Protein AF-0000000077903520 (afdb_homodimer)

Radius of gyration: 23.64 Å; Cα contacts (8 Å, |Δi|>4): 981; chains: 2; bounding box: 53×83×52 Å

Nearest PDB structures (foldseek):
  7w7b-assembly2_G  TM=9.550E-01  e=8.961E-25  Corynebacterium diphtheriae NCTC 13129
  4u00-assembly1_A  TM=9.056E-01  e=5.619E-21  Thermus thermophilus HB8
  4p33-assembly1_A  TM=8.653E-01  e=1.835E-18  Escherichia coli K-12
  6mjp-assembly1_B  TM=8.763E-01  e=8.288E-18  Vibrio cholerae
  6mi8-assembly1_B  TM=8.533E-01  e=1.120E-17  Escherichia coli K-12

Secondary structure (DSSP, 8-state):
-EEEEEEEEEEEESSGGG-EEEEEEEEEEEETT-EEEEEE-TTSSHHHHHHHHTTSS--SEEEEEETTEEGGGS-HHHHHHHHHHHEEEEETT----TTS-HHHHHHHHHHTTTPPP-HHHHHHHHHHHT-GGGTT--GGGS-HHHHHHHHHHHHHTT--SEEEEESTTTTS-HHHHHHHHHHHHHHHHHH--EEEEE-S-GGGGGGSSEEEEEETTEEEEEE-TTS----/-EEEEEEEEEEEESSGGG-EEEEEEEEEEEETT-EEEEEE-TTSSHHHHHHHHTTSS--SEEEEEETTEEGGGS-HHHHHHHHHHHEEEEETT----TTS-HHHHHHHHHHTTTPPP-HHHHHHHHHHHT-GGGTT--GGGS-HHHHHHHHHHHHHTT--SEEEEESTTTTS-HHHHHHHHHHHHHHHHHH--EEEEE-S-GGGGGGSSEEEEEETTEEEEEE-TT-----

Sequence (462 aa):
MEILKVQDLCKTYGIGEAKVDALKKVSFSLSKGEFAAVVGESGSGKSTLLNCVGALDSPTSGHIWVDEQDLFSMKEEQRTIFRRRNIGFIFQSFQLVSELNVEQNIMFPLLLDYRKPDPAAVNEILELLGLTERRHHLPSQLSGGQQQRVAIGRALITKPKLILADEPTGNLDSKNSQDVIALLTQASRRYQQTILMITHNKNLTTSVDRVFRVSDGVLTDLGGKTDEALSMEILKVQDLCKTYGIGEAKVDALKKVSFSLSKGEFAAVVGESGSGKSTLLNCVGALDSPTSGHIWVDEQDLFSMKEEQRTIFRRRNIGFIFQSFQLVSELNVEQNIMFPLLLDYRKPDPAAVNEILELLGLTERRHHLPSQLSGGQQQRVAIGRALITKPKLILADEPTGNLDSKNSQDVIALLTQASRRYQQTILMITHNKNLTTSVDRVFRVSDGVLTDLGGKTDEALS

pLDDT: mean 91.44, std 10.52, range [22.92, 98.12]

Structure (mmCIF, N/CA/C/O backbone):
data_AF-0000000077903520-model_v1
#
loop_
_en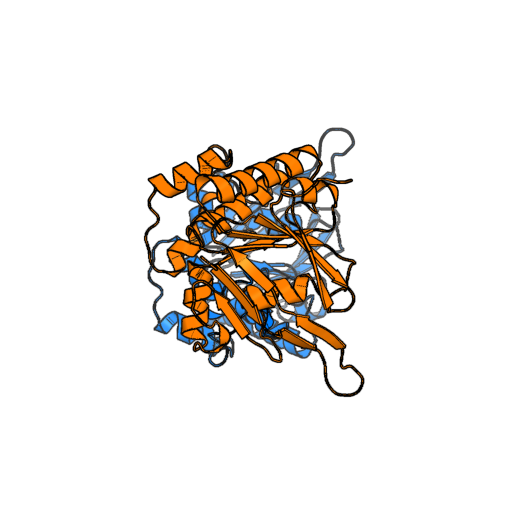tity.id
_entity.type
_entity.pdbx_description
1 polymer 'Lipoprotein-releasing system ATP-binding protein LolD'
#
loop_
_atom_site.group_PDB
_atom_site.id
_atom_site.type_symbol
_atom_site.label_atom_id
_atom_site.label_alt_id
_atom_site.label_comp_id
_atom_site.label_asym_id
_atom_site.label_entity_id
_atom_site.label_seq_id
_atom_site.pdbx_PDB_ins_code
_atom_site.Cartn_x
_atom_site.Cartn_y
_atom_site.Cartn_z
_atom_site.occupancy
_atom_site.B_iso_or_equiv
_atom_site.auth_seq_id
_atom_site.auth_comp_id
_atom_site.auth_asym_id
_atom_site.auth_atom_id
_atom_site.pdbx_PDB_model_num
ATOM 1 N N . MET A 1 1 ? -1.64 -26.656 -21.422 1 81.69 1 MET A N 1
ATOM 2 C CA . MET A 1 1 ? -0.524 -25.781 -21.766 1 81.69 1 MET A CA 1
ATOM 3 C C . MET A 1 1 ? 0.09 -25.156 -20.516 1 81.69 1 MET A C 1
ATOM 5 O O . MET A 1 1 ? -0.627 -24.797 -19.578 1 81.69 1 MET A O 1
ATOM 9 N N . GLU A 1 2 ? 1.37 -25.172 -20.516 1 92.31 2 GLU A N 1
ATOM 10 C CA . GLU A 1 2 ? 2.117 -24.688 -19.359 1 92.31 2 GLU A CA 1
ATOM 11 C C . GLU A 1 2 ? 2.123 -23.156 -19.312 1 92.31 2 GLU A C 1
ATOM 13 O O . GLU A 1 2 ? 2.439 -22.5 -20.297 1 92.31 2 GLU A O 1
ATOM 18 N N . ILE A 1 3 ? 1.641 -22.672 -18.234 1 95.38 3 ILE A N 1
ATOM 19 C CA . ILE A 1 3 ? 1.579 -21.219 -18.125 1 95.38 3 ILE A CA 1
ATOM 20 C C . ILE A 1 3 ? 2.754 -20.719 -17.281 1 95.38 3 ILE A C 1
ATOM 22 O O . ILE A 1 3 ? 3.229 -19.609 -17.484 1 95.38 3 ILE A O 1
ATOM 26 N N . LEU A 1 4 ? 3.17 -21.5 -16.312 1 97.81 4 LEU A N 1
ATOM 27 C CA . LEU A 1 4 ? 4.316 -21.203 -15.469 1 97.81 4 LEU A CA 1
ATOM 28 C C . LEU A 1 4 ? 5.344 -22.328 -15.516 1 97.81 4 LEU A C 1
ATOM 30 O O . LEU A 1 4 ? 4.992 -23.5 -15.383 1 97.81 4 LEU A O 1
ATOM 34 N N . LYS A 1 5 ? 6.551 -21.969 -15.805 1 98.12 5 LYS A N 1
ATOM 35 C CA . LYS A 1 5 ? 7.66 -22.906 -15.766 1 98.12 5 LYS A CA 1
ATOM 36 C C . LYS A 1 5 ? 8.852 -22.344 -15 1 98.12 5 LYS A C 1
ATOM 38 O O . LYS A 1 5 ? 9.352 -21.266 -15.336 1 98.12 5 LYS A O 1
ATOM 43 N N . VAL A 1 6 ? 9.242 -22.984 -13.938 1 98.12 6 VAL A N 1
ATOM 44 C CA . VAL A 1 6 ? 10.398 -22.625 -13.125 1 98.12 6 VAL A CA 1
ATOM 45 C C . VAL A 1 6 ? 11.477 -23.703 -13.258 1 98.12 6 VAL A C 1
ATOM 47 O O . VAL A 1 6 ? 11.203 -24.891 -13.07 1 98.12 6 VAL A O 1
ATOM 50 N N . GLN A 1 7 ? 12.648 -23.266 -13.617 1 97.94 7 GLN A N 1
ATOM 51 C CA . GLN A 1 7 ? 13.719 -24.234 -13.859 1 97.94 7 GLN A CA 1
ATOM 52 C C . GLN A 1 7 ? 14.969 -23.875 -13.07 1 97.94 7 GLN A C 1
ATOM 54 O O . GLN A 1 7 ? 15.578 -22.828 -13.305 1 97.94 7 GLN A O 1
ATOM 59 N N . ASP A 1 8 ? 15.398 -24.75 -12.18 1 97.94 8 ASP A N 1
ATOM 60 C CA . ASP A 1 8 ? 16.641 -24.672 -11.422 1 97.94 8 ASP A CA 1
ATOM 61 C C . ASP A 1 8 ? 16.797 -23.312 -10.75 1 97.94 8 ASP A C 1
ATOM 63 O O . ASP A 1 8 ? 17.844 -22.672 -10.844 1 97.94 8 ASP A O 1
ATOM 67 N N . LEU A 1 9 ? 15.758 -22.891 -10.141 1 98.06 9 LEU A N 1
ATOM 68 C CA . LEU A 1 9 ? 15.727 -21.562 -9.523 1 98.06 9 LEU A CA 1
ATOM 69 C C . LEU A 1 9 ? 16.531 -21.547 -8.227 1 98.06 9 LEU A C 1
ATOM 71 O O . LEU A 1 9 ? 16.312 -22.391 -7.348 1 98.06 9 LEU A O 1
ATOM 75 N N . CYS A 1 10 ? 17.453 -20.641 -8.133 1 98 10 CYS A N 1
ATOM 76 C CA . CYS A 1 10 ? 18.266 -20.438 -6.93 1 98 10 CYS A CA 1
ATOM 77 C C . CYS A 1 10 ? 18.172 -18.984 -6.457 1 98 10 CYS A C 1
ATOM 79 O O . CYS A 1 10 ? 18.125 -18.062 -7.27 1 98 10 CYS A O 1
ATOM 81 N N . LYS A 1 11 ? 18.078 -18.812 -5.211 1 97.31 11 LYS A N 1
ATOM 82 C CA . LYS A 1 11 ? 18.141 -17.484 -4.605 1 97.31 11 LYS A CA 1
ATOM 83 C C . LYS A 1 11 ? 19 -17.5 -3.342 1 97.31 11 LYS A C 1
ATOM 85 O O . LYS A 1 11 ? 18.734 -18.281 -2.42 1 97.31 11 LYS A O 1
ATOM 90 N N . THR A 1 12 ? 19.984 -16.734 -3.387 1 95.75 12 THR A N 1
ATOM 91 C CA . THR A 1 12 ? 20.891 -16.578 -2.254 1 95.75 12 THR A CA 1
ATOM 92 C C . THR A 1 12 ? 20.891 -15.125 -1.766 1 95.75 12 THR A C 1
ATOM 94 O O . THR A 1 12 ? 20.938 -14.195 -2.57 1 95.75 12 THR A O 1
ATOM 97 N N . TYR A 1 13 ? 20.703 -14.984 -0.437 1 91.44 13 TYR A N 1
ATOM 98 C CA . TYR A 1 13 ? 20.812 -13.664 0.17 1 91.44 13 TYR A CA 1
ATOM 99 C C . TYR A 1 13 ? 22.125 -13.516 0.937 1 91.44 13 TYR A C 1
ATOM 101 O O . TYR A 1 13 ? 22.625 -14.492 1.492 1 91.44 13 TYR A O 1
ATOM 109 N N . GLY A 1 14 ? 22.547 -12.219 1.062 1 86.75 14 GLY A N 1
ATOM 110 C CA . GLY A 1 14 ? 23.734 -11.961 1.853 1 86.75 14 GLY A CA 1
ATOM 111 C C . GLY A 1 14 ? 25.031 -12.266 1.11 1 86.75 14 GLY A C 1
ATOM 112 O O . GLY A 1 14 ? 25 -12.625 -0.068 1 86.75 14 GLY A O 1
ATOM 113 N N . ILE A 1 15 ? 26.141 -11.828 1.762 1 85.62 15 ILE A N 1
ATOM 114 C CA . ILE A 1 15 ? 27.469 -12.055 1.185 1 85.62 15 ILE A CA 1
ATOM 115 C C . ILE A 1 15 ? 28.375 -12.719 2.217 1 85.62 15 ILE A C 1
ATOM 117 O O . ILE A 1 15 ? 28.188 -12.531 3.424 1 85.62 15 ILE A O 1
ATOM 121 N N . GLY A 1 16 ? 29.328 -13.508 1.718 1 83.5 16 GLY A N 1
ATOM 122 C CA . GLY A 1 16 ? 30.344 -14.102 2.576 1 83.5 16 GLY A CA 1
ATOM 123 C C . GLY A 1 16 ? 29.766 -15.078 3.586 1 83.5 16 GLY A C 1
ATOM 124 O O . GLY A 1 16 ? 29.047 -16 3.219 1 83.5 16 GLY A O 1
ATOM 125 N N . GLU A 1 17 ? 30.016 -14.828 4.934 1 83.44 17 GLU A N 1
ATOM 126 C CA . GLU A 1 17 ? 29.594 -15.695 6.027 1 83.44 17 GLU A CA 1
ATOM 127 C C . GLU A 1 17 ? 28.109 -15.539 6.309 1 83.44 17 GLU A C 1
ATOM 129 O O . GLU A 1 17 ? 27.469 -16.438 6.871 1 83.44 17 GLU A O 1
ATOM 134 N N . ALA A 1 18 ? 27.5 -14.508 5.883 1 87.25 18 ALA A N 1
ATOM 135 C CA . ALA A 1 18 ? 26.094 -14.234 6.133 1 87.25 18 ALA A CA 1
ATOM 136 C C . ALA A 1 18 ? 25.219 -14.703 4.965 1 87.25 18 ALA A C 1
ATOM 138 O O . ALA A 1 18 ? 24.031 -14.398 4.906 1 87.25 18 ALA A O 1
ATOM 139 N N . LYS A 1 19 ? 25.859 -15.617 4.168 1 89.44 19 LYS A N 1
ATOM 140 C CA . LYS A 1 19 ? 25.156 -16.094 2.973 1 89.44 19 LYS A CA 1
ATOM 141 C C . LYS A 1 19 ? 24.078 -17.109 3.334 1 89.44 19 LYS A C 1
ATOM 143 O O . LYS A 1 19 ? 24.328 -18.031 4.121 1 89.44 19 LYS A O 1
ATOM 148 N N . VAL A 1 20 ? 22.828 -16.953 2.855 1 91.44 20 VAL A N 1
ATOM 149 C CA . VAL A 1 20 ? 21.703 -17.859 3.07 1 91.44 20 VAL A CA 1
ATOM 150 C C . VAL A 1 20 ? 21.109 -18.266 1.727 1 91.44 20 VAL A C 1
ATOM 152 O O . VAL A 1 20 ? 20.703 -17.422 0.938 1 91.44 20 VAL A O 1
ATOM 155 N N . ASP A 1 21 ? 21.125 -19.547 1.467 1 94.44 21 ASP A N 1
ATOM 156 C CA . ASP A 1 21 ? 20.469 -20.078 0.277 1 94.44 21 ASP A CA 1
ATOM 157 C C . ASP A 1 21 ? 18.969 -20.281 0.519 1 94.44 21 ASP A C 1
ATOM 159 O O . ASP A 1 21 ? 18.547 -21.328 1.006 1 94.44 21 ASP A O 1
ATOM 163 N N . ALA A 1 22 ? 18.234 -19.344 0.118 1 95.81 22 ALA A N 1
ATOM 164 C CA . ALA A 1 22 ? 16.797 -19.359 0.373 1 95.81 22 ALA A CA 1
ATOM 165 C C . ALA A 1 22 ? 16.094 -20.344 -0.551 1 95.81 22 ALA A C 1
ATOM 167 O O . ALA A 1 22 ? 15.109 -20.969 -0.157 1 95.81 22 ALA A O 1
ATOM 168 N N . LEU A 1 23 ? 16.531 -20.484 -1.772 1 97.62 23 LEU A N 1
ATOM 169 C CA . LEU A 1 23 ? 16.031 -21.453 -2.744 1 97.62 23 LEU A CA 1
ATOM 170 C C . LEU A 1 23 ? 17.172 -22.219 -3.379 1 97.62 23 LEU A C 1
ATOM 172 O O . LEU A 1 23 ? 18.188 -21.641 -3.762 1 97.62 23 LEU A O 1
ATOM 176 N N . LYS A 1 24 ? 16.984 -23.531 -3.48 1 97.69 24 LYS A N 1
ATOM 177 C CA . LYS A 1 24 ? 18.031 -24.422 -3.982 1 97.69 24 LYS A CA 1
ATOM 178 C C . LYS A 1 24 ? 17.531 -25.234 -5.172 1 97.69 24 LYS A C 1
ATOM 180 O O . LYS A 1 24 ? 16.969 -26.328 -5 1 97.69 24 LYS A O 1
ATOM 185 N N . LYS A 1 25 ? 17.75 -24.75 -6.352 1 97.44 25 LYS A N 1
ATOM 186 C CA . LYS A 1 25 ? 17.484 -25.422 -7.617 1 97.44 25 LYS A CA 1
ATOM 187 C C . LYS A 1 25 ? 16.016 -25.875 -7.695 1 97.44 25 LYS A C 1
ATOM 189 O O . LYS A 1 25 ? 15.742 -27.047 -7.977 1 97.44 25 LYS A O 1
ATOM 194 N N . VAL A 1 26 ? 15.156 -25 -7.461 1 97.88 26 VAL A N 1
ATOM 195 C CA . VAL A 1 26 ? 13.727 -25.281 -7.469 1 97.88 26 VAL A CA 1
ATOM 196 C C . VAL A 1 26 ? 13.227 -25.359 -8.906 1 97.88 26 VAL A C 1
ATOM 198 O O . VAL A 1 26 ? 13.516 -24.484 -9.727 1 97.88 26 VAL A O 1
ATOM 201 N N . SER A 1 27 ? 12.523 -26.5 -9.227 1 98.12 27 SER A N 1
ATOM 202 C CA . SER A 1 27 ? 11.93 -26.672 -10.547 1 98.12 27 SER A CA 1
ATOM 203 C C . SER A 1 27 ? 10.5 -27.188 -10.445 1 98.12 27 SER A C 1
ATOM 205 O O . SER A 1 27 ? 10.227 -28.109 -9.672 1 98.12 27 SER A O 1
ATOM 207 N N . PHE A 1 28 ? 9.609 -26.562 -11.148 1 97.44 28 PHE A N 1
ATOM 208 C CA . PHE A 1 28 ? 8.234 -27.016 -11.258 1 97.44 28 PHE A CA 1
ATOM 209 C C . PHE A 1 28 ? 7.492 -26.266 -12.352 1 97.44 28 PHE A C 1
ATOM 211 O O . PHE A 1 28 ? 8.039 -25.328 -12.945 1 97.44 28 PHE A O 1
ATOM 218 N N . SER A 1 29 ? 6.316 -26.703 -12.656 1 97.31 29 SER A N 1
ATOM 219 C CA . SER A 1 29 ? 5.48 -26.031 -13.648 1 97.31 29 SER A CA 1
ATOM 220 C C . SER A 1 29 ? 4.008 -26.094 -13.258 1 97.31 29 SER A C 1
ATOM 222 O O . SER A 1 29 ? 3.613 -26.906 -12.422 1 97.31 29 SER A O 1
ATOM 224 N N . LEU A 1 30 ? 3.271 -25.188 -13.797 1 97.25 30 LEU A N 1
ATOM 225 C CA . LEU A 1 30 ? 1.82 -25.156 -13.656 1 97.25 30 LEU A CA 1
ATOM 226 C C . LEU A 1 30 ? 1.145 -25.031 -15.023 1 97.25 30 LEU A C 1
ATOM 228 O O . LEU A 1 30 ? 1.614 -24.297 -15.883 1 97.25 30 LEU A O 1
ATOM 232 N N . SER A 1 31 ? 0.004 -25.734 -15.141 1 95.31 31 SER A N 1
ATOM 233 C CA . SER A 1 31 ? -0.814 -25.625 -16.344 1 95.31 31 SER A CA 1
ATOM 234 C C . SER A 1 31 ? -1.846 -24.516 -16.219 1 95.31 31 SER A C 1
ATOM 236 O O . SER A 1 31 ? -2.162 -24.078 -15.117 1 95.31 31 SER A O 1
ATOM 238 N N . LYS A 1 32 ? -2.322 -24.109 -17.391 1 94.88 32 LYS A N 1
ATOM 239 C CA . LYS A 1 32 ? -3.34 -23.062 -17.406 1 94.88 32 LYS A CA 1
ATOM 240 C C . LYS A 1 32 ? -4.566 -23.469 -16.609 1 94.88 32 LYS A C 1
ATOM 242 O O . LYS A 1 32 ? -5.09 -24.578 -16.781 1 94.88 32 LYS A O 1
ATOM 247 N N . GLY A 1 33 ? -4.965 -22.594 -15.688 1 94.38 33 GLY A N 1
ATOM 248 C CA . GLY A 1 33 ? -6.164 -22.828 -14.906 1 94.38 33 GLY A CA 1
ATOM 249 C C . GLY A 1 33 ? -5.918 -23.656 -13.664 1 94.38 33 GLY A C 1
ATOM 250 O O . GLY A 1 33 ? -6.816 -23.844 -12.844 1 94.38 33 GLY A O 1
ATOM 251 N N . GLU A 1 34 ? -4.707 -24.094 -13.477 1 95.81 34 GLU A N 1
ATOM 252 C CA . GLU A 1 34 ? -4.363 -24.922 -12.328 1 95.81 34 GLU A CA 1
ATOM 253 C C . GLU A 1 34 ? -4.297 -24.094 -11.047 1 95.81 34 GLU A C 1
ATOM 255 O O . GLU A 1 34 ? -3.764 -22.984 -11.047 1 95.81 34 GLU A O 1
ATOM 260 N N . PHE A 1 35 ? -4.93 -24.625 -10.008 1 96.94 35 PHE A N 1
ATOM 261 C CA . PHE A 1 35 ? -4.844 -24.062 -8.672 1 96.94 35 PHE A CA 1
ATOM 262 C C . PHE A 1 35 ? -3.936 -24.891 -7.781 1 96.94 35 PHE A C 1
ATOM 264 O O . PHE A 1 35 ? -4.328 -25.969 -7.324 1 96.94 35 PHE A O 1
ATOM 271 N N . ALA A 1 36 ? -2.719 -24.375 -7.504 1 97.19 36 ALA A N 1
ATOM 272 C CA . ALA A 1 36 ? -1.733 -25.109 -6.719 1 97.19 36 ALA A CA 1
ATOM 273 C C . ALA A 1 36 ? -1.423 -24.391 -5.406 1 97.19 36 ALA A C 1
ATOM 275 O O . ALA A 1 36 ? -1.586 -23.172 -5.305 1 97.19 36 ALA A O 1
ATOM 276 N N . ALA A 1 37 ? -0.958 -25.188 -4.438 1 96.62 37 ALA A N 1
ATOM 277 C CA . ALA A 1 37 ? -0.555 -24.641 -3.143 1 96.62 37 ALA A CA 1
ATOM 278 C C . ALA A 1 37 ? 0.88 -25.047 -2.807 1 96.62 37 ALA A C 1
ATOM 280 O O . ALA A 1 37 ? 1.339 -26.125 -3.189 1 96.62 37 ALA A O 1
ATOM 281 N N . VAL A 1 38 ? 1.532 -24.172 -2.182 1 96.69 38 VAL A N 1
ATOM 282 C CA . VAL A 1 38 ? 2.855 -24.422 -1.623 1 96.69 38 VAL A CA 1
ATOM 283 C C . VAL A 1 38 ? 2.789 -24.391 -0.098 1 96.69 38 VAL A C 1
ATOM 285 O O . VAL A 1 38 ? 2.373 -23.375 0.483 1 96.69 38 VAL A O 1
ATOM 288 N N . VAL A 1 39 ? 3.184 -25.453 0.524 1 95.31 39 VAL A N 1
ATOM 289 C CA . VAL A 1 39 ? 3.197 -25.531 1.981 1 95.31 39 VAL A CA 1
ATOM 290 C C . VAL A 1 39 ? 4.633 -25.672 2.479 1 95.31 39 VAL A C 1
ATOM 292 O O . VAL A 1 39 ? 5.539 -25.984 1.702 1 95.31 39 VAL A O 1
ATOM 295 N N . GLY A 1 40 ? 4.793 -25.359 3.787 1 91.56 40 GLY A N 1
ATOM 296 C CA . GLY A 1 40 ? 6.109 -25.422 4.406 1 91.56 40 GLY A CA 1
ATOM 297 C C . GLY A 1 40 ? 6.215 -24.609 5.676 1 91.56 40 GLY A C 1
ATOM 298 O O . GLY A 1 40 ? 5.328 -23.812 5.98 1 91.56 40 GLY A O 1
ATOM 299 N N . GLU A 1 41 ? 7.305 -24.75 6.293 1 90.06 41 GLU A N 1
ATOM 300 C CA . GLU A 1 41 ? 7.523 -24.062 7.555 1 90.06 41 GLU A CA 1
ATOM 301 C C . GLU A 1 41 ? 7.914 -22.609 7.32 1 90.06 41 GLU A C 1
ATOM 303 O O . GLU A 1 41 ? 8.266 -22.219 6.203 1 90.06 41 GLU A O 1
ATOM 308 N N . SER A 1 42 ? 7.734 -21.797 8.383 1 88.12 42 SER A N 1
ATOM 309 C CA . SER A 1 42 ? 8.203 -20.406 8.305 1 88.12 42 SER A CA 1
ATOM 310 C C . SER A 1 42 ? 9.695 -20.344 8.016 1 88.12 42 SER A C 1
ATOM 312 O O . SER A 1 42 ? 10.477 -21.125 8.578 1 88.12 42 SER A O 1
ATOM 314 N N . GLY A 1 43 ? 10.039 -19.5 7.156 1 88 43 GLY A N 1
ATOM 315 C CA . GLY A 1 43 ? 11.453 -19.328 6.836 1 88 43 GLY A CA 1
ATOM 316 C C . GLY A 1 43 ? 11.961 -20.359 5.848 1 88 43 GLY A C 1
ATOM 317 O O . GLY A 1 43 ? 13.148 -20.391 5.527 1 88 43 GLY A O 1
ATOM 318 N N . SER A 1 44 ? 11.117 -21.109 5.277 1 91.5 44 SER A N 1
ATOM 319 C CA . SER A 1 44 ? 11.555 -22.219 4.426 1 91.5 44 SER A CA 1
ATOM 320 C C . SER A 1 44 ? 11.867 -21.734 3.014 1 91.5 44 SER A C 1
ATOM 322 O O . SER A 1 44 ? 12.484 -22.453 2.227 1 91.5 44 SER A O 1
ATOM 324 N N . GLY A 1 45 ? 11.406 -20.516 2.641 1 92.75 45 GLY A N 1
ATOM 325 C CA . GLY A 1 45 ? 11.68 -19.984 1.315 1 92.75 45 GLY A CA 1
ATOM 326 C C . GLY A 1 45 ? 10.43 -19.781 0.486 1 92.75 45 GLY A C 1
ATOM 327 O O . GLY A 1 45 ? 10.508 -19.375 -0.678 1 92.75 45 GLY A O 1
ATOM 328 N N . LYS A 1 46 ? 9.281 -20.016 1.025 1 94.31 46 LYS A N 1
ATOM 329 C CA . LYS A 1 46 ? 8.016 -19.922 0.296 1 94.31 46 LYS A CA 1
ATOM 330 C C . LYS A 1 46 ? 7.801 -18.516 -0.252 1 94.31 46 LYS A C 1
ATOM 332 O O . LYS A 1 46 ? 7.5 -18.344 -1.435 1 94.31 46 LYS A O 1
ATOM 337 N N . SER A 1 47 ? 7.969 -17.547 0.645 1 93.19 47 SER A N 1
ATOM 338 C CA . SER A 1 47 ? 7.766 -16.172 0.21 1 93.19 47 SER A CA 1
ATOM 339 C C . SER A 1 47 ? 8.82 -15.758 -0.813 1 93.19 47 SER A C 1
ATOM 341 O O . SER A 1 47 ? 8.516 -15.031 -1.76 1 93.19 47 SER A O 1
ATOM 343 N N . THR A 1 48 ? 10.055 -16.203 -0.618 1 94.62 48 THR A N 1
ATOM 344 C CA . THR A 1 48 ? 11.109 -15.945 -1.594 1 94.62 48 THR A CA 1
ATOM 345 C C . THR A 1 48 ? 10.742 -16.531 -2.953 1 94.62 48 THR A C 1
ATOM 347 O O . THR A 1 48 ? 10.898 -15.875 -3.982 1 94.62 48 THR A O 1
ATOM 350 N N . LEU A 1 49 ? 10.219 -17.75 -2.916 1 97 49 LEU A N 1
ATOM 351 C CA . LEU A 1 49 ? 9.789 -18.406 -4.145 1 97 49 LEU A CA 1
ATOM 352 C C . LEU A 1 49 ? 8.711 -17.578 -4.848 1 97 49 LEU A C 1
ATOM 354 O O . LEU A 1 49 ? 8.82 -17.297 -6.039 1 97 49 LEU A O 1
ATOM 358 N N . LEU A 1 50 ? 7.707 -17.203 -4.133 1 96.69 50 LEU A N 1
ATOM 359 C CA . LEU A 1 50 ? 6.602 -16.438 -4.699 1 96.69 50 LEU A CA 1
ATOM 360 C C . LEU A 1 50 ? 7.094 -15.109 -5.258 1 96.69 50 LEU A C 1
ATOM 362 O O . LEU A 1 50 ? 6.688 -14.703 -6.352 1 96.69 50 LEU A O 1
ATOM 366 N N . ASN A 1 51 ? 7.965 -14.484 -4.582 1 95.31 51 ASN A N 1
ATOM 367 C CA . ASN A 1 51 ? 8.5 -13.195 -5.023 1 95.31 51 ASN A CA 1
ATOM 368 C C . ASN A 1 51 ? 9.305 -13.336 -6.309 1 95.31 51 ASN A C 1
ATOM 370 O O . ASN A 1 51 ? 9.227 -12.477 -7.191 1 95.31 51 ASN A O 1
ATOM 374 N N . CYS A 1 52 ? 10.055 -14.359 -6.402 1 96.44 52 CYS A N 1
ATOM 375 C CA . CYS A 1 52 ? 10.82 -14.594 -7.621 1 96.44 52 CYS A CA 1
ATOM 376 C C . CYS A 1 52 ? 9.898 -14.906 -8.797 1 96.44 52 CYS A C 1
ATOM 378 O O . CYS A 1 52 ? 10.039 -14.328 -9.867 1 96.44 52 CYS A O 1
ATOM 380 N N . VAL A 1 53 ? 8.93 -15.758 -8.516 1 97.12 53 VAL A N 1
ATOM 381 C CA . VAL A 1 53 ? 7.988 -16.141 -9.562 1 97.12 53 VAL A CA 1
ATOM 382 C C . VAL A 1 53 ? 7.227 -14.914 -10.047 1 97.12 53 VAL A C 1
ATOM 384 O O . VAL A 1 53 ? 6.953 -14.773 -11.242 1 97.12 53 VAL A O 1
ATOM 387 N N . GLY A 1 54 ? 6.93 -14.039 -9.156 1 96 54 GLY A N 1
ATOM 388 C CA . GLY A 1 54 ? 6.18 -12.844 -9.484 1 96 54 GLY A CA 1
ATOM 389 C C . GLY A 1 54 ? 7.055 -11.703 -9.977 1 96 54 GLY A C 1
ATOM 390 O O . GLY A 1 54 ? 6.559 -10.617 -10.266 1 96 54 GLY A O 1
ATOM 391 N N . ALA A 1 55 ? 8.32 -11.906 -9.992 1 94.56 55 ALA A N 1
ATOM 392 C CA . ALA A 1 55 ? 9.305 -10.922 -10.445 1 94.56 55 ALA A CA 1
ATOM 393 C C . ALA A 1 55 ? 9.336 -9.719 -9.5 1 94.56 55 ALA A C 1
ATOM 395 O O . ALA A 1 55 ? 9.578 -8.586 -9.938 1 94.56 55 ALA A O 1
ATOM 396 N N . LEU A 1 56 ? 8.984 -9.922 -8.32 1 93.25 56 LEU A N 1
ATOM 397 C CA . LEU A 1 56 ? 9.148 -8.898 -7.293 1 93.25 56 LEU A CA 1
ATOM 398 C C . LEU A 1 56 ? 10.57 -8.922 -6.727 1 93.25 56 LEU A C 1
ATOM 400 O O . LEU A 1 56 ? 11 -7.961 -6.078 1 93.25 56 LEU A O 1
ATOM 404 N N . ASP A 1 57 ? 11.219 -10.008 -6.945 1 92.38 57 ASP A N 1
ATOM 405 C CA . ASP A 1 57 ? 12.625 -10.203 -6.605 1 92.38 57 ASP A CA 1
ATOM 406 C C . ASP A 1 57 ? 13.352 -10.977 -7.707 1 92.38 57 ASP A C 1
ATOM 408 O O . ASP A 1 57 ? 12.742 -11.773 -8.414 1 92.38 57 ASP A O 1
ATOM 412 N N . SER A 1 58 ? 14.617 -10.695 -7.832 1 92.75 58 SER A N 1
ATOM 413 C CA . SER A 1 58 ? 15.398 -11.391 -8.844 1 92.75 58 SER A CA 1
ATOM 414 C C . SER A 1 58 ? 16.078 -12.625 -8.266 1 92.75 58 SER A C 1
ATOM 416 O O . SER A 1 58 ? 16.719 -12.547 -7.211 1 92.75 58 SER A O 1
ATOM 418 N N . PRO A 1 59 ? 15.961 -13.703 -8.984 1 95.69 59 PRO A N 1
ATOM 419 C CA . PRO A 1 59 ? 16.719 -14.875 -8.539 1 95.69 59 PRO A CA 1
ATOM 420 C C . PRO A 1 59 ? 18.219 -14.734 -8.766 1 95.69 59 PRO A C 1
ATOM 422 O O . PRO A 1 59 ? 18.641 -13.891 -9.555 1 95.69 59 PRO A O 1
ATOM 425 N N . THR A 1 60 ? 18.953 -15.492 -7.973 1 96 60 THR A N 1
ATOM 426 C CA . THR A 1 60 ? 20.406 -15.547 -8.172 1 96 60 THR A CA 1
ATOM 427 C C . THR A 1 60 ? 20.734 -16.281 -9.461 1 96 60 THR A C 1
ATOM 429 O O . THR A 1 60 ? 21.625 -15.867 -10.211 1 96 60 THR A O 1
ATOM 432 N N . SER A 1 61 ? 20.078 -17.375 -9.664 1 96.62 61 SER A N 1
ATOM 433 C CA . SER A 1 61 ? 20.203 -18.141 -10.898 1 96.62 61 SER A CA 1
ATOM 434 C C . SER A 1 61 ? 18.938 -18.922 -11.188 1 96.62 61 SER A C 1
ATOM 436 O O . SER A 1 61 ? 18.031 -19 -10.352 1 96.62 61 SER A O 1
ATOM 438 N N . GLY A 1 62 ? 18.875 -19.406 -12.453 1 97.12 62 GLY A N 1
ATOM 439 C CA . GLY A 1 62 ? 17.688 -20.125 -12.898 1 97.12 62 GLY A CA 1
ATOM 440 C C . GLY A 1 62 ? 16.797 -19.312 -13.82 1 97.12 62 GLY A C 1
ATOM 441 O O . GLY A 1 62 ? 17.172 -18.203 -14.219 1 97.12 62 GLY A O 1
ATOM 442 N N . HIS A 1 63 ? 15.656 -20 -14.172 1 97.19 63 HIS A N 1
ATOM 443 C CA . HIS A 1 63 ? 14.773 -19.359 -15.133 1 97.19 63 HIS A CA 1
ATOM 444 C C . HIS A 1 63 ? 13.312 -19.484 -14.719 1 97.19 63 HIS A C 1
ATOM 446 O O . HIS A 1 63 ? 12.922 -20.484 -14.102 1 97.19 63 HIS A O 1
ATOM 452 N N . ILE A 1 64 ? 12.602 -18.484 -15.047 1 97.62 64 ILE A N 1
ATOM 453 C CA . ILE A 1 64 ? 11.156 -18.469 -14.844 1 97.62 64 ILE A CA 1
ATOM 454 C C . ILE A 1 64 ? 10.461 -18.016 -16.125 1 97.62 64 ILE A C 1
ATOM 456 O O . ILE A 1 64 ? 10.734 -16.938 -16.641 1 97.62 64 ILE A O 1
ATOM 460 N N . TRP A 1 65 ? 9.578 -18.891 -16.609 1 97.19 65 TRP A N 1
ATOM 461 C CA . TRP A 1 65 ? 8.75 -18.547 -17.766 1 97.19 65 TRP A CA 1
ATOM 462 C C . TRP A 1 65 ? 7.285 -18.406 -17.375 1 97.19 65 TRP A C 1
ATOM 464 O O . TRP A 1 65 ? 6.754 -19.25 -16.641 1 97.19 65 TRP A O 1
ATOM 474 N N . VAL A 1 66 ? 6.684 -17.375 -17.812 1 96 66 VAL A N 1
ATOM 475 C CA . VAL A 1 66 ? 5.238 -17.188 -17.703 1 96 66 VAL A CA 1
ATOM 476 C C . VAL A 1 66 ? 4.645 -16.984 -19.094 1 96 66 VAL A C 1
ATOM 478 O O . VAL A 1 66 ? 5.039 -16.062 -19.828 1 96 66 VAL A O 1
ATOM 481 N N . ASP A 1 67 ? 3.734 -17.812 -19.469 1 93.5 67 ASP A N 1
ATOM 482 C CA . ASP A 1 67 ? 3.145 -17.781 -20.797 1 93.5 67 ASP A CA 1
ATOM 483 C C . ASP A 1 67 ? 4.223 -17.75 -21.875 1 93.5 67 ASP A C 1
ATOM 485 O O . ASP A 1 67 ? 4.203 -16.906 -22.766 1 93.5 67 ASP A O 1
ATOM 489 N N . GLU A 1 68 ? 5.258 -18.531 -21.703 1 92.31 68 GLU A N 1
ATOM 490 C CA . GLU A 1 68 ? 6.336 -18.812 -22.641 1 92.31 68 GLU A CA 1
ATOM 491 C C . GLU A 1 68 ? 7.305 -17.641 -22.734 1 92.31 68 GLU A C 1
ATOM 493 O O . GLU A 1 68 ? 8.188 -17.625 -23.594 1 92.31 68 GLU A O 1
ATOM 498 N N . GLN A 1 69 ? 7.137 -16.703 -21.906 1 93.81 69 GLN A N 1
ATOM 499 C CA . GLN A 1 69 ? 8.062 -15.57 -21.875 1 93.81 69 GLN A CA 1
ATOM 500 C C . GLN A 1 69 ? 9.008 -15.672 -20.672 1 93.81 69 GLN A C 1
ATOM 502 O O . GLN A 1 69 ? 8.562 -15.812 -19.531 1 93.81 69 GLN A O 1
ATOM 507 N N . ASP A 1 70 ? 10.281 -15.539 -20.984 1 94.5 70 ASP A N 1
ATOM 508 C CA . ASP A 1 70 ? 11.281 -15.562 -19.922 1 94.5 70 ASP A CA 1
ATOM 509 C C . ASP A 1 70 ? 11.312 -14.234 -19.172 1 94.5 70 ASP A C 1
ATOM 511 O O . ASP A 1 70 ? 11.766 -13.219 -19.703 1 94.5 70 ASP A O 1
ATOM 515 N N . LEU A 1 71 ? 10.945 -14.242 -17.922 1 93.56 71 LEU A N 1
ATOM 516 C CA . LEU A 1 71 ? 10.758 -13.023 -17.141 1 93.56 71 LEU A CA 1
ATOM 517 C C . LEU A 1 71 ? 12.07 -12.266 -16.984 1 93.56 71 LEU A C 1
ATOM 519 O O . LEU A 1 71 ? 12.102 -11.039 -17.062 1 93.56 71 LEU A O 1
ATOM 523 N N . PHE A 1 72 ? 13.125 -12.938 -16.781 1 91.69 72 PHE A N 1
ATOM 524 C CA . PHE A 1 72 ? 14.352 -12.25 -16.391 1 91.69 72 PHE A CA 1
ATOM 525 C C . PHE A 1 72 ? 15.281 -12.062 -17.578 1 91.69 72 PHE A C 1
ATOM 527 O O . PHE A 1 72 ? 16.406 -11.594 -17.422 1 91.69 72 PHE A O 1
ATOM 534 N N . SER A 1 73 ? 14.805 -12.453 -18.75 1 91.81 73 SER A N 1
ATOM 535 C CA . SER A 1 73 ? 15.477 -12.078 -19.984 1 91.81 73 SER A CA 1
ATOM 536 C C . SER A 1 73 ? 14.969 -10.734 -20.5 1 91.81 73 SER A C 1
ATOM 538 O O . SER A 1 73 ? 15.602 -10.117 -21.359 1 91.81 73 SER A O 1
ATOM 540 N N . MET A 1 74 ? 13.883 -10.344 -19.938 1 90.69 74 MET A N 1
ATOM 541 C CA . MET A 1 74 ? 13.305 -9.055 -20.312 1 90.69 74 MET A CA 1
ATOM 542 C C . MET A 1 74 ? 14.094 -7.906 -19.688 1 90.69 74 MET A C 1
ATOM 544 O O . MET A 1 74 ? 14.664 -8.055 -18.609 1 90.69 74 MET A O 1
ATOM 548 N N . LYS A 1 75 ? 14 -6.781 -20.422 1 88.38 75 LYS A N 1
ATOM 549 C CA . LYS A 1 75 ? 14.469 -5.551 -19.797 1 88.38 75 LYS A CA 1
ATOM 550 C C . LYS A 1 75 ? 13.562 -5.137 -18.641 1 88.38 75 LYS A C 1
ATOM 552 O O . LYS A 1 75 ? 12.383 -5.508 -18.609 1 88.38 75 LYS A O 1
ATOM 557 N N . GLU A 1 76 ? 14.039 -4.402 -17.75 1 85.12 76 GLU A N 1
ATOM 558 C CA . GLU A 1 76 ? 13.32 -4.008 -16.547 1 85.12 76 GLU A CA 1
ATOM 559 C C . GLU A 1 76 ? 11.977 -3.365 -16.875 1 85.12 76 GLU A C 1
ATOM 561 O O . GLU A 1 76 ? 10.961 -3.684 -16.266 1 85.12 76 GLU A O 1
ATOM 566 N N . GLU A 1 77 ? 12.016 -2.52 -17.859 1 83.88 77 GLU A N 1
ATOM 567 C CA . GLU A 1 77 ? 10.789 -1.83 -18.25 1 83.88 77 GLU A CA 1
ATOM 568 C C . GLU A 1 77 ? 9.75 -2.811 -18.781 1 83.88 77 GLU A C 1
ATOM 570 O O . GLU A 1 77 ? 8.57 -2.738 -18.422 1 83.88 77 GLU A O 1
ATOM 575 N N . GLN A 1 78 ? 10.18 -3.73 -19.594 1 90.19 78 GLN A N 1
ATOM 576 C CA . GLN A 1 78 ? 9.289 -4.734 -20.156 1 90.19 78 GLN A CA 1
ATOM 577 C C . GLN A 1 78 ? 8.781 -5.695 -19.078 1 90.19 78 GLN A C 1
ATOM 579 O O . GLN A 1 78 ? 7.609 -6.082 -19.078 1 90.19 78 GLN A O 1
ATOM 584 N N . ARG A 1 79 ? 9.664 -6.023 -18.156 1 92.06 79 ARG A N 1
ATOM 585 C CA . ARG A 1 79 ? 9.297 -6.906 -17.047 1 92.06 79 ARG A CA 1
ATOM 586 C C . ARG A 1 79 ? 8.227 -6.273 -16.172 1 92.06 79 ARG A C 1
ATOM 588 O O . ARG A 1 79 ? 7.297 -6.953 -15.727 1 92.06 79 ARG A O 1
ATOM 595 N N . THR A 1 80 ? 8.312 -5.027 -16.016 1 87.81 80 THR A N 1
ATOM 596 C CA . THR A 1 80 ? 7.363 -4.27 -15.211 1 87.81 80 THR A CA 1
ATOM 597 C C . THR A 1 80 ? 5.977 -4.293 -15.852 1 87.81 80 THR A C 1
ATOM 599 O O . THR A 1 80 ? 4.98 -4.535 -15.172 1 87.81 80 THR A O 1
ATOM 602 N N . ILE A 1 81 ? 5.977 -4.043 -17.078 1 87.88 81 ILE A N 1
ATOM 603 C CA . ILE A 1 81 ? 4.715 -4.023 -17.812 1 87.88 81 ILE A CA 1
ATOM 604 C C . ILE A 1 81 ? 4.109 -5.426 -17.828 1 87.88 81 ILE A C 1
ATOM 606 O O . ILE A 1 81 ? 2.912 -5.598 -17.578 1 87.88 81 ILE A O 1
ATOM 610 N N . PHE A 1 82 ? 4.969 -6.387 -18.094 1 92.62 82 PHE A N 1
ATOM 611 C CA . PHE A 1 82 ? 4.516 -7.773 -18.109 1 92.62 82 PHE A CA 1
ATOM 612 C C . PHE A 1 82 ? 3.908 -8.164 -16.781 1 92.62 82 PHE A C 1
ATOM 614 O O . PHE A 1 82 ? 2.816 -8.734 -16.719 1 92.62 82 PHE A O 1
ATOM 621 N N . ARG A 1 83 ? 4.574 -7.852 -15.688 1 93.31 83 ARG A N 1
ATOM 622 C CA . ARG A 1 83 ? 4.121 -8.164 -14.336 1 93.31 83 ARG A CA 1
ATOM 623 C C . ARG A 1 83 ? 2.768 -7.52 -14.055 1 93.31 83 ARG A C 1
ATOM 625 O O . ARG A 1 83 ? 1.836 -8.195 -13.609 1 93.31 83 ARG A O 1
ATOM 632 N N . ARG A 1 84 ? 2.627 -6.34 -14.359 1 90.56 84 ARG A N 1
ATOM 633 C CA . ARG A 1 84 ? 1.413 -5.578 -14.078 1 90.56 84 ARG A CA 1
ATOM 634 C C . ARG A 1 84 ? 0.223 -6.148 -14.844 1 90.56 84 ARG A C 1
ATOM 636 O O . ARG A 1 84 ? -0.894 -6.191 -14.32 1 90.56 84 ARG A O 1
ATOM 643 N N . ARG A 1 85 ? 0.47 -6.664 -15.977 1 91.5 85 ARG A N 1
ATOM 644 C CA . ARG A 1 85 ? -0.612 -7.082 -16.859 1 91.5 85 ARG A CA 1
ATOM 645 C C . ARG A 1 85 ? -0.943 -8.555 -16.672 1 91.5 85 ARG A C 1
ATOM 647 O O . ARG A 1 85 ? -2.088 -8.977 -16.859 1 91.5 85 ARG A O 1
ATOM 654 N N . ASN A 1 86 ? 0.056 -9.32 -16.297 1 94.06 86 ASN A N 1
ATOM 655 C CA . ASN A 1 86 ? -0.122 -10.758 -16.406 1 94.06 86 ASN A CA 1
ATOM 656 C C . ASN A 1 86 ? -0.085 -11.445 -15.055 1 94.06 86 ASN A C 1
ATOM 658 O O . ASN A 1 86 ? -0.449 -12.617 -14.93 1 94.06 86 ASN A O 1
ATOM 662 N N . ILE A 1 87 ? 0.341 -10.719 -14.062 1 95.81 87 ILE A N 1
ATOM 663 C CA . ILE A 1 87 ? 0.494 -11.352 -12.758 1 95.81 87 ILE A CA 1
ATOM 664 C C . ILE A 1 87 ? -0.277 -10.555 -11.703 1 95.81 87 ILE A C 1
ATOM 666 O O . ILE A 1 87 ? -0.089 -9.344 -11.57 1 95.81 87 ILE A O 1
ATOM 670 N N . GLY A 1 88 ? -1.193 -11.211 -11.023 1 96.25 88 GLY A N 1
ATOM 671 C CA . GLY A 1 88 ? -1.885 -10.641 -9.883 1 96.25 88 GLY A CA 1
ATOM 672 C C . GLY A 1 88 ? -1.325 -11.109 -8.555 1 96.25 88 GLY A C 1
ATOM 673 O O . GLY A 1 88 ? -0.948 -12.273 -8.406 1 96.25 88 GLY A O 1
ATOM 674 N N . PHE A 1 89 ? -1.352 -10.188 -7.605 1 96.88 89 PHE A N 1
ATOM 675 C CA . PHE A 1 89 ? -0.795 -10.5 -6.297 1 96.88 89 PHE A CA 1
ATOM 676 C C . PHE A 1 89 ? -1.849 -10.336 -5.207 1 96.88 89 PHE A C 1
ATOM 678 O O . PHE A 1 89 ? -2.641 -9.391 -5.242 1 96.88 89 PHE A O 1
ATOM 685 N N . ILE A 1 90 ? -1.809 -11.297 -4.297 1 96.56 90 ILE A N 1
ATOM 686 C CA . ILE A 1 90 ? -2.602 -11.242 -3.074 1 96.56 90 ILE A CA 1
ATOM 687 C C . ILE A 1 90 ? -1.705 -11.484 -1.864 1 96.56 90 ILE A C 1
ATOM 689 O O . ILE A 1 90 ? -0.995 -12.492 -1.806 1 96.56 90 ILE A O 1
ATOM 693 N N . PHE A 1 91 ? -1.761 -10.555 -0.926 1 94.44 91 PHE A N 1
ATOM 694 C CA . PHE A 1 91 ? -0.896 -10.648 0.244 1 94.44 91 PHE A CA 1
ATOM 695 C C . PHE A 1 91 ? -1.719 -10.852 1.51 1 94.44 91 PHE A C 1
ATOM 697 O O . PHE A 1 91 ? -2.898 -10.5 1.555 1 94.44 91 PHE A O 1
ATOM 704 N N . GLN A 1 92 ? -0.987 -11.32 2.451 1 91.38 92 GLN A N 1
ATOM 705 C CA . GLN A 1 92 ? -1.622 -11.57 3.742 1 91.38 92 GLN A CA 1
ATOM 706 C C . GLN A 1 92 ? -2.107 -10.266 4.375 1 91.38 92 GLN A C 1
ATOM 708 O O . GLN A 1 92 ? -3.193 -10.219 4.953 1 91.38 92 GLN A O 1
ATOM 713 N N . SER A 1 93 ? -1.346 -9.227 4.266 1 91.31 93 SER A N 1
ATOM 714 C CA . SER A 1 93 ? -1.692 -7.953 4.883 1 91.31 93 SER A CA 1
ATOM 715 C C . SER A 1 93 ? -2.502 -7.082 3.928 1 91.31 93 SER A C 1
ATOM 717 O O . SER A 1 93 ? -2.529 -5.855 4.07 1 91.31 93 SER A O 1
ATOM 719 N N . PHE A 1 94 ? -3.082 -7.641 2.988 1 92.88 94 PHE A N 1
ATOM 720 C CA . PHE A 1 94 ? -3.979 -7.02 2.02 1 92.88 94 PHE A CA 1
ATOM 721 C C . PHE A 1 94 ? -3.232 -6.008 1.16 1 92.88 94 PHE A C 1
ATOM 723 O O . PHE A 1 94 ? -3.463 -5.922 -0.048 1 92.88 94 PHE A O 1
ATOM 730 N N . GLN A 1 95 ? -2.35 -5.203 1.782 1 92.06 95 GLN A N 1
ATOM 731 C CA . GLN A 1 95 ? -1.523 -4.188 1.137 1 92.06 95 GLN A CA 1
ATOM 732 C C . GLN A 1 95 ? -2.379 -3.211 0.334 1 92.06 95 GLN A C 1
ATOM 734 O O . GLN A 1 95 ? -2.072 -2.916 -0.823 1 92.06 95 GLN A O 1
ATOM 739 N N . LEU A 1 96 ? -3.488 -2.85 0.896 1 94.31 96 LEU A N 1
ATOM 740 C CA . LEU A 1 96 ? -4.324 -1.833 0.269 1 94.31 96 LEU A CA 1
ATOM 741 C C . LEU A 1 96 ? -3.732 -0.442 0.473 1 94.31 96 LEU A C 1
ATOM 743 O O . LEU A 1 96 ? -3.033 -0.198 1.459 1 94.31 96 LEU A O 1
ATOM 747 N N . VAL A 1 97 ? -3.963 0.368 -0.475 1 92.06 97 VAL A N 1
ATOM 748 C CA . VAL A 1 97 ? -3.633 1.78 -0.319 1 92.06 97 VAL A CA 1
ATOM 749 C C . VAL A 1 97 ? -4.695 2.467 0.538 1 92.06 97 VAL A C 1
ATOM 751 O O . VAL A 1 97 ? -5.855 2.574 0.133 1 92.06 97 VAL A O 1
ATOM 754 N N . SER A 1 98 ? -4.352 3.014 1.618 1 90.12 98 SER A N 1
ATOM 755 C CA . SER A 1 98 ? -5.273 3.482 2.646 1 90.12 98 SER A CA 1
ATOM 756 C C . SER A 1 98 ? -6.07 4.691 2.168 1 90.12 98 SER A C 1
ATOM 758 O O . SER A 1 98 ? -7.203 4.902 2.598 1 90.12 98 SER A O 1
ATOM 760 N N . GLU A 1 99 ? -5.496 5.438 1.265 1 89 99 GLU A N 1
ATOM 761 C CA . GLU A 1 99 ? -6.113 6.68 0.813 1 89 99 GLU A CA 1
ATOM 762 C C . GLU A 1 99 ? -7.117 6.422 -0.308 1 89 99 GLU A C 1
ATOM 764 O O . GLU A 1 99 ? -7.887 7.312 -0.677 1 89 99 GLU A O 1
ATOM 769 N N . LEU A 1 100 ? -7.117 5.238 -0.781 1 91.81 100 LEU A N 1
ATOM 770 C CA . LEU A 1 100 ? -8 4.895 -1.887 1 91.81 100 LEU A CA 1
ATOM 771 C C . LEU A 1 100 ? -9.211 4.109 -1.391 1 91.81 100 LEU A C 1
ATOM 773 O O . LEU A 1 100 ? -9.094 3.285 -0.481 1 91.81 100 LEU A O 1
ATOM 777 N N . ASN A 1 101 ? -10.336 4.422 -2.025 1 93.88 101 ASN A N 1
ATOM 778 C CA . ASN A 1 101 ? -11.5 3.611 -1.68 1 93.88 101 ASN A CA 1
ATOM 779 C C . ASN A 1 101 ? -11.453 2.246 -2.359 1 93.88 101 ASN A C 1
ATOM 781 O O . ASN A 1 101 ? -10.492 1.927 -3.059 1 93.88 101 ASN A O 1
ATOM 785 N N . VAL A 1 102 ? -12.461 1.477 -2.141 1 96.38 102 VAL A N 1
ATOM 786 C CA . VAL A 1 102 ? -12.539 0.103 -2.625 1 96.38 102 VAL A CA 1
ATOM 787 C C . VAL A 1 102 ? -12.398 0.084 -4.148 1 96.38 102 VAL A C 1
ATOM 789 O O . VAL A 1 102 ? -11.547 -0.62 -4.691 1 96.38 102 VAL A O 1
ATOM 792 N N . GLU A 1 103 ? -13.141 0.842 -4.809 1 95.5 103 GLU A N 1
ATOM 793 C CA . GLU A 1 103 ? -13.141 0.857 -6.27 1 95.5 103 GLU A CA 1
ATOM 794 C C . GLU A 1 103 ? -11.781 1.294 -6.816 1 95.5 103 GLU A C 1
ATOM 796 O O . GLU A 1 103 ? -11.266 0.69 -7.758 1 95.5 103 GLU A O 1
ATOM 801 N N . GLN A 1 104 ? -11.227 2.264 -6.227 1 93.06 104 GLN A N 1
ATOM 802 C CA . GLN A 1 104 ? -9.938 2.785 -6.672 1 93.06 104 GLN A CA 1
ATOM 803 C C . GLN A 1 104 ? -8.82 1.766 -6.449 1 93.06 104 GLN A C 1
ATOM 805 O O . GLN A 1 104 ? -7.961 1.579 -7.309 1 93.06 104 GLN A O 1
ATOM 810 N N . ASN A 1 105 ? -8.836 1.156 -5.328 1 95.75 105 ASN A N 1
ATOM 811 C CA . ASN A 1 105 ? -7.859 0.108 -5.055 1 95.75 105 ASN A CA 1
ATOM 812 C C . ASN A 1 105 ? -7.938 -1.015 -6.086 1 95.75 105 ASN A C 1
ATOM 814 O O . ASN A 1 105 ? -6.914 -1.566 -6.492 1 95.75 105 ASN A O 1
ATOM 818 N N . ILE A 1 106 ? -9.125 -1.29 -6.52 1 95.94 106 ILE A N 1
ATOM 819 C CA . ILE A 1 106 ? -9.336 -2.396 -7.445 1 95.94 106 ILE A CA 1
ATOM 820 C C . ILE A 1 106 ? -8.891 -1.986 -8.852 1 95.94 106 ILE A C 1
ATOM 822 O O . ILE A 1 106 ? -8.242 -2.76 -9.555 1 95.94 106 ILE A O 1
ATOM 826 N N . MET A 1 107 ? -9.125 -0.794 -9.242 1 93.62 107 MET A N 1
ATOM 827 C CA . MET A 1 107 ? -9.016 -0.461 -10.664 1 93.62 107 MET A CA 1
ATOM 828 C C . MET A 1 107 ? -7.66 0.157 -10.977 1 93.62 107 MET A C 1
ATOM 830 O O . MET A 1 107 ? -7.293 0.298 -12.141 1 93.62 107 MET A O 1
ATOM 834 N N . PHE A 1 108 ? -6.832 0.558 -9.969 1 90.12 108 PHE A N 1
ATOM 835 C CA . PHE A 1 108 ? -5.688 1.411 -10.266 1 90.12 108 PHE A CA 1
ATOM 836 C C . PHE A 1 108 ? -4.676 0.674 -11.141 1 90.12 108 PHE A C 1
ATOM 838 O O . PHE A 1 108 ? -3.951 1.295 -11.922 1 90.12 108 PHE A O 1
ATOM 845 N N . PRO A 1 109 ? -4.613 -0.667 -11.102 1 91.31 109 PRO A N 1
ATOM 846 C CA . PRO A 1 109 ? -3.68 -1.316 -12.023 1 91.31 109 PRO A CA 1
ATOM 847 C C . PRO A 1 109 ? -4.02 -1.05 -13.492 1 91.31 109 PRO A C 1
ATOM 849 O O . PRO A 1 109 ? -3.117 -0.95 -14.328 1 91.31 109 PRO A O 1
ATOM 852 N N . LEU A 1 110 ? -5.27 -0.921 -13.797 1 92 110 LEU A N 1
ATOM 853 C CA . LEU A 1 110 ? -5.691 -0.626 -15.164 1 92 110 LEU A CA 1
ATOM 854 C C . LEU A 1 110 ? -5.266 0.78 -15.57 1 92 110 LEU A C 1
ATOM 856 O O . LEU A 1 110 ? -4.883 1.009 -16.719 1 92 110 LEU A O 1
ATOM 860 N N . LEU A 1 111 ? -5.293 1.661 -14.617 1 90.56 111 LEU A N 1
ATOM 861 C CA . LEU A 1 111 ? -4.969 3.059 -14.883 1 90.56 111 LEU A CA 1
ATOM 862 C C . LEU A 1 111 ? -3.484 3.229 -15.18 1 90.56 111 LEU A C 1
ATOM 864 O O . LEU A 1 111 ? -3.098 4.117 -15.938 1 90.56 111 LEU A O 1
ATOM 868 N N . LEU A 1 112 ? -2.693 2.367 -14.656 1 89.25 112 LEU A N 1
ATOM 869 C CA . LEU A 1 112 ? -1.252 2.43 -14.867 1 89.25 112 LEU A CA 1
ATOM 870 C C . LEU A 1 112 ? -0.898 2.086 -16.312 1 89.25 112 LEU A C 1
ATOM 872 O O . LEU A 1 112 ? 0.209 2.377 -16.766 1 89.25 112 LEU A O 1
ATOM 876 N N . ASP A 1 113 ? -1.771 1.472 -17 1 85.75 113 ASP A N 1
ATOM 877 C CA . ASP A 1 113 ? -1.613 1.214 -18.438 1 85.75 113 ASP A CA 1
ATOM 878 C C . ASP A 1 113 ? -2.32 2.279 -19.266 1 85.75 113 ASP A C 1
ATOM 880 O O . ASP A 1 113 ? -2.545 2.092 -20.469 1 85.75 113 ASP A O 1
ATOM 884 N N . TYR A 1 114 ? -2.734 3.256 -18.578 1 82.62 114 TYR A N 1
ATOM 885 C CA . TYR A 1 114 ? -3.438 4.371 -19.203 1 82.62 114 TYR A CA 1
ATOM 886 C C . TYR A 1 114 ? -4.703 3.891 -19.906 1 82.62 114 TYR A C 1
ATOM 888 O O . TYR A 1 114 ? -5.055 4.395 -20.984 1 82.62 114 TYR A O 1
ATOM 896 N N . ARG A 1 115 ? -5.23 2.822 -19.406 1 83.31 115 ARG A N 1
ATOM 897 C CA . ARG A 1 115 ? -6.516 2.316 -19.875 1 83.31 115 ARG A CA 1
ATOM 898 C C . ARG A 1 115 ? -7.66 2.816 -19 1 83.31 115 ARG A C 1
ATOM 900 O O . ARG A 1 115 ? -7.527 2.883 -17.781 1 83.31 115 ARG A O 1
ATOM 907 N N . LYS A 1 116 ? -8.68 3.238 -19.641 1 84.25 116 LYS A N 1
ATOM 908 C CA . LYS A 1 116 ? -9.875 3.582 -18.891 1 84.25 116 LYS A CA 1
ATOM 909 C C . LYS A 1 116 ? -10.633 2.328 -18.453 1 84.25 116 LYS A C 1
ATOM 911 O O . LYS A 1 116 ? -10.961 1.478 -19.281 1 84.25 116 LYS A O 1
ATOM 916 N N . PRO A 1 117 ? -10.789 2.258 -17.234 1 89.19 117 PRO A N 1
ATOM 917 C CA . PRO A 1 117 ? -11.516 1.073 -16.766 1 89.19 117 PRO A CA 1
ATOM 918 C C . PRO A 1 117 ? -12.93 0.989 -17.344 1 89.19 117 PRO A C 1
ATOM 920 O O . PRO A 1 117 ? -13.625 2.006 -17.453 1 89.19 117 PRO A O 1
ATOM 923 N N . ASP A 1 118 ? -13.281 -0.185 -17.828 1 91.75 118 ASP A N 1
ATOM 924 C CA . ASP A 1 118 ? -14.656 -0.46 -18.219 1 91.75 118 ASP A CA 1
ATOM 925 C C . ASP A 1 118 ? -15.578 -0.547 -17 1 91.75 118 ASP A C 1
ATOM 927 O O . ASP A 1 118 ? -15.438 -1.45 -16.172 1 91.75 118 ASP A O 1
ATOM 931 N N . PRO A 1 119 ? -16.484 0.388 -16.922 1 92.25 119 PRO A N 1
ATOM 932 C CA . PRO A 1 119 ? -17.375 0.373 -15.758 1 92.25 119 PRO A CA 1
ATOM 933 C C . PRO A 1 119 ? -18.078 -0.97 -15.57 1 92.25 119 PRO A C 1
ATOM 935 O O . PRO A 1 119 ? -18.312 -1.396 -14.438 1 92.25 119 PRO A O 1
ATOM 938 N N . ALA A 1 120 ? -18.406 -1.586 -16.625 1 94.12 120 ALA A N 1
ATOM 939 C CA . ALA A 1 120 ? -19.078 -2.881 -16.531 1 94.12 120 ALA A CA 1
ATOM 940 C C . ALA A 1 120 ? -18.172 -3.922 -15.883 1 94.12 120 ALA A C 1
ATOM 942 O O . ALA A 1 120 ? -18.625 -4.719 -15.055 1 94.12 120 ALA A O 1
ATOM 943 N N . ALA A 1 121 ? -16.906 -3.91 -16.234 1 92.5 121 ALA A N 1
ATOM 944 C CA . ALA A 1 121 ? -15.945 -4.848 -15.664 1 92.5 121 ALA A CA 1
ATOM 945 C C . ALA A 1 121 ? -15.766 -4.598 -14.172 1 92.5 121 ALA A C 1
ATOM 947 O O . ALA A 1 121 ? -15.688 -5.539 -13.375 1 92.5 121 ALA A O 1
ATOM 948 N N . VAL A 1 122 ? -15.75 -3.355 -13.82 1 94.75 122 VAL A N 1
ATOM 949 C CA . VAL A 1 122 ? -15.586 -2.977 -12.422 1 94.75 122 VAL A CA 1
ATOM 950 C C . VAL A 1 122 ? -16.812 -3.41 -11.625 1 94.75 122 VAL A C 1
ATOM 952 O O . VAL A 1 122 ? -16.688 -3.992 -10.547 1 94.75 122 VAL A O 1
ATOM 955 N N . ASN A 1 123 ? -17.938 -3.162 -12.18 1 96.31 123 ASN A N 1
ATOM 956 C CA . ASN A 1 123 ? -19.172 -3.564 -11.523 1 96.31 123 ASN A CA 1
ATOM 957 C C . ASN A 1 123 ? -19.25 -5.078 -11.344 1 96.31 123 ASN A C 1
ATOM 959 O O . ASN A 1 123 ? -19.672 -5.566 -10.297 1 96.31 123 ASN A O 1
ATOM 963 N N . GLU A 1 124 ? -18.859 -5.742 -12.344 1 94.19 124 GLU A N 1
ATOM 964 C CA . GLU A 1 124 ? -18.875 -7.203 -12.297 1 94.19 124 GLU A CA 1
ATOM 965 C C . GLU A 1 124 ? -17.969 -7.727 -11.18 1 94.19 124 GLU A C 1
ATOM 967 O O . GLU A 1 124 ? -18.359 -8.609 -10.422 1 94.19 124 GLU A O 1
ATOM 972 N N . ILE A 1 125 ? -16.828 -7.184 -11.078 1 94.19 125 ILE A N 1
ATOM 973 C CA . ILE A 1 125 ? -15.891 -7.629 -10.062 1 94.19 125 ILE A CA 1
ATOM 974 C C . ILE A 1 125 ? -16.406 -7.277 -8.68 1 94.19 125 ILE A C 1
ATOM 976 O O . ILE A 1 125 ? -16.328 -8.086 -7.75 1 94.19 125 ILE A O 1
ATOM 980 N N . LEU A 1 126 ? -16.984 -6.09 -8.539 1 96.75 126 LEU A N 1
ATOM 981 C CA . LEU A 1 126 ? -17.547 -5.676 -7.266 1 96.75 126 LEU A CA 1
ATOM 982 C C . LEU A 1 126 ? -18.688 -6.605 -6.848 1 96.75 126 LEU A C 1
ATOM 984 O O . LEU A 1 126 ? -18.797 -6.969 -5.676 1 96.75 126 LEU A O 1
ATOM 988 N N . GLU A 1 127 ? -19.469 -6.961 -7.781 1 95.69 127 GLU A N 1
ATOM 989 C CA . GLU A 1 127 ? -20.562 -7.879 -7.516 1 95.69 127 GLU A CA 1
ATOM 990 C C . GLU A 1 127 ? -20.047 -9.258 -7.113 1 95.69 127 GLU A C 1
ATOM 992 O O . GLU A 1 127 ? -20.516 -9.836 -6.129 1 95.69 127 GLU A O 1
ATOM 997 N N . LEU A 1 128 ? -19.109 -9.734 -7.801 1 91.94 128 LEU A N 1
ATOM 998 C CA . LEU A 1 128 ? -18.516 -11.031 -7.52 1 91.94 128 LEU A CA 1
ATOM 999 C C . LEU A 1 128 ? -17.938 -11.07 -6.105 1 91.94 128 LEU A C 1
ATOM 1001 O O . LEU A 1 128 ? -18.047 -12.094 -5.418 1 91.94 128 LEU A O 1
ATOM 1005 N N . LEU A 1 129 ? -17.422 -9.945 -5.672 1 95.12 129 LEU A N 1
ATOM 1006 C CA . LEU A 1 129 ? -16.75 -9.875 -4.383 1 95.12 129 LEU A CA 1
ATOM 1007 C C . LEU A 1 129 ? -17.734 -9.508 -3.273 1 95.12 129 LEU A C 1
ATOM 1009 O O . LEU A 1 129 ? -17.375 -9.539 -2.092 1 95.12 129 LEU A O 1
ATOM 1013 N N . GLY A 1 130 ? -18.906 -9.156 -3.611 1 95.12 130 GLY A N 1
ATOM 1014 C CA . GLY A 1 130 ? -19.875 -8.711 -2.619 1 95.12 130 GLY A CA 1
ATOM 1015 C C . GLY A 1 130 ? -19.531 -7.363 -2.016 1 95.12 130 GLY A C 1
ATOM 1016 O O . GLY A 1 130 ? -19.734 -7.145 -0.818 1 95.12 130 GLY A O 1
ATOM 1017 N N . LEU A 1 131 ? -18.984 -6.52 -2.854 1 96.69 131 LEU A N 1
ATOM 1018 C CA . LEU A 1 131 ? -18.516 -5.242 -2.338 1 96.69 131 LEU A CA 1
ATOM 1019 C C . LEU A 1 131 ? -19.219 -4.078 -3.027 1 96.69 131 LEU A C 1
ATOM 1021 O O . LEU A 1 131 ? -18.781 -2.93 -2.92 1 96.69 131 LEU A O 1
ATOM 1025 N N . THR A 1 132 ? -20.312 -4.32 -3.723 1 96.75 132 THR A N 1
ATOM 1026 C CA . THR A 1 132 ? -21.016 -3.295 -4.477 1 96.75 132 THR A CA 1
ATOM 1027 C C . THR A 1 132 ? -21.422 -2.139 -3.564 1 96.75 132 THR A C 1
ATOM 1029 O O . THR A 1 132 ? -21.188 -0.973 -3.895 1 96.75 132 THR A O 1
ATOM 1032 N N . GLU A 1 133 ? -21.922 -2.463 -2.4 1 95.38 133 GLU A N 1
ATOM 1033 C CA . GLU A 1 133 ? -22.422 -1.437 -1.483 1 95.38 133 GLU A CA 1
ATOM 1034 C C . GLU A 1 133 ? -21.266 -0.742 -0.768 1 95.38 133 GLU A C 1
ATOM 1036 O O . GLU A 1 133 ? -21.453 0.295 -0.129 1 95.38 133 GLU A O 1
ATOM 1041 N N . ARG A 1 134 ? -20.062 -1.276 -0.879 1 94.94 134 ARG A N 1
ATOM 1042 C CA . ARG A 1 134 ? -18.906 -0.729 -0.177 1 94.94 134 ARG A CA 1
ATOM 1043 C C . ARG A 1 134 ? -17.938 -0.074 -1.151 1 94.94 134 ARG A C 1
ATOM 1045 O O . ARG A 1 134 ? -16.812 0.252 -0.783 1 94.94 134 ARG A O 1
ATOM 1052 N N . ARG A 1 135 ? -18.359 0.14 -2.268 1 94.44 135 ARG A N 1
ATOM 1053 C CA . ARG A 1 135 ? -17.547 0.586 -3.393 1 94.44 135 ARG A CA 1
ATOM 1054 C C . ARG A 1 135 ? -16.781 1.853 -3.041 1 94.44 135 ARG A C 1
ATOM 1056 O O . ARG A 1 135 ? -15.648 2.043 -3.496 1 94.44 135 ARG A O 1
ATOM 1063 N N . HIS A 1 136 ? -17.312 2.701 -2.17 1 92.44 136 HIS A N 1
ATOM 1064 C CA . HIS A 1 136 ? -16.703 4 -1.903 1 92.44 136 HIS A CA 1
ATOM 1065 C C . HIS A 1 136 ? -16.109 4.055 -0.501 1 92.44 136 HIS A C 1
ATOM 1067 O O . HIS A 1 136 ? -15.641 5.102 -0.064 1 92.44 136 HIS A O 1
ATOM 1073 N N . HIS A 1 137 ? -16.047 2.965 0.148 1 93.25 137 HIS A N 1
ATOM 1074 C CA . HIS A 1 137 ? -15.469 2.904 1.488 1 93.25 137 HIS A CA 1
ATOM 1075 C C . HIS A 1 137 ? -13.945 2.842 1.437 1 93.25 137 HIS A C 1
ATOM 1077 O O . HIS A 1 137 ? -13.375 2.307 0.483 1 93.25 137 HIS A O 1
ATOM 1083 N N . LEU A 1 138 ? -13.406 3.389 2.477 1 93.5 138 LEU A N 1
ATOM 1084 C CA . LEU A 1 138 ? -11.961 3.275 2.656 1 93.5 138 LEU A CA 1
ATOM 1085 C C . LEU A 1 138 ? -11.602 1.964 3.348 1 93.5 138 LEU A C 1
ATOM 1087 O O . LEU A 1 138 ? -12.445 1.357 4.016 1 93.5 138 LEU A O 1
ATOM 1091 N N . PRO A 1 139 ? -10.344 1.563 3.168 1 94.31 139 PRO A N 1
ATOM 1092 C CA . PRO A 1 139 ? -9.906 0.325 3.814 1 94.31 139 PRO A CA 1
ATOM 1093 C C . PRO A 1 139 ? -10.164 0.321 5.32 1 94.31 139 PRO A C 1
ATOM 1095 O O . PRO A 1 139 ? -10.547 -0.708 5.883 1 94.31 139 PRO A O 1
ATOM 1098 N N . SER A 1 140 ? -10.07 1.449 5.934 1 88.88 140 SER A N 1
ATOM 1099 C CA . SER A 1 140 ? -10.242 1.544 7.379 1 88.88 140 SER A CA 1
ATOM 1100 C C . SER A 1 140 ? -11.695 1.285 7.773 1 88.88 140 SER A C 1
ATOM 1102 O O . SER A 1 140 ? -11.992 1.047 8.945 1 88.88 140 SER A O 1
ATOM 1104 N N . GLN A 1 141 ? -12.555 1.326 6.887 1 90.81 141 GLN A N 1
ATOM 1105 C CA . GLN A 1 141 ? -13.984 1.15 7.145 1 90.81 141 GLN A CA 1
ATOM 1106 C C . GLN A 1 141 ? -14.43 -0.273 6.816 1 90.81 141 GLN A C 1
ATOM 1108 O O . GLN A 1 141 ? -15.625 -0.573 6.832 1 90.81 141 GLN A O 1
ATOM 1113 N N . LEU A 1 142 ? -13.492 -1.13 6.469 1 94.5 142 LEU A N 1
ATOM 1114 C CA . LEU A 1 142 ? -13.781 -2.498 6.051 1 94.5 142 LEU A CA 1
ATOM 1115 C C . LEU A 1 142 ? -13.297 -3.498 7.098 1 94.5 142 LEU A C 1
ATOM 1117 O O . LEU A 1 142 ? -12.328 -3.236 7.809 1 94.5 142 LEU A O 1
ATOM 1121 N N . SER A 1 143 ? -14.055 -4.605 7.133 1 93.5 143 SER A N 1
ATOM 1122 C CA . SER A 1 143 ? -13.531 -5.727 7.91 1 93.5 143 SER A CA 1
ATOM 1123 C C . SER A 1 143 ? -12.344 -6.375 7.215 1 93.5 143 SER A C 1
ATOM 1125 O O . SER A 1 143 ? -12.094 -6.129 6.031 1 93.5 143 SER A O 1
ATOM 1127 N N . GLY A 1 144 ? -11.625 -7.184 7.949 1 93.88 144 GLY A N 1
ATOM 1128 C CA . GLY A 1 144 ? -10.5 -7.898 7.363 1 93.88 144 GLY A CA 1
ATOM 1129 C C . GLY A 1 144 ? -10.883 -8.703 6.133 1 93.88 144 GLY A C 1
ATOM 1130 O O . GLY A 1 144 ? -10.18 -8.664 5.121 1 93.88 144 GLY A O 1
ATOM 1131 N N . GLY A 1 145 ? -11.969 -9.398 6.273 1 95 145 GLY A N 1
ATOM 1132 C CA . GLY A 1 145 ? -12.461 -10.172 5.141 1 95 145 GLY A CA 1
ATOM 1133 C C . GLY A 1 145 ? -12.781 -9.32 3.932 1 95 145 GLY A C 1
ATOM 1134 O O . GLY A 1 145 ? -12.484 -9.695 2.797 1 95 145 GLY A O 1
ATOM 1135 N N . GLN A 1 146 ? -13.391 -8.188 4.188 1 96.31 146 GLN A N 1
ATOM 1136 C CA . GLN A 1 146 ? -13.719 -7.262 3.109 1 96.31 146 GLN A CA 1
ATOM 1137 C C . GLN A 1 146 ? -12.453 -6.699 2.469 1 96.31 146 GLN A C 1
ATOM 1139 O O . GLN A 1 146 ? -12.367 -6.574 1.244 1 96.31 146 GLN A O 1
ATOM 1144 N N . GLN A 1 147 ? -11.461 -6.395 3.275 1 97.06 147 GLN A N 1
ATOM 1145 C CA . GLN A 1 147 ? -10.203 -5.883 2.754 1 97.06 147 GLN A CA 1
ATOM 1146 C C . GLN A 1 147 ? -9.523 -6.91 1.854 1 97.06 147 GLN A C 1
ATOM 1148 O O . GLN A 1 147 ? -9 -6.562 0.792 1 97.06 147 GLN A O 1
ATOM 1153 N N . GLN A 1 148 ? -9.562 -8.094 2.289 1 97.06 148 GLN A N 1
ATOM 1154 C CA . GLN A 1 148 ? -8.961 -9.148 1.477 1 97.06 148 GLN A CA 1
ATOM 1155 C C . GLN A 1 148 ? -9.688 -9.305 0.144 1 97.06 148 GLN A C 1
ATOM 1157 O O . GLN A 1 148 ? -9.055 -9.531 -0.891 1 97.06 148 GLN A O 1
ATOM 1162 N N . ARG A 1 149 ? -10.984 -9.227 0.181 1 96.75 149 ARG A N 1
ATOM 1163 C CA . ARG A 1 149 ? -11.758 -9.312 -1.056 1 96.75 149 ARG A CA 1
ATOM 1164 C C . ARG A 1 149 ? -11.391 -8.172 -2.002 1 96.75 149 ARG A C 1
ATOM 1166 O O . ARG A 1 149 ? -11.344 -8.359 -3.219 1 96.75 149 ARG A O 1
ATOM 1173 N N . VAL A 1 150 ? -11.117 -6.977 -1.44 1 97.5 150 VAL A N 1
ATOM 1174 C CA . VAL A 1 150 ? -10.656 -5.863 -2.26 1 97.5 150 VAL A CA 1
ATOM 1175 C C . VAL A 1 150 ? -9.32 -6.219 -2.902 1 97.5 150 VAL A C 1
ATOM 1177 O O . VAL A 1 150 ? -9.117 -5.988 -4.098 1 97.5 150 VAL A O 1
ATOM 1180 N N . ALA A 1 151 ? -8.453 -6.785 -2.105 1 97.06 151 ALA A N 1
ATOM 1181 C CA . ALA A 1 151 ? -7.141 -7.195 -2.607 1 97.06 151 ALA A CA 1
ATOM 1182 C C . ALA A 1 151 ? -7.281 -8.219 -3.73 1 97.06 151 ALA A C 1
ATOM 1184 O O . ALA A 1 151 ? -6.555 -8.156 -4.727 1 97.06 151 ALA A O 1
ATOM 1185 N N . ILE A 1 152 ? -8.18 -9.102 -3.588 1 96.5 152 ILE A N 1
ATOM 1186 C CA . ILE A 1 152 ? -8.445 -10.109 -4.609 1 96.5 152 ILE A CA 1
ATOM 1187 C C . ILE A 1 152 ? -8.977 -9.438 -5.871 1 96.5 152 ILE A C 1
ATOM 1189 O O . ILE A 1 152 ? -8.555 -9.758 -6.98 1 96.5 152 ILE A O 1
ATOM 1193 N N . GLY A 1 153 ? -9.891 -8.508 -5.691 1 96.06 153 GLY A N 1
ATOM 1194 C CA . GLY A 1 153 ? -10.391 -7.762 -6.832 1 96.06 153 GLY A CA 1
ATOM 1195 C C . GLY A 1 153 ? -9.305 -7.047 -7.609 1 96.06 153 GLY A C 1
ATOM 1196 O O . GLY A 1 153 ? -9.305 -7.059 -8.844 1 96.06 153 GLY A O 1
ATOM 1197 N N . ARG A 1 154 ? -8.422 -6.477 -6.875 1 95.75 154 ARG A N 1
ATOM 1198 C CA . ARG A 1 154 ? -7.289 -5.789 -7.496 1 95.75 154 ARG A CA 1
ATOM 1199 C C . ARG A 1 154 ? -6.449 -6.758 -8.328 1 95.75 154 ARG A C 1
ATOM 1201 O O . ARG A 1 154 ? -6.012 -6.422 -9.43 1 95.75 154 ARG A O 1
ATOM 1208 N N . ALA A 1 155 ? -6.266 -7.91 -7.836 1 95.5 155 ALA A N 1
ATOM 1209 C CA . ALA A 1 155 ? -5.488 -8.938 -8.531 1 95.5 155 ALA A CA 1
ATOM 1210 C C . ALA A 1 155 ? -6.219 -9.422 -9.781 1 95.5 155 ALA A C 1
ATOM 1212 O O . ALA A 1 155 ? -5.586 -9.727 -10.797 1 95.5 155 ALA A O 1
ATOM 1213 N N . LEU A 1 156 ? -7.547 -9.398 -9.789 1 94.12 156 LEU A N 1
ATOM 1214 C CA . LEU A 1 156 ? -8.344 -10.039 -10.828 1 94.12 156 LEU A CA 1
ATOM 1215 C C . LEU A 1 156 ? -8.703 -9.047 -11.93 1 94.12 156 LEU A C 1
ATOM 1217 O O . LEU A 1 156 ? -9.016 -9.445 -13.055 1 94.12 156 LEU A O 1
ATOM 1221 N N . ILE A 1 157 ? -8.695 -7.805 -11.602 1 93.88 157 ILE A N 1
ATOM 1222 C CA . ILE A 1 157 ? -9.273 -6.789 -12.469 1 93.88 157 ILE A CA 1
ATOM 1223 C C . ILE A 1 157 ? -8.539 -6.773 -13.812 1 93.88 157 ILE A C 1
ATOM 1225 O O . ILE A 1 157 ? -9.141 -6.469 -14.852 1 93.88 157 ILE A O 1
ATOM 1229 N N . THR A 1 158 ? -7.289 -7.152 -13.836 1 92.06 158 THR A N 1
ATOM 1230 C CA . THR A 1 158 ? -6.496 -7.133 -15.062 1 92.06 158 THR A CA 1
ATOM 1231 C C . THR A 1 158 ? -6.648 -8.445 -15.828 1 92.06 158 THR A C 1
ATOM 1233 O O . THR A 1 158 ? -6.105 -8.602 -16.922 1 92.06 158 THR A O 1
ATOM 1236 N N . LYS A 1 159 ? -7.398 -9.383 -15.227 1 91.25 159 LYS A N 1
ATOM 1237 C CA . LYS A 1 159 ? -7.551 -10.719 -15.805 1 91.25 159 LYS A CA 1
ATOM 1238 C C . LYS A 1 159 ? -6.191 -11.359 -16.078 1 91.25 159 LYS A C 1
ATOM 1240 O O . LYS A 1 159 ? -5.91 -11.773 -17.203 1 91.25 159 LYS A O 1
ATOM 1245 N N . PRO A 1 160 ? -5.43 -11.477 -15.023 1 94.44 160 PRO A N 1
ATOM 1246 C CA . PRO A 1 160 ? -4.055 -11.961 -15.18 1 94.44 160 PRO A CA 1
ATOM 1247 C C . PRO A 1 160 ? -3.988 -13.438 -15.555 1 94.44 160 PRO A C 1
ATOM 1249 O O . PRO A 1 160 ? -4.973 -14.164 -15.391 1 94.44 160 PRO A O 1
ATOM 1252 N N . LYS A 1 161 ? -2.809 -13.82 -16.047 1 93.38 161 LYS A N 1
ATOM 1253 C CA . LYS A 1 161 ? -2.561 -15.227 -16.375 1 93.38 161 LYS A CA 1
ATOM 1254 C C . LYS A 1 161 ? -2.209 -16.031 -15.133 1 93.38 161 LYS A C 1
ATOM 1256 O O . LYS A 1 161 ? -2.459 -17.234 -15.07 1 93.38 161 LYS A O 1
ATOM 1261 N N . LEU A 1 162 ? -1.626 -15.344 -14.227 1 97.12 162 LEU A N 1
ATOM 1262 C CA . LEU A 1 162 ? -1.126 -15.984 -13.008 1 97.12 162 LEU A CA 1
ATOM 1263 C C . LEU A 1 162 ? -1.467 -15.148 -11.781 1 97.12 162 LEU A C 1
ATOM 1265 O O . LEU A 1 162 ? -1.278 -13.93 -11.773 1 97.12 162 LEU A O 1
ATOM 1269 N N . ILE A 1 163 ? -2.035 -15.781 -10.805 1 97.56 163 ILE A N 1
ATOM 1270 C CA . ILE A 1 163 ? -2.277 -15.156 -9.508 1 97.56 163 ILE A CA 1
ATOM 1271 C C . ILE A 1 163 ? -1.367 -15.781 -8.453 1 97.56 163 ILE A C 1
ATOM 1273 O O . ILE A 1 163 ? -1.3 -17 -8.328 1 97.56 163 ILE A O 1
ATOM 1277 N N . LEU A 1 164 ? -0.638 -14.945 -7.797 1 98.06 164 LEU A N 1
ATOM 1278 C CA . LEU A 1 164 ? 0.224 -15.359 -6.695 1 98.06 164 LEU A CA 1
ATOM 1279 C C . LEU A 1 164 ? -0.343 -14.891 -5.359 1 98.06 164 LEU A C 1
ATOM 1281 O O . LEU A 1 164 ? -0.554 -13.695 -5.156 1 98.06 164 LEU A O 1
ATOM 1285 N N . ALA A 1 165 ? -0.582 -15.812 -4.504 1 97.44 165 ALA A N 1
ATOM 1286 C CA . ALA A 1 165 ? -1.19 -15.484 -3.215 1 97.44 165 ALA A CA 1
ATOM 1287 C C . ALA A 1 165 ? -0.288 -15.906 -2.059 1 97.44 165 ALA A C 1
ATOM 1289 O O . ALA A 1 165 ? 0.044 -17.078 -1.921 1 97.44 165 ALA A O 1
ATOM 1290 N N . ASP A 1 166 ? 0.112 -14.969 -1.287 1 96.06 166 ASP A N 1
ATOM 1291 C CA . ASP A 1 166 ? 0.921 -15.219 -0.099 1 96.06 166 ASP A CA 1
ATOM 1292 C C . ASP A 1 166 ? 0.066 -15.195 1.165 1 96.06 166 ASP A C 1
ATOM 1294 O O . ASP A 1 166 ? -0.204 -14.125 1.715 1 96.06 166 ASP A O 1
ATOM 1298 N N . GLU A 1 167 ? -0.3 -16.344 1.585 1 95.06 167 GLU A N 1
ATOM 1299 C CA . GLU A 1 167 ? -1.13 -16.531 2.771 1 95.06 167 GLU A CA 1
ATOM 1300 C C . GLU A 1 167 ? -2.365 -15.633 2.723 1 95.06 167 GLU A C 1
ATOM 1302 O O . GLU A 1 167 ? -2.611 -14.859 3.648 1 95.06 167 GLU A O 1
ATOM 1307 N N . PRO A 1 168 ? -3.215 -15.867 1.748 1 95.38 168 PRO A N 1
ATOM 1308 C CA . PRO A 1 168 ? -4.34 -14.953 1.534 1 95.38 168 PRO A CA 1
ATOM 1309 C C . PRO A 1 168 ? -5.383 -15.031 2.646 1 95.38 168 PRO A C 1
ATOM 1311 O O . PRO A 1 168 ? -6.238 -14.148 2.758 1 95.38 168 PRO A O 1
ATOM 1314 N N . THR A 1 169 ? -5.344 -16.047 3.451 1 93.94 169 THR A N 1
ATOM 1315 C CA . THR A 1 169 ? -6.344 -16.203 4.5 1 93.94 169 THR A CA 1
ATOM 1316 C C . THR A 1 169 ? -5.707 -16.094 5.883 1 93.94 169 THR A C 1
ATOM 1318 O O . THR A 1 169 ? -6.355 -16.344 6.895 1 93.94 169 THR A O 1
ATOM 1321 N N . GLY A 1 170 ? -4.477 -15.734 5.965 1 90.44 170 GLY A N 1
ATOM 1322 C CA . GLY A 1 170 ? -3.73 -15.742 7.211 1 90.44 170 GLY A CA 1
ATOM 1323 C C . GLY A 1 170 ? -4.328 -14.844 8.273 1 90.44 170 GLY A C 1
ATOM 1324 O O . GLY A 1 170 ? -4.215 -15.125 9.469 1 90.44 170 GLY A O 1
ATOM 1325 N N . ASN A 1 171 ? -4.934 -13.812 7.922 1 89.69 171 ASN A N 1
ATOM 1326 C CA . ASN A 1 171 ? -5.465 -12.836 8.867 1 89.69 171 ASN A CA 1
ATOM 1327 C C . ASN A 1 171 ? -6.988 -12.906 8.953 1 89.69 171 ASN A C 1
ATOM 1329 O O . ASN A 1 171 ? -7.633 -11.961 9.406 1 89.69 171 ASN A O 1
ATOM 1333 N N . LEU A 1 172 ? -7.543 -13.992 8.539 1 92.5 172 LEU A N 1
ATOM 1334 C CA . LEU A 1 172 ? -9 -14.07 8.445 1 92.5 172 LEU A CA 1
ATOM 1335 C C . LEU A 1 172 ? -9.539 -15.172 9.352 1 92.5 172 LEU A C 1
ATOM 1337 O O . LEU A 1 172 ? -8.828 -16.141 9.656 1 92.5 172 LEU A O 1
ATOM 1341 N N . ASP A 1 173 ? -10.781 -14.977 9.758 1 91.69 173 ASP A N 1
ATOM 1342 C CA . ASP A 1 173 ? -11.477 -16.062 10.453 1 91.69 173 ASP A CA 1
ATOM 1343 C C . ASP A 1 173 ? -11.883 -17.156 9.477 1 91.69 173 ASP A C 1
ATOM 1345 O O . ASP A 1 173 ? -11.688 -17.031 8.266 1 91.69 173 ASP A O 1
ATOM 1349 N N . SER A 1 174 ? -12.414 -18.203 10.07 1 90.69 174 SER A N 1
ATOM 1350 C CA . SER A 1 174 ? -12.703 -19.406 9.289 1 90.69 174 SER A CA 1
ATOM 1351 C C . SER A 1 174 ? -13.727 -19.109 8.195 1 90.69 174 SER A C 1
ATOM 1353 O O . SER A 1 174 ? -13.562 -19.547 7.055 1 90.69 174 SER A O 1
ATOM 1355 N N . LYS A 1 175 ? -14.727 -18.453 8.508 1 92.06 175 LYS A N 1
ATOM 1356 C CA . LYS A 1 175 ? -15.773 -18.172 7.531 1 92.06 175 LYS A CA 1
ATOM 1357 C C . LYS A 1 175 ? -15.242 -17.328 6.375 1 92.06 175 LYS A C 1
ATOM 1359 O O . LYS A 1 175 ? -15.414 -17.688 5.211 1 92.06 175 LYS A O 1
ATOM 1364 N N . ASN A 1 176 ? -14.602 -16.312 6.703 1 91.94 176 ASN A N 1
ATOM 1365 C CA . ASN A 1 176 ? -14.023 -15.453 5.676 1 91.94 176 ASN A CA 1
ATOM 1366 C C . ASN A 1 176 ? -12.945 -16.172 4.875 1 91.94 176 ASN A C 1
ATOM 1368 O O . ASN A 1 176 ? -12.805 -15.945 3.672 1 91.94 176 ASN A O 1
ATOM 1372 N N . SER A 1 177 ? -12.289 -16.969 5.574 1 93 177 SER A N 1
ATOM 1373 C CA . SER A 1 177 ? -11.273 -17.766 4.887 1 93 177 SER A CA 1
ATOM 1374 C C . SER A 1 177 ? -11.898 -18.656 3.816 1 93 177 SER A C 1
ATOM 1376 O O . SER A 1 177 ? -11.406 -18.719 2.689 1 93 177 SER A O 1
ATOM 1378 N N . GLN A 1 178 ? -12.906 -19.266 4.145 1 92.12 178 GLN A N 1
ATOM 1379 C CA . GLN A 1 178 ? -13.602 -20.141 3.203 1 92.12 178 GLN A CA 1
ATOM 1380 C C . GLN A 1 178 ? -14.141 -19.328 2.018 1 92.12 178 GLN A C 1
ATOM 1382 O O . GLN A 1 178 ? -14.055 -19.781 0.872 1 92.12 178 GLN A O 1
ATOM 1387 N N . ASP A 1 179 ? -14.625 -18.172 2.342 1 92.62 179 ASP A N 1
ATOM 1388 C CA . ASP A 1 179 ? -15.141 -17.312 1.285 1 92.62 179 ASP A CA 1
ATOM 1389 C C . ASP A 1 179 ? -14.039 -16.922 0.303 1 92.62 179 ASP A C 1
ATOM 1391 O O . ASP A 1 179 ? -14.242 -16.953 -0.912 1 92.62 179 ASP A O 1
ATOM 1395 N N . VAL A 1 180 ? -12.984 -16.609 0.853 1 92.69 180 VAL A N 1
ATOM 1396 C CA . VAL A 1 180 ? -11.852 -16.172 0.039 1 92.69 180 VAL A CA 1
ATOM 1397 C C . VAL A 1 180 ? -11.375 -17.328 -0.834 1 92.69 180 VAL A C 1
ATOM 1399 O O . VAL A 1 180 ? -11.148 -17.156 -2.035 1 92.69 180 VAL A O 1
ATOM 1402 N N . ILE A 1 181 ? -11.273 -18.484 -0.291 1 93.69 181 ILE A N 1
ATOM 1403 C CA . ILE A 1 181 ? -10.812 -19.641 -1.037 1 93.69 181 ILE A CA 1
ATOM 1404 C C . ILE A 1 181 ? -11.828 -19.984 -2.129 1 93.69 181 ILE A C 1
ATOM 1406 O O . ILE A 1 181 ? -11.445 -20.328 -3.25 1 93.69 181 ILE A O 1
ATOM 1410 N N . ALA A 1 182 ? -13.055 -19.891 -1.814 1 93.38 182 ALA A N 1
ATOM 1411 C CA . ALA A 1 182 ? -14.102 -20.141 -2.801 1 93.38 182 ALA A CA 1
ATOM 1412 C C . ALA A 1 182 ? -13.984 -19.172 -3.979 1 93.38 182 ALA A C 1
ATOM 1414 O O . ALA A 1 182 ? -14.148 -19.578 -5.133 1 93.38 182 ALA A O 1
ATOM 1415 N N . LEU A 1 183 ? -13.688 -17.984 -3.656 1 93 183 LEU A N 1
ATOM 1416 C CA . LEU A 1 183 ? -13.516 -16.969 -4.695 1 93 183 LEU A CA 1
ATOM 1417 C C . LEU A 1 183 ? -12.328 -17.312 -5.586 1 93 183 LEU A C 1
ATOM 1419 O O . LEU A 1 183 ? -12.422 -17.219 -6.812 1 93 183 LEU A O 1
ATOM 1423 N N . LEU A 1 184 ? -11.266 -17.703 -4.984 1 94.06 184 LEU A N 1
ATOM 1424 C CA . LEU A 1 184 ? -10.07 -18.078 -5.746 1 94.06 184 LEU A CA 1
ATOM 1425 C C . LEU A 1 184 ? -10.336 -19.312 -6.602 1 94.06 184 LEU A C 1
ATOM 1427 O O . LEU A 1 184 ? -9.898 -19.375 -7.75 1 94.06 184 LEU A O 1
ATOM 1431 N N . THR A 1 185 ? -11.039 -20.188 -6.031 1 93.5 185 THR A N 1
ATOM 1432 C CA . THR A 1 185 ? -11.406 -21.391 -6.773 1 93.5 185 THR A CA 1
ATOM 1433 C C . THR A 1 185 ? -12.266 -21.031 -7.984 1 93.5 185 THR A C 1
ATOM 1435 O O . THR A 1 185 ? -12.039 -21.547 -9.078 1 93.5 185 THR A O 1
ATOM 1438 N N . GLN A 1 186 ? -13.148 -20.172 -7.762 1 90.75 186 GLN A N 1
ATOM 1439 C CA . GLN A 1 186 ? -14.008 -19.734 -8.859 1 90.75 186 GLN A CA 1
ATOM 1440 C C . GLN A 1 186 ? -13.188 -19.047 -9.945 1 90.75 186 GLN A C 1
ATOM 1442 O O . GLN A 1 186 ? -13.43 -19.25 -11.141 1 90.75 186 GLN A O 1
ATOM 1447 N N . ALA A 1 187 ? -12.289 -18.203 -9.531 1 89.5 187 ALA A N 1
ATOM 1448 C CA . ALA A 1 187 ? -11.422 -17.531 -10.5 1 89.5 187 ALA A CA 1
ATOM 1449 C C . ALA A 1 187 ? -10.664 -18.547 -11.344 1 89.5 187 ALA A C 1
ATOM 1451 O O . ALA A 1 187 ? -10.539 -18.375 -12.562 1 89.5 187 ALA A O 1
ATOM 1452 N N . SER A 1 188 ? -10.203 -19.594 -10.734 1 90.94 188 SER A N 1
ATOM 1453 C CA . SER A 1 188 ? -9.461 -20.641 -11.438 1 90.94 188 SER A CA 1
ATOM 1454 C C . SER A 1 188 ? -10.375 -21.438 -12.367 1 90.94 188 SER A C 1
ATOM 1456 O O . SER A 1 188 ? -10.062 -21.609 -13.547 1 90.94 188 SER A O 1
ATOM 1458 N N . ARG A 1 189 ? -11.492 -21.797 -11.898 1 89.69 189 ARG A N 1
ATOM 1459 C CA . ARG A 1 189 ? -12.375 -22.703 -12.625 1 89.69 189 ARG A CA 1
ATOM 1460 C C . ARG A 1 189 ? -13.133 -21.969 -13.727 1 89.69 189 ARG A C 1
ATOM 1462 O O . ARG A 1 189 ? -13.227 -22.453 -14.852 1 89.69 189 ARG A O 1
ATOM 1469 N N . ARG A 1 190 ? -13.617 -20.828 -13.414 1 84.75 190 ARG A N 1
ATOM 1470 C CA . ARG A 1 190 ? -14.492 -20.125 -14.336 1 84.75 190 ARG A CA 1
ATOM 1471 C C . ARG A 1 190 ? -13.688 -19.281 -15.32 1 84.75 190 ARG A C 1
ATOM 1473 O O . ARG A 1 190 ? -14.016 -19.219 -16.5 1 84.75 190 ARG A O 1
ATOM 1480 N N . TYR A 1 191 ? -12.625 -18.703 -14.812 1 85.06 191 TYR A N 1
ATOM 1481 C CA . TYR A 1 191 ? -11.906 -17.766 -15.656 1 85.06 191 TYR A CA 1
ATOM 1482 C C . TYR A 1 191 ? -10.555 -18.344 -16.078 1 85.06 191 TYR A C 1
ATOM 1484 O O . TYR A 1 191 ? -9.766 -17.656 -16.75 1 85.06 191 TYR A O 1
ATOM 1492 N N . GLN A 1 192 ? -10.242 -19.562 -15.68 1 89.62 192 GLN A N 1
ATOM 1493 C CA . GLN A 1 192 ? -9.039 -20.297 -16.062 1 89.62 192 GLN A CA 1
ATOM 1494 C C . GLN A 1 192 ? -7.781 -19.547 -15.641 1 89.62 192 GLN A C 1
ATOM 1496 O O . GLN A 1 192 ? -6.797 -19.5 -16.375 1 89.62 192 GLN A O 1
ATOM 1501 N N . GLN A 1 193 ? -7.953 -18.875 -14.586 1 92.69 193 GLN A N 1
ATOM 1502 C CA . GLN A 1 193 ? -6.773 -18.234 -14.016 1 92.69 193 GLN A CA 1
ATOM 1503 C C . GLN A 1 193 ? -5.902 -19.25 -13.281 1 92.69 193 GLN A C 1
ATOM 1505 O O . GLN A 1 193 ? -6.414 -20.125 -12.594 1 92.69 193 GLN A O 1
ATOM 1510 N N . THR A 1 194 ? -4.621 -19.219 -13.578 1 97.31 194 THR A N 1
ATOM 1511 C CA . THR A 1 194 ? -3.676 -20.062 -12.859 1 97.31 194 THR A CA 1
ATOM 1512 C C . THR A 1 194 ? -3.309 -19.438 -11.516 1 97.31 194 THR A C 1
ATOM 1514 O O . THR A 1 194 ? -3.021 -18.25 -11.438 1 97.31 194 THR A O 1
ATOM 1517 N N . ILE A 1 195 ? -3.352 -20.281 -10.422 1 97.56 195 ILE A N 1
ATOM 1518 C CA . ILE A 1 195 ? -3.152 -19.734 -9.086 1 97.56 195 ILE A CA 1
ATOM 1519 C C . ILE A 1 195 ? -2.08 -20.531 -8.352 1 97.56 195 ILE A C 1
ATOM 1521 O O . ILE A 1 195 ? -2.107 -21.766 -8.352 1 97.56 195 ILE A O 1
ATOM 1525 N N . LEU A 1 196 ? -1.101 -19.875 -7.832 1 98 196 LEU A N 1
ATOM 1526 C CA . LEU A 1 196 ? -0.125 -20.422 -6.891 1 98 196 LEU A CA 1
ATOM 1527 C C . LEU A 1 196 ? -0.258 -19.75 -5.527 1 98 196 LEU A C 1
ATOM 1529 O O . LEU A 1 196 ? 0.012 -18.562 -5.383 1 98 196 LEU A O 1
ATOM 1533 N N . MET A 1 197 ? -0.665 -20.531 -4.547 1 97.44 197 MET A N 1
ATOM 1534 C CA . MET A 1 197 ? -0.91 -20.016 -3.203 1 97.44 197 MET A CA 1
ATOM 1535 C C . MET A 1 197 ? 0.063 -20.625 -2.197 1 97.44 197 MET A C 1
ATOM 1537 O O . MET A 1 197 ? 0.312 -21.828 -2.219 1 97.44 197 MET A O 1
ATOM 1541 N N . ILE A 1 198 ? 0.656 -19.75 -1.45 1 96.38 198 ILE A N 1
ATOM 1542 C CA . ILE A 1 198 ? 1.404 -20.203 -0.28 1 96.38 198 ILE A CA 1
ATOM 1543 C C . ILE A 1 198 ? 0.494 -20.188 0.946 1 96.38 198 ILE A C 1
ATOM 1545 O O . ILE A 1 198 ? -0.237 -19.234 1.183 1 96.38 198 ILE A O 1
ATOM 1549 N N . THR A 1 199 ? 0.546 -21.281 1.701 1 93.44 199 THR A N 1
ATOM 1550 C CA . THR A 1 199 ? -0.265 -21.328 2.912 1 93.44 199 THR A CA 1
ATOM 1551 C C . THR A 1 199 ? 0.351 -22.281 3.936 1 93.44 199 THR A C 1
ATOM 1553 O O . THR A 1 199 ? 1.022 -23.25 3.568 1 93.44 199 THR A O 1
ATOM 1556 N N . HIS A 1 200 ? 0.163 -21.922 5.094 1 88.06 200 HIS A N 1
ATOM 1557 C CA . HIS A 1 200 ? 0.54 -22.828 6.172 1 88.06 200 HIS A CA 1
ATOM 1558 C C . HIS A 1 200 ? -0.657 -23.656 6.645 1 88.06 200 HIS A C 1
ATOM 1560 O O . HIS A 1 200 ? -0.509 -24.547 7.477 1 88.06 200 HIS A O 1
ATOM 1566 N N . ASN A 1 201 ? -1.791 -23.375 6.184 1 84.81 201 ASN A N 1
ATOM 1567 C CA . ASN A 1 201 ? -3.014 -24.078 6.547 1 84.81 201 ASN A CA 1
ATOM 1568 C C . ASN A 1 201 ? -3.24 -25.297 5.66 1 84.81 201 ASN A C 1
ATOM 1570 O O . ASN A 1 201 ? -3.736 -25.172 4.539 1 84.81 201 ASN A O 1
ATOM 1574 N N . LYS A 1 202 ? -3.131 -26.422 6.188 1 83.81 202 LYS A N 1
ATOM 1575 C CA . LYS A 1 202 ? -3.209 -27.672 5.438 1 83.81 202 LYS A CA 1
ATOM 1576 C C . LYS A 1 202 ? -4.641 -27.953 4.996 1 83.81 202 LYS A C 1
ATOM 1578 O O . LYS A 1 202 ? -4.863 -28.672 4.016 1 83.81 202 LYS A O 1
ATOM 1583 N N . ASN A 1 203 ? -5.547 -27.406 5.715 1 83.44 203 ASN A N 1
ATOM 1584 C CA . ASN A 1 203 ? -6.945 -27.641 5.375 1 83.44 203 ASN A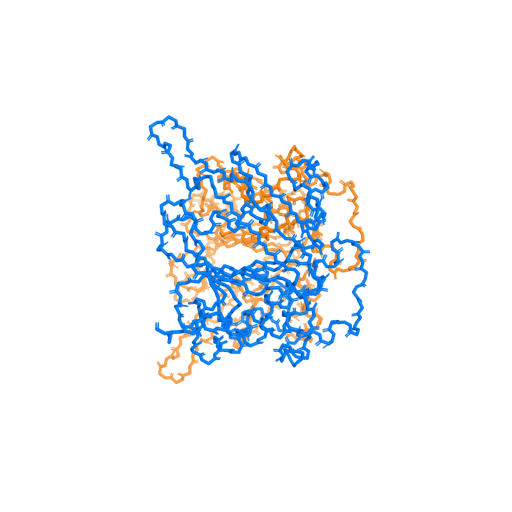 CA 1
ATOM 1585 C C . ASN A 1 203 ? -7.305 -27.031 4.02 1 83.44 203 ASN A C 1
ATOM 1587 O O . ASN A 1 203 ? -8.266 -27.469 3.377 1 83.44 203 ASN A O 1
ATOM 1591 N N . LEU A 1 204 ? -6.555 -26.141 3.631 1 84.81 204 LEU A N 1
ATOM 1592 C CA . LEU A 1 204 ? -6.84 -25.453 2.375 1 84.81 204 LEU A CA 1
ATOM 1593 C C . LEU A 1 204 ? -6.309 -26.25 1.188 1 84.81 204 LEU A C 1
ATOM 1595 O O . LEU A 1 204 ? -6.684 -26 0.043 1 84.81 204 LEU A O 1
ATOM 1599 N N . THR A 1 205 ? -5.512 -27.234 1.434 1 83.88 205 THR A N 1
ATOM 1600 C CA . THR A 1 205 ? -4.867 -28 0.369 1 83.88 205 THR A CA 1
ATOM 1601 C C . THR A 1 205 ? -5.852 -28.969 -0.276 1 83.88 205 THR A C 1
ATOM 1603 O O . THR A 1 205 ? -5.605 -29.469 -1.376 1 83.88 205 THR A O 1
ATOM 1606 N N . THR A 1 206 ? -6.969 -29.109 0.336 1 82.31 206 THR A N 1
ATOM 1607 C CA . THR A 1 206 ? -7.977 -30.016 -0.206 1 82.31 206 THR A CA 1
ATOM 1608 C C . THR A 1 206 ? -8.742 -29.359 -1.35 1 82.31 206 THR A C 1
ATOM 1610 O O . THR A 1 206 ? -9.375 -30.031 -2.156 1 82.31 206 THR A O 1
ATOM 1613 N N . SER A 1 207 ? -8.586 -28.078 -1.486 1 84.44 207 SER A N 1
ATOM 1614 C CA . SER A 1 207 ? -9.367 -27.328 -2.469 1 84.44 207 SER A CA 1
ATOM 1615 C C . SER A 1 207 ? -8.547 -27.031 -3.719 1 84.44 207 SER A C 1
ATOM 1617 O O . SER A 1 207 ? -9.016 -26.359 -4.637 1 84.44 207 SER A O 1
ATOM 1619 N N . VAL A 1 208 ? -7.316 -27.594 -3.701 1 93.12 208 VAL A N 1
ATOM 1620 C CA . VAL A 1 208 ? -6.449 -27.219 -4.812 1 93.12 208 VAL A CA 1
ATOM 1621 C C . VAL A 1 208 ? -6.141 -28.438 -5.668 1 93.12 208 VAL A C 1
ATOM 1623 O O . VAL A 1 208 ? -6.398 -29.578 -5.262 1 93.12 208 VAL A O 1
ATOM 1626 N N . ASP A 1 209 ? -5.617 -28.188 -6.871 1 94.56 209 ASP A N 1
ATOM 1627 C CA . ASP A 1 209 ? -5.328 -29.25 -7.832 1 94.56 209 ASP A CA 1
ATOM 1628 C C . ASP A 1 209 ? -4.016 -29.938 -7.5 1 94.56 209 ASP A C 1
ATOM 1630 O O . ASP A 1 209 ? -3.842 -31.125 -7.805 1 94.56 209 ASP A O 1
ATOM 1634 N N . ARG A 1 210 ? -3.145 -29.266 -7.004 1 95.19 210 ARG A N 1
ATOM 1635 C CA . ARG A 1 210 ? -1.794 -29.766 -6.77 1 95.19 210 ARG A CA 1
ATOM 1636 C C . ARG A 1 210 ? -1.163 -29.094 -5.555 1 95.19 210 ARG A C 1
ATOM 1638 O O . ARG A 1 210 ? -1.463 -27.938 -5.25 1 95.19 210 ARG A O 1
ATOM 1645 N N . VAL A 1 211 ? -0.305 -29.891 -4.824 1 95.88 211 VAL A N 1
ATOM 1646 C CA . VAL A 1 211 ? 0.343 -29.359 -3.629 1 95.88 211 VAL A CA 1
ATOM 1647 C C . VAL A 1 211 ? 1.854 -29.547 -3.732 1 95.88 211 VAL A C 1
ATOM 1649 O O . VAL A 1 211 ? 2.326 -30.625 -4.117 1 95.88 211 VAL A O 1
ATOM 1652 N N . PHE A 1 212 ? 2.578 -28.469 -3.455 1 96.69 212 PHE A N 1
A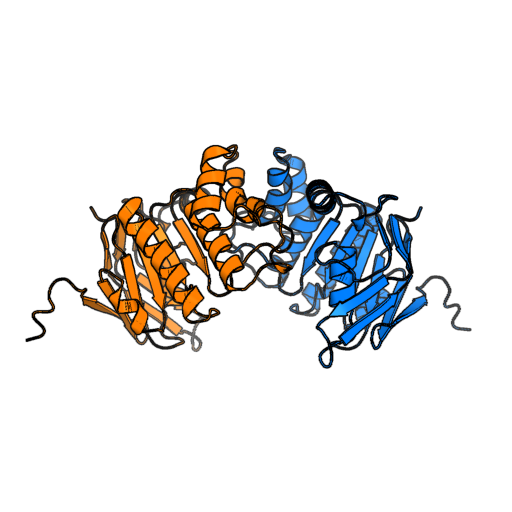TOM 1653 C CA . PHE A 1 212 ? 4.027 -28.5 -3.32 1 96.69 212 PHE A CA 1
ATOM 1654 C C . PHE A 1 212 ? 4.441 -28.25 -1.874 1 96.69 212 PHE A C 1
ATOM 1656 O O . PHE A 1 212 ? 3.709 -27.609 -1.113 1 96.69 212 PHE A O 1
ATOM 1663 N N . ARG A 1 213 ? 5.633 -28.734 -1.56 1 96.12 213 ARG A N 1
ATOM 1664 C CA . ARG A 1 213 ? 6.23 -28.453 -0.258 1 96.12 213 ARG A CA 1
ATOM 1665 C C . ARG A 1 213 ? 7.629 -27.859 -0.413 1 96.12 213 ARG A C 1
ATOM 1667 O O . ARG A 1 213 ? 8.414 -28.328 -1.24 1 96.12 213 ARG A O 1
ATOM 1674 N N . VAL A 1 214 ? 7.828 -26.812 0.326 1 95.88 214 VAL A N 1
ATOM 1675 C CA . VAL A 1 214 ? 9.172 -26.25 0.379 1 95.88 214 VAL A CA 1
ATOM 1676 C C . VAL A 1 214 ? 9.789 -26.516 1.752 1 95.88 214 VAL A C 1
ATOM 1678 O O . VAL A 1 214 ? 9.172 -26.219 2.781 1 95.88 214 VAL A O 1
ATOM 1681 N N . SER A 1 215 ? 10.961 -27.078 1.761 1 95 215 SER A N 1
ATOM 1682 C CA . SER A 1 215 ? 11.75 -27.328 2.963 1 95 215 SER A CA 1
ATOM 1683 C C . SER A 1 215 ? 13.219 -26.953 2.75 1 95 215 SER A C 1
ATOM 1685 O O . SER A 1 215 ? 13.891 -27.531 1.893 1 95 215 SER A O 1
ATOM 1687 N N . ASP A 1 216 ? 13.672 -25.984 3.51 1 94 216 ASP A N 1
ATOM 1688 C CA . ASP A 1 216 ? 15.055 -25.516 3.453 1 94 216 ASP A CA 1
ATOM 1689 C C . ASP A 1 216 ? 15.461 -25.172 2.023 1 94 216 ASP A C 1
ATOM 1691 O O . ASP A 1 216 ? 16.531 -25.562 1.559 1 94 216 ASP A O 1
ATOM 1695 N N . GLY A 1 217 ? 14.555 -24.594 1.338 1 95.62 217 GLY A N 1
ATOM 1696 C CA . GLY A 1 217 ? 14.859 -24.062 0.018 1 95.62 217 GLY A CA 1
ATOM 1697 C C . GLY A 1 217 ? 14.648 -25.078 -1.094 1 95.62 217 GLY A C 1
ATOM 1698 O O . GLY A 1 217 ? 14.844 -24.766 -2.27 1 95.62 217 GLY A O 1
ATOM 1699 N N . VAL A 1 218 ? 14.227 -26.266 -0.725 1 96.62 218 VAL A N 1
ATOM 1700 C CA . VAL A 1 218 ? 14.016 -27.312 -1.706 1 96.62 218 VAL A CA 1
ATOM 1701 C C . VAL A 1 218 ? 12.516 -27.562 -1.892 1 96.62 218 VAL A C 1
ATOM 1703 O O . VAL A 1 218 ? 11.766 -27.625 -0.915 1 96.62 218 VAL A O 1
ATOM 1706 N N . LEU A 1 219 ? 12.102 -27.641 -3.133 1 97.19 219 LEU A N 1
ATOM 1707 C CA . LEU A 1 219 ? 10.688 -27.844 -3.434 1 97.19 219 LEU A CA 1
ATOM 1708 C C . LEU A 1 219 ? 10.414 -29.281 -3.824 1 97.19 219 LEU A C 1
ATOM 1710 O O . LEU A 1 219 ? 11.133 -29.859 -4.645 1 97.19 219 LEU A O 1
ATOM 1714 N N . THR A 1 220 ? 9.414 -29.828 -3.197 1 96.56 220 THR A N 1
ATOM 1715 C CA . THR A 1 220 ? 8.961 -31.188 -3.498 1 96.56 220 THR A CA 1
ATOM 1716 C C . THR A 1 220 ? 7.516 -31.172 -3.977 1 96.56 220 THR A C 1
ATOM 1718 O O . THR A 1 220 ? 6.672 -30.484 -3.406 1 96.56 220 THR A O 1
ATOM 1721 N N . ASP A 1 221 ? 7.254 -31.922 -5.027 1 96 221 ASP A N 1
ATOM 1722 C CA . ASP A 1 221 ? 5.898 -32.062 -5.547 1 96 221 ASP A CA 1
ATOM 1723 C C . ASP A 1 221 ? 5.152 -33.188 -4.824 1 96 221 ASP A C 1
ATOM 1725 O O . ASP A 1 221 ? 5.508 -34.375 -4.949 1 96 221 ASP A O 1
ATOM 1729 N N . LEU A 1 222 ? 4.102 -32.781 -4.098 1 91.69 222 LEU A N 1
ATOM 1730 C CA . LEU A 1 222 ? 3.357 -33.781 -3.324 1 91.69 222 LEU A CA 1
ATOM 1731 C C . LEU A 1 222 ? 2.189 -34.344 -4.133 1 91.69 222 LEU A C 1
ATOM 1733 O O . LEU A 1 222 ? 1.526 -35.281 -3.701 1 91.69 222 LEU A O 1
ATOM 1737 N N . GLY A 1 223 ? 1.954 -33.844 -5.234 1 88.25 223 GLY A N 1
ATOM 1738 C CA . GLY A 1 223 ? 0.877 -34.312 -6.098 1 88.25 223 GLY A CA 1
ATOM 1739 C C . GLY A 1 223 ? -0.46 -33.656 -5.773 1 88.25 223 GLY A C 1
ATOM 1740 O O . GLY A 1 223 ? -0.521 -32.688 -5.031 1 88.25 223 GLY A O 1
ATOM 1741 N N . GLY A 1 224 ? -1.585 -34 -6.34 1 75.25 224 GLY A N 1
ATOM 1742 C CA . GLY A 1 224 ? -2.924 -33.469 -6.172 1 75.25 224 GLY A CA 1
ATOM 1743 C C . GLY A 1 224 ? -4.016 -34.5 -6.383 1 75.25 224 GLY A C 1
ATOM 1744 O O . GLY A 1 224 ? -3.729 -35.656 -6.609 1 75.25 224 GLY A O 1
ATOM 1745 N N . LYS A 1 225 ? -5.352 -34.219 -5.883 1 56.97 225 LYS A N 1
ATOM 1746 C CA . LYS A 1 225 ? -6.535 -35.062 -5.855 1 56.97 225 LYS A CA 1
ATOM 1747 C C . LYS A 1 225 ? -6.734 -35.781 -7.191 1 56.97 225 LYS A C 1
ATOM 1749 O O . LYS A 1 225 ? -7.734 -36.469 -7.391 1 56.97 225 LYS A O 1
ATOM 1754 N N . THR A 1 226 ? -6.184 -35.719 -8.258 1 46.34 226 THR A N 1
ATOM 1755 C CA . THR A 1 226 ? -6.746 -36.844 -9 1 46.34 226 THR A CA 1
ATOM 1756 C C . THR A 1 226 ? -6.461 -38.156 -8.273 1 46.34 226 THR A C 1
ATOM 1758 O O . THR A 1 226 ? -7.344 -39 -8.156 1 46.34 226 THR A O 1
ATOM 1761 N N . ASP A 1 227 ? -5.102 -38.625 -8.281 1 38.25 227 ASP A N 1
ATOM 1762 C CA . ASP A 1 227 ? -4.773 -40.031 -8.18 1 38.25 227 ASP A CA 1
ATOM 1763 C C . ASP A 1 227 ? -4.824 -40.531 -6.727 1 38.25 227 ASP A C 1
ATOM 1765 O O . ASP A 1 227 ? -4.258 -41.562 -6.391 1 38.25 227 ASP A O 1
ATOM 1769 N N . GLU A 1 228 ? -5.059 -39.969 -5.719 1 35.16 228 GLU A N 1
ATOM 1770 C CA . GLU A 1 228 ? -5.332 -40.875 -4.605 1 35.16 228 GLU A CA 1
ATOM 1771 C C . GLU A 1 228 ? -6.551 -41.75 -4.895 1 35.16 228 GLU A C 1
ATOM 1773 O O . GLU A 1 228 ? -7.68 -41.25 -4.934 1 35.16 228 GLU A O 1
ATOM 1778 N N . ALA A 1 229 ? -6.488 -42.781 -5.746 1 30.41 229 ALA A N 1
ATOM 1779 C CA . ALA A 1 229 ? -6.711 -44.125 -5.223 1 30.41 229 ALA A CA 1
ATOM 1780 C C . ALA A 1 229 ? -5.871 -44.375 -3.971 1 30.41 229 ALA A C 1
ATOM 1782 O O . ALA A 1 229 ? -4.645 -44.469 -4.051 1 30.41 229 ALA A O 1
ATOM 1783 N N . LEU A 1 230 ? -5.926 -43.719 -2.838 1 31.16 230 LEU A N 1
ATOM 1784 C CA . LEU A 1 230 ? -5.574 -44.344 -1.56 1 31.16 230 LEU A CA 1
ATOM 1785 C C . LEU A 1 230 ? -5.738 -45.844 -1.621 1 31.16 230 LEU A C 1
ATOM 1787 O O . LEU A 1 230 ? -6.859 -46.344 -1.558 1 31.16 230 LEU A O 1
ATOM 1791 N N . SER A 1 231 ? -5.316 -46.594 -2.596 1 22.92 231 SER A N 1
ATOM 1792 C CA . SER A 1 231 ? -5.09 -47.969 -2.156 1 22.92 231 SER A CA 1
ATOM 1793 C C . SER A 1 231 ? -4.07 -48.031 -1.023 1 22.92 231 SER A C 1
ATOM 1795 O O . SER A 1 231 ? -3.162 -47.219 -0.955 1 22.92 231 SER A O 1
ATOM 1797 N N . MET B 1 1 ? -3.322 33.031 5.613 1 81.56 1 MET B N 1
ATOM 1798 C CA . MET B 1 1 ? -4.617 32.406 5.398 1 81.56 1 MET B CA 1
ATOM 1799 C C . MET B 1 1 ? -4.625 30.969 5.957 1 81.56 1 MET B C 1
ATOM 1801 O O . MET B 1 1 ? -3.629 30.25 5.844 1 81.56 1 MET B O 1
ATOM 1805 N N . GLU B 1 2 ? -5.68 30.672 6.621 1 92.25 2 GLU B N 1
ATOM 1806 C CA . GLU B 1 2 ? -5.812 29.375 7.281 1 92.25 2 GLU B CA 1
ATOM 1807 C C . GLU B 1 2 ? -6.133 28.281 6.273 1 92.25 2 GLU B C 1
ATOM 1809 O O . GLU B 1 2 ? -7.051 28.422 5.465 1 92.25 2 GLU B O 1
ATOM 1814 N N . ILE B 1 3 ? -5.293 27.328 6.262 1 95.31 3 ILE B N 1
ATOM 1815 C CA . ILE B 1 3 ? -5.508 26.25 5.305 1 95.31 3 ILE B CA 1
ATOM 1816 C C . ILE B 1 3 ? -6.176 25.078 6.004 1 95.31 3 ILE B C 1
ATOM 1818 O O . ILE B 1 3 ? -6.926 24.312 5.383 1 95.31 3 ILE B O 1
ATOM 1822 N N . LEU B 1 4 ? -5.859 24.859 7.258 1 97.81 4 LEU B N 1
ATOM 1823 C CA . LEU B 1 4 ? -6.453 23.812 8.078 1 97.81 4 LEU B CA 1
ATOM 1824 C C . LEU B 1 4 ? -7.086 24.406 9.336 1 97.81 4 LEU B C 1
ATOM 1826 O O . LEU B 1 4 ? -6.461 25.219 10.023 1 97.81 4 LEU B O 1
ATOM 1830 N N . LYS B 1 5 ? -8.305 24.078 9.547 1 98.06 5 LYS B N 1
ATOM 1831 C CA . LYS B 1 5 ? -9.008 24.469 10.773 1 98.06 5 LYS B CA 1
ATOM 1832 C C . LYS B 1 5 ? -9.734 23.281 11.391 1 98.06 5 LYS B C 1
ATOM 1834 O O . LYS B 1 5 ? -10.562 22.641 10.734 1 98.06 5 LYS B O 1
ATOM 1839 N N . VAL B 1 6 ? -9.391 22.922 12.602 1 98.12 6 VAL B N 1
ATOM 1840 C CA . VAL B 1 6 ? -10.016 21.859 13.375 1 98.12 6 VAL B CA 1
ATOM 1841 C C . VAL B 1 6 ? -10.742 22.469 14.578 1 98.12 6 VAL B C 1
ATOM 1843 O O . VAL B 1 6 ? -10.156 23.234 15.344 1 98.12 6 VAL B O 1
ATOM 1846 N N . GLN B 1 7 ? -11.992 22.141 14.68 1 97.94 7 GLN B N 1
ATOM 1847 C CA . GLN B 1 7 ? -12.789 22.734 15.742 1 97.94 7 GLN B CA 1
ATOM 1848 C C . GLN B 1 7 ? -13.516 21.672 16.547 1 97.94 7 GLN B C 1
ATOM 1850 O O . GLN B 1 7 ? -14.375 20.953 16.016 1 97.94 7 GLN B O 1
ATOM 1855 N N . ASP B 1 8 ? -13.227 21.594 17.844 1 98 8 ASP B N 1
ATOM 1856 C CA . ASP B 1 8 ? -13.898 20.734 18.828 1 98 8 ASP B CA 1
ATOM 1857 C C . ASP B 1 8 ? -13.992 19.297 18.328 1 98 8 ASP B C 1
ATOM 1859 O O . ASP B 1 8 ? -15.055 18.688 18.391 1 98 8 ASP B O 1
ATOM 1863 N N . LEU B 1 9 ? -12.93 18.812 17.844 1 98.06 9 LEU B N 1
ATOM 1864 C CA . LEU B 1 9 ? -12.891 17.484 17.25 1 98.06 9 LEU B CA 1
ATOM 1865 C C . LEU B 1 9 ? -12.898 16.406 18.344 1 98.06 9 LEU B C 1
ATOM 1867 O O . LEU B 1 9 ? -12.078 16.453 19.266 1 98.06 9 LEU B O 1
ATOM 1871 N N . CYS B 1 10 ? -13.82 15.5 18.234 1 98 10 CYS B N 1
ATOM 1872 C CA . CYS B 1 10 ? -13.93 14.359 19.156 1 98 10 CYS B CA 1
ATOM 1873 C C . CYS B 1 10 ? -13.945 13.047 18.375 1 98 10 CYS B C 1
ATOM 1875 O O . CYS B 1 10 ? -14.516 12.969 17.281 1 98 10 CYS B O 1
ATOM 1877 N N . LYS B 1 11 ? -13.273 12.094 18.859 1 97.31 11 LYS B N 1
ATOM 1878 C CA . LYS B 1 11 ? -13.32 10.742 18.328 1 97.31 11 LYS B CA 1
ATOM 1879 C C . LYS B 1 11 ? -13.398 9.703 19.438 1 97.31 11 LYS B C 1
ATOM 1881 O O . LYS B 1 11 ? -12.539 9.672 20.328 1 97.31 11 LYS B O 1
ATOM 1886 N N . THR B 1 12 ? -14.414 8.977 19.391 1 95.75 12 THR B N 1
ATOM 1887 C CA . THR B 1 12 ? -14.641 7.891 20.344 1 95.75 12 THR B CA 1
ATOM 1888 C C . THR B 1 12 ? -14.727 6.547 19.625 1 95.75 12 THR B C 1
ATOM 1890 O O . THR B 1 12 ? -15.391 6.434 18.594 1 95.75 12 THR B O 1
ATOM 1893 N N . TYR B 1 13 ? -13.922 5.605 20.141 1 91.5 13 TYR B N 1
ATOM 1894 C CA . TYR B 1 13 ? -14.008 4.246 19.625 1 91.5 13 TYR B CA 1
ATOM 1895 C C . TYR B 1 13 ? -14.75 3.336 20.594 1 91.5 13 TYR B C 1
ATOM 1897 O O . TYR B 1 13 ? -14.68 3.521 21.812 1 91.5 13 TYR B O 1
ATOM 1905 N N . GLY B 1 14 ? -15.344 2.254 20 1 86.94 14 GLY B N 1
ATOM 1906 C CA . GLY B 1 14 ? -16 1.268 20.844 1 86.94 14 GLY B CA 1
ATOM 1907 C C . GLY B 1 14 ? -17.375 1.708 21.312 1 86.94 14 GLY B C 1
ATOM 1908 O O . GLY B 1 14 ? -17.859 2.775 20.922 1 86.94 14 GLY B O 1
ATOM 1909 N N . ILE B 1 15 ? -18.078 0.709 21.922 1 85.75 15 ILE B N 1
ATOM 1910 C CA . ILE B 1 15 ? -19.422 0.971 22.438 1 85.75 15 ILE B CA 1
ATOM 1911 C C . ILE B 1 15 ? -19.5 0.524 23.891 1 85.75 15 ILE B C 1
ATOM 1913 O O . ILE B 1 15 ? -18.797 -0.405 24.312 1 85.75 15 ILE B O 1
ATOM 1917 N N . GLY B 1 16 ? -20.359 1.191 24.641 1 83.88 16 GLY B N 1
ATOM 1918 C CA . GLY B 1 16 ? -20.641 0.792 26.016 1 83.88 16 GLY B CA 1
ATOM 1919 C C . GLY B 1 16 ? -19.422 0.916 26.922 1 83.88 16 GLY B C 1
ATOM 1920 O O . GLY B 1 16 ? -18.797 1.976 27 1 83.88 16 GLY B O 1
ATOM 1921 N N . GLU B 1 17 ? -19.016 -0.239 27.609 1 83.44 17 GLU B N 1
ATOM 1922 C CA . GLU B 1 17 ? -17.906 -0.277 28.562 1 83.44 17 GLU B CA 1
ATOM 1923 C C . GLU B 1 17 ? -16.562 -0.252 27.844 1 83.44 17 GLU B C 1
ATOM 1925 O O . GLU B 1 17 ? -15.555 0.131 28.438 1 83.44 17 GLU B O 1
ATOM 1930 N N . ALA B 1 18 ? -16.516 -0.541 26.609 1 87.38 18 ALA B N 1
ATOM 1931 C CA . ALA B 1 18 ? -15.273 -0.59 25.828 1 87.38 18 ALA B CA 1
ATOM 1932 C C . ALA B 1 18 ? -15.039 0.723 25.094 1 87.38 18 ALA B C 1
ATOM 1934 O O . ALA B 1 18 ? -14.148 0.812 24.25 1 87.38 18 ALA B O 1
ATOM 1935 N N . LYS B 1 19 ? -15.766 1.77 25.625 1 89.5 19 LYS B N 1
ATOM 1936 C CA . LYS B 1 19 ? -15.68 3.068 24.969 1 89.5 19 LYS B CA 1
ATOM 1937 C C . LYS B 1 19 ? -14.367 3.771 25.297 1 89.5 19 LYS B C 1
ATOM 1939 O O . LYS B 1 19 ? -13.969 3.82 26.469 1 89.5 19 LYS B O 1
ATOM 1944 N N . VAL B 1 20 ? -13.602 4.258 24.312 1 91.5 20 VAL B N 1
ATOM 1945 C CA . VAL B 1 20 ? -12.352 4.992 24.469 1 91.5 20 VAL B CA 1
ATOM 1946 C C . VAL B 1 20 ? -12.438 6.328 23.734 1 91.5 20 VAL B C 1
ATOM 1948 O O . VAL B 1 20 ? -12.68 6.359 22.516 1 91.5 20 VAL B O 1
ATOM 1951 N N . ASP B 1 21 ? -12.289 7.391 24.469 1 94.5 21 ASP B N 1
ATOM 1952 C CA . ASP B 1 21 ? -12.219 8.719 23.859 1 94.5 21 ASP B CA 1
ATOM 1953 C C . ASP B 1 21 ? -10.805 9.016 23.359 1 94.5 21 ASP B C 1
ATOM 1955 O O . ASP B 1 21 ? -9.969 9.516 24.125 1 94.5 21 ASP B O 1
ATOM 1959 N N . ALA B 1 22 ? -10.609 8.805 22.141 1 95.81 22 ALA B N 1
ATOM 1960 C CA . ALA B 1 22 ? -9.281 8.961 21.562 1 95.81 22 ALA B CA 1
ATOM 1961 C C . ALA B 1 22 ? -8.93 10.438 21.391 1 95.81 22 ALA B C 1
ATOM 1963 O O . ALA B 1 22 ? -7.773 10.828 21.531 1 95.81 22 ALA B O 1
ATOM 1964 N N . LEU B 1 23 ? -9.883 11.266 21.062 1 97.62 23 LEU B N 1
ATOM 1965 C CA . LEU B 1 23 ? -9.734 12.711 20.938 1 97.62 23 LEU B CA 1
ATOM 1966 C C . LEU B 1 23 ? -10.844 13.43 21.719 1 97.62 23 LEU B C 1
ATOM 1968 O O . LEU B 1 23 ? -12.008 13.047 21.625 1 97.62 23 LEU B O 1
ATOM 1972 N N . LYS B 1 24 ? -10.438 14.453 22.438 1 97.69 24 LYS B N 1
ATOM 1973 C CA . LYS B 1 24 ? -11.359 15.188 23.312 1 97.69 24 LYS B CA 1
ATOM 1974 C C . LYS B 1 24 ? -11.352 16.672 22.969 1 97.69 24 LYS B C 1
ATOM 1976 O O . LYS B 1 24 ? -10.555 17.438 23.531 1 97.69 24 LYS B O 1
ATOM 1981 N N . LYS B 1 25 ? -12.25 17.094 22.141 1 97.44 25 LYS B N 1
ATOM 1982 C CA . LYS B 1 25 ? -12.508 18.484 21.781 1 97.44 25 LYS B CA 1
ATOM 1983 C C . LYS B 1 25 ? -11.234 19.172 21.312 1 97.44 25 LYS B C 1
ATOM 1985 O O . LYS B 1 25 ? -10.883 20.25 21.828 1 97.44 25 LYS B O 1
ATOM 1990 N N . VAL B 1 26 ? -10.586 18.594 20.406 1 97.88 26 VAL B N 1
ATOM 1991 C CA . VAL B 1 26 ? -9.336 19.109 19.859 1 97.88 26 VAL B CA 1
ATOM 1992 C C . VAL B 1 26 ? -9.633 20.266 18.906 1 97.88 26 VAL B C 1
ATOM 1994 O O . VAL B 1 26 ? -10.484 20.141 18.016 1 97.88 26 VAL B O 1
ATOM 1997 N N . SER B 1 27 ? -8.953 21.438 19.141 1 98.06 27 SER B N 1
ATOM 1998 C CA . SER B 1 27 ? -9.086 22.594 18.266 1 98.06 27 SER B CA 1
ATOM 1999 C C . SER B 1 27 ? -7.727 23.203 17.953 1 98.06 27 SER B C 1
ATOM 2001 O O . SER B 1 27 ? -6.898 23.375 18.844 1 98.06 27 SER B O 1
ATOM 2003 N N . PHE B 1 28 ? -7.473 23.438 16.688 1 97.44 28 PHE B N 1
ATOM 2004 C CA . PHE B 1 28 ? -6.277 24.141 16.25 1 97.44 28 PHE B CA 1
ATOM 2005 C C . PHE B 1 28 ? -6.387 24.531 14.781 1 97.44 28 PHE B C 1
ATOM 2007 O O . PHE B 1 28 ? -7.348 24.156 14.109 1 97.44 28 PHE B O 1
ATOM 2014 N N . SER B 1 29 ? -5.457 25.312 14.32 1 97.38 29 SER B N 1
ATOM 2015 C CA . SER B 1 29 ? -5.414 25.703 12.914 1 97.38 29 SER B CA 1
ATOM 2016 C C . SER B 1 29 ? -3.977 25.812 12.414 1 97.38 29 SER B C 1
ATOM 2018 O O . SER B 1 29 ? -3.041 25.891 13.211 1 97.38 29 SER B O 1
ATOM 2020 N N . LEU B 1 30 ? -3.84 25.688 11.141 1 97.25 30 LEU B N 1
ATOM 2021 C CA . LEU B 1 30 ? -2.564 25.906 10.461 1 97.25 30 LEU B CA 1
ATOM 2022 C C . LEU B 1 30 ? -2.719 26.891 9.312 1 97.25 30 LEU B C 1
ATOM 2024 O O . LEU B 1 30 ? -3.713 26.859 8.586 1 97.25 30 LEU B O 1
ATOM 2028 N N . SER B 1 31 ? -1.681 27.719 9.141 1 95.38 31 SER B N 1
ATOM 2029 C CA . SER B 1 31 ? -1.63 28.656 8.016 1 95.38 31 SER B CA 1
ATOM 2030 C C . SER B 1 31 ? -0.959 28.016 6.805 1 95.38 31 SER B C 1
ATOM 2032 O O . SER B 1 31 ? -0.233 27.031 6.938 1 95.38 31 SER B O 1
ATOM 2034 N N . LYS B 1 32 ? -1.246 28.641 5.66 1 94.88 32 LYS B N 1
ATOM 2035 C CA . LYS B 1 32 ? -0.645 28.141 4.426 1 94.88 32 LYS B CA 1
ATOM 2036 C C . LYS B 1 32 ? 0.878 28.156 4.512 1 94.88 32 LYS B C 1
ATOM 2038 O O . LYS B 1 32 ? 1.477 29.156 4.898 1 94.88 32 LYS B O 1
ATOM 2043 N N . GLY B 1 33 ? 1.474 27.016 4.211 1 94.44 33 GLY B N 1
ATOM 2044 C CA . GLY B 1 33 ? 2.924 26.906 4.176 1 94.44 33 GLY B CA 1
ATOM 2045 C C . GLY B 1 33 ? 3.533 26.594 5.531 1 94.44 33 GLY B C 1
ATOM 2046 O O . GLY B 1 33 ? 4.738 26.375 5.637 1 94.44 33 GLY B O 1
ATOM 2047 N N . GLU B 1 34 ? 2.711 26.516 6.527 1 95.75 34 GLU B N 1
ATOM 2048 C CA . GLU B 1 34 ? 3.197 26.234 7.879 1 95.75 34 GLU B CA 1
ATOM 2049 C C . GLU B 1 34 ? 3.605 24.781 8.031 1 95.75 34 GLU B C 1
ATOM 2051 O O . GLU B 1 34 ? 2.912 23.875 7.551 1 95.75 34 GLU B O 1
ATOM 2056 N N . PHE B 1 35 ? 4.762 24.578 8.641 1 96.88 35 PHE B N 1
ATOM 2057 C CA . PHE B 1 35 ? 5.242 23.25 9.008 1 96.88 35 PHE B CA 1
ATOM 2058 C C . PHE B 1 35 ? 5.121 23.031 10.516 1 96.88 35 PHE B C 1
ATOM 2060 O O . PHE B 1 35 ? 5.922 23.562 11.289 1 96.88 35 PHE B O 1
ATOM 2067 N N . ALA B 1 36 ? 4.156 22.188 10.914 1 97.12 36 ALA B N 1
ATOM 2068 C CA . ALA B 1 36 ? 3.895 21.953 12.328 1 97.12 36 ALA B CA 1
ATOM 2069 C C . ALA B 1 36 ? 4.137 20.5 12.695 1 97.12 36 ALA B C 1
ATOM 2071 O O . ALA B 1 36 ? 4.047 19.609 11.844 1 97.12 36 ALA B O 1
ATOM 2072 N N . ALA B 1 37 ? 4.41 20.281 13.984 1 96.69 37 ALA B N 1
ATOM 2073 C CA . ALA B 1 37 ? 4.609 18.938 14.508 1 96.69 37 ALA B CA 1
ATOM 2074 C C . ALA B 1 37 ? 3.67 18.656 15.68 1 96.69 37 ALA B C 1
ATOM 2076 O O . ALA B 1 37 ? 3.332 19.578 16.438 1 96.69 37 ALA B O 1
ATOM 2077 N N . VAL B 1 38 ? 3.252 17.484 15.742 1 96.69 38 VAL B N 1
ATOM 2078 C CA . VAL B 1 38 ? 2.49 16.984 16.891 1 96.69 38 VAL B CA 1
ATOM 2079 C C . VAL B 1 38 ? 3.303 15.93 17.641 1 96.69 38 VAL B C 1
ATOM 2081 O O . VAL B 1 38 ? 3.715 14.922 17.047 1 96.69 38 VAL B O 1
ATOM 2084 N N . VAL B 1 39 ? 3.525 16.156 18.906 1 95.31 39 VAL B N 1
ATOM 2085 C CA . VAL B 1 39 ? 4.266 15.219 19.734 1 95.31 39 VAL B CA 1
ATOM 2086 C C . VAL B 1 39 ? 3.354 14.664 20.828 1 95.31 39 VAL B C 1
ATOM 2088 O O . VAL B 1 39 ? 2.279 15.211 21.078 1 95.31 39 VAL B O 1
ATOM 2091 N N . GLY B 1 40 ? 3.809 13.516 21.375 1 91.56 40 GLY B N 1
ATOM 2092 C CA . GLY B 1 40 ? 3.045 12.859 22.422 1 91.56 40 GLY B CA 1
ATOM 2093 C C . GLY B 1 40 ? 3.41 11.391 22.594 1 91.56 40 GLY B C 1
ATOM 2094 O O . GLY B 1 40 ? 4.125 10.828 21.766 1 91.56 40 GLY B O 1
ATOM 2095 N N . GLU B 1 41 ? 2.844 10.836 23.578 1 90 41 GLU B N 1
ATOM 2096 C CA . GLU B 1 41 ? 3.143 9.445 23.891 1 90 41 GLU B CA 1
ATOM 2097 C C . GLU B 1 41 ? 2.375 8.5 22.984 1 90 41 GLU B C 1
ATOM 2099 O O . GLU B 1 41 ? 1.432 8.906 22.297 1 90 41 GLU B O 1
ATOM 2104 N N . SER B 1 42 ? 2.883 7.254 22.891 1 88.06 42 SER B N 1
ATOM 2105 C CA . SER B 1 42 ? 2.15 6.23 22.156 1 88.06 42 SER B CA 1
ATOM 2106 C C . SER B 1 42 ? 0.742 6.051 22.719 1 88.06 42 SER B C 1
ATOM 2108 O O . SER B 1 42 ? 0.545 6.039 23.938 1 88.06 42 SER B O 1
ATOM 2110 N N . GLY B 1 43 ? -0.176 5.961 21.859 1 88 43 GLY B N 1
ATOM 2111 C CA . GLY B 1 43 ? -1.551 5.75 22.281 1 88 43 GLY B CA 1
ATOM 2112 C C . GLY B 1 43 ? -2.244 7.031 22.719 1 88 43 GLY B C 1
ATOM 2113 O O . GLY B 1 43 ? -3.393 7 23.156 1 88 43 GLY B O 1
ATOM 2114 N N . SER B 1 44 ? -1.656 8.141 22.484 1 91.44 44 SER B N 1
ATOM 2115 C CA . SER B 1 44 ? -2.207 9.391 23 1 91.44 44 SER B CA 1
ATOM 2116 C C . SER B 1 44 ? -3.289 9.938 22.078 1 91.44 44 SER B C 1
ATOM 2118 O O . SER B 1 44 ? -4.035 10.844 22.453 1 91.44 44 SER B O 1
ATOM 2120 N N . GLY B 1 45 ? -3.367 9.43 20.828 1 92.75 45 GLY B N 1
ATOM 2121 C CA . GLY B 1 45 ? -4.387 9.898 19.906 1 92.75 45 GLY B CA 1
ATOM 2122 C C . GLY B 1 45 ? -3.809 10.594 18.688 1 92.75 45 GLY B C 1
ATOM 2123 O O . GLY B 1 45 ? -4.551 11.094 17.828 1 92.75 45 GLY B O 1
ATOM 2124 N N . LYS B 1 46 ? -2.529 10.648 18.547 1 94.31 46 LYS B N 1
ATOM 2125 C CA . LYS B 1 46 ? -1.865 11.367 17.469 1 94.31 46 LYS B CA 1
ATOM 2126 C C . LYS B 1 46 ? -2.279 10.812 16.109 1 94.31 46 LYS B C 1
ATOM 2128 O O . LYS B 1 46 ? -2.662 11.562 15.211 1 94.31 46 LYS B O 1
ATOM 2133 N N . SER B 1 47 ? -2.184 9.492 16.016 1 93.12 47 SER B N 1
ATOM 2134 C CA . SER B 1 47 ? -2.541 8.875 14.75 1 93.12 47 SER B CA 1
ATOM 2135 C C . SER B 1 47 ? -4.027 9.047 14.453 1 93.12 47 SER B C 1
ATOM 2137 O O . SER B 1 47 ? -4.414 9.25 13.297 1 93.12 47 SER B O 1
ATOM 2139 N N . THR B 1 48 ? -4.863 8.945 15.477 1 94.62 48 THR B N 1
ATOM 2140 C CA . THR B 1 48 ? -6.293 9.195 15.312 1 94.62 48 THR B CA 1
ATOM 2141 C C . THR B 1 48 ? -6.539 10.609 14.805 1 94.62 48 THR B C 1
ATOM 2143 O O . THR B 1 48 ? -7.34 10.82 13.891 1 94.62 48 THR B O 1
ATOM 2146 N N . LEU B 1 49 ? -5.816 11.547 15.391 1 96.94 49 LEU B N 1
ATOM 2147 C CA . LEU B 1 49 ? -5.926 12.938 14.969 1 96.94 49 LEU B CA 1
ATOM 2148 C C . LEU B 1 49 ? -5.566 13.086 13.492 1 96.94 49 LEU B C 1
ATOM 2150 O O . LEU B 1 49 ? -6.328 13.672 12.719 1 96.94 49 LEU B O 1
ATOM 2154 N N . LEU B 1 50 ? -4.445 12.562 13.109 1 96.69 50 LEU B N 1
ATOM 2155 C CA . LEU B 1 50 ? -3.982 12.664 11.734 1 96.69 50 LEU B CA 1
ATOM 2156 C C . LEU B 1 50 ? -4.973 12 10.781 1 96.69 50 LEU B C 1
ATOM 2158 O O . LEU B 1 50 ? -5.277 12.547 9.719 1 96.69 50 LEU B O 1
ATOM 2162 N N . ASN B 1 51 ? -5.504 10.906 11.148 1 95.31 51 ASN B N 1
ATOM 2163 C CA . ASN B 1 51 ? -6.461 10.188 10.305 1 95.31 51 ASN B CA 1
ATOM 2164 C C . ASN B 1 51 ? -7.754 10.977 10.125 1 95.31 51 ASN B C 1
ATOM 2166 O O . ASN B 1 51 ? -8.328 10.992 9.039 1 95.31 51 ASN B O 1
ATOM 2170 N N . CYS B 1 52 ? -8.188 11.578 11.148 1 96.44 52 CYS B N 1
ATOM 2171 C CA . CYS B 1 52 ? -9.391 12.398 11.055 1 96.44 52 CYS B CA 1
ATOM 2172 C C . CYS B 1 52 ? -9.148 13.625 10.18 1 96.44 52 CYS B C 1
ATOM 2174 O O . CYS B 1 52 ? -9.938 13.914 9.281 1 96.44 52 CYS B O 1
ATOM 2176 N N . VAL B 1 53 ? -8.016 14.242 10.414 1 97.12 53 VAL B N 1
ATOM 2177 C CA . VAL B 1 53 ? -7.676 15.438 9.641 1 97.12 53 VAL B CA 1
ATOM 2178 C C . VAL B 1 53 ? -7.559 15.078 8.164 1 97.12 53 VAL B C 1
ATOM 2180 O O . VAL B 1 53 ? -7.969 15.852 7.293 1 97.12 53 VAL B O 1
ATOM 2183 N N . GLY B 1 54 ? -7.051 13.938 7.895 1 96 54 GLY B N 1
ATOM 2184 C CA . GLY B 1 54 ? -6.859 13.492 6.527 1 96 54 GLY B CA 1
ATOM 2185 C C . GLY B 1 54 ? -8.094 12.836 5.934 1 96 54 GLY B C 1
ATOM 2186 O O . GLY B 1 54 ? -8.07 12.375 4.793 1 96 54 GLY B O 1
ATOM 2187 N N . ALA B 1 55 ? -9.117 12.703 6.703 1 94.56 55 ALA B N 1
ATOM 2188 C CA . ALA B 1 55 ? -10.383 12.102 6.289 1 94.56 55 ALA B CA 1
ATOM 2189 C C . ALA B 1 55 ? -10.203 10.617 5.988 1 94.56 55 ALA B C 1
ATOM 2191 O O . ALA B 1 55 ? -10.883 10.07 5.113 1 94.56 55 ALA B O 1
ATOM 2192 N N . LEU B 1 56 ? -9.273 10.023 6.574 1 93.31 56 LEU B N 1
ATOM 2193 C CA . LEU B 1 56 ? -9.125 8.57 6.508 1 93.31 56 LEU B CA 1
ATOM 2194 C C . LEU B 1 56 ? -10.023 7.887 7.535 1 93.31 56 LEU B C 1
ATOM 2196 O O . LEU B 1 56 ? -10.273 6.684 7.445 1 93.31 56 LEU B O 1
ATOM 2200 N N . ASP B 1 57 ? -10.422 8.656 8.492 1 92.38 57 ASP B N 1
ATOM 2201 C CA . ASP B 1 57 ? -11.383 8.242 9.516 1 92.38 57 ASP B CA 1
ATOM 2202 C C . ASP B 1 57 ? -12.367 9.367 9.828 1 92.38 57 ASP B C 1
ATOM 2204 O O . ASP B 1 57 ? -12.031 10.547 9.695 1 92.38 57 ASP B O 1
ATOM 2208 N N . SER B 1 58 ? -13.547 8.977 10.211 1 92.75 58 SER B N 1
ATOM 2209 C CA . SER B 1 58 ? -14.555 9.984 10.539 1 92.75 58 SER B CA 1
ATOM 2210 C C . SER B 1 58 ? -14.547 10.289 12.031 1 92.75 58 SER B C 1
ATOM 2212 O O . SER B 1 58 ? -14.547 9.383 12.867 1 92.75 58 SER B O 1
ATOM 2214 N N . PRO B 1 59 ? -14.57 11.57 12.32 1 95.69 59 PRO B N 1
ATOM 2215 C CA . PRO B 1 59 ? -14.711 11.914 13.734 1 95.69 59 PRO B CA 1
ATOM 2216 C C . PRO B 1 59 ? -16.109 11.633 14.281 1 95.69 59 PRO B C 1
ATOM 2218 O O . PRO B 1 59 ? -17.047 11.469 13.5 1 95.69 59 PRO B O 1
ATOM 2221 N N . THR B 1 60 ? -16.141 11.453 15.594 1 95.94 60 THR B N 1
ATOM 2222 C CA . THR B 1 60 ? -17.438 11.297 16.25 1 95.94 60 THR B CA 1
ATOM 2223 C C . THR B 1 60 ? -18.203 12.617 16.25 1 95.94 60 THR B C 1
ATOM 2225 O O . THR B 1 60 ? -19.422 12.633 16.016 1 95.94 60 THR B O 1
ATOM 2228 N N . SER B 1 61 ? -17.516 13.664 16.547 1 96.62 61 SER B N 1
ATOM 2229 C CA . SER B 1 61 ? -18.078 15.008 16.469 1 96.62 61 SER B CA 1
ATOM 2230 C C . SER B 1 61 ? -16.984 16.047 16.203 1 96.62 61 SER B C 1
ATOM 2232 O O . SER B 1 61 ? -15.797 15.719 16.234 1 96.62 61 SER B O 1
ATOM 2234 N N . GLY B 1 62 ? -17.453 17.25 15.836 1 97.06 62 GLY B N 1
ATOM 2235 C CA . GLY B 1 62 ? -16.531 18.312 15.492 1 97.06 62 GLY B CA 1
ATOM 2236 C C . GLY B 1 62 ? -16.438 18.578 14 1 97.06 62 GLY B C 1
ATOM 2237 O O . GLY B 1 62 ? -17.188 17.984 13.219 1 97.06 62 GLY B O 1
ATOM 2238 N N . HIS B 1 63 ? -15.516 19.547 13.695 1 97.19 63 HIS B N 1
ATOM 2239 C CA . HIS B 1 63 ? -15.414 19.953 12.297 1 97.19 63 HIS B CA 1
ATOM 2240 C C . HIS B 1 63 ? -13.953 20.078 11.867 1 97.19 63 HIS B C 1
ATOM 2242 O O . HIS B 1 63 ? -13.094 20.453 12.672 1 97.19 63 HIS B O 1
ATOM 2248 N N . ILE B 1 64 ? -13.758 19.781 10.656 1 97.62 64 ILE B N 1
ATOM 2249 C CA . ILE B 1 64 ? -12.453 19.953 10.016 1 97.62 64 ILE B CA 1
ATOM 2250 C C . ILE B 1 64 ? -12.625 20.672 8.68 1 97.62 64 ILE B C 1
ATOM 2252 O O . ILE B 1 64 ? -13.359 20.203 7.809 1 97.62 64 ILE B O 1
ATOM 2256 N N . TRP B 1 65 ? -11.938 21.797 8.562 1 97.12 65 TRP B N 1
ATOM 2257 C CA . TRP B 1 65 ? -11.914 22.531 7.297 1 97.12 65 TRP B CA 1
ATOM 2258 C C . TRP B 1 65 ? -10.523 22.5 6.676 1 97.12 65 TRP B C 1
ATOM 2260 O O . TRP B 1 65 ? -9.523 22.719 7.367 1 97.12 65 TRP B O 1
ATOM 2270 N N . VAL B 1 66 ? -10.477 22.188 5.422 1 96 66 VAL B N 1
ATOM 2271 C CA . VAL B 1 66 ? -9.258 22.312 4.621 1 96 66 VAL B CA 1
ATOM 2272 C C . VAL B 1 66 ? -9.516 23.25 3.441 1 96 66 VAL B C 1
ATOM 2274 O O . VAL B 1 66 ? -10.406 23.016 2.629 1 96 66 VAL B O 1
ATOM 2277 N N . ASP B 1 67 ? -8.758 24.297 3.359 1 93.44 67 ASP B N 1
ATOM 2278 C CA . ASP B 1 67 ? -8.945 25.312 2.33 1 93.44 67 ASP B CA 1
ATOM 2279 C C . ASP B 1 67 ? -10.398 25.781 2.283 1 93.44 67 ASP B C 1
ATOM 2281 O O . ASP B 1 67 ? -11.023 25.781 1.22 1 93.44 67 ASP B O 1
ATOM 2285 N N . GLU B 1 68 ? -10.992 25.984 3.424 1 92.12 68 GLU B N 1
ATOM 2286 C CA . GLU B 1 68 ? -12.305 26.562 3.658 1 92.12 68 GLU B CA 1
ATOM 2287 C C . GLU B 1 68 ? -13.422 25.594 3.305 1 92.12 68 GLU B C 1
ATOM 2289 O O . GLU B 1 68 ? -14.594 25.969 3.289 1 92.12 68 GLU B O 1
ATOM 2294 N N . GLN B 1 69 ? -13.078 24.406 3.021 1 93.81 69 GLN B N 1
ATOM 2295 C CA . GLN B 1 69 ? -14.078 23.391 2.74 1 93.81 69 GLN B CA 1
ATOM 2296 C C . GLN B 1 69 ? -14.242 22.438 3.924 1 93.81 69 GLN B C 1
ATOM 2298 O O . GLN B 1 69 ? -13.258 21.859 4.406 1 93.81 69 GLN B O 1
ATOM 2303 N N . ASP B 1 70 ? -15.477 22.266 4.328 1 94.5 70 ASP B N 1
ATOM 2304 C CA . ASP B 1 70 ? -15.773 21.344 5.41 1 94.5 70 ASP B CA 1
ATOM 2305 C C . ASP B 1 70 ? -15.719 19.891 4.922 1 94.5 70 ASP B C 1
ATOM 2307 O O . ASP B 1 70 ? -16.594 19.453 4.176 1 94.5 70 ASP B O 1
ATOM 2311 N N . LEU B 1 71 ? -14.773 19.125 5.402 1 93.62 71 LEU B N 1
ATOM 2312 C CA . LEU B 1 71 ? -14.5 17.781 4.898 1 93.62 71 LEU B CA 1
ATOM 2313 C C . LEU B 1 71 ? -15.695 16.859 5.125 1 93.62 71 LEU B C 1
ATOM 2315 O O . LEU B 1 71 ? -16.031 16.047 4.258 1 93.62 71 LEU B O 1
ATOM 2319 N N . PHE B 1 72 ? -16.328 16.953 6.219 1 91.56 72 PHE B N 1
ATOM 2320 C CA . PHE B 1 72 ? -17.297 15.93 6.578 1 91.56 72 PHE B CA 1
ATOM 2321 C C . PHE B 1 72 ? -18.719 16.406 6.293 1 91.56 72 PHE B C 1
ATOM 2323 O O . PHE B 1 72 ? -19.688 15.711 6.617 1 91.56 72 PHE B O 1
ATOM 2330 N N . SER B 1 73 ? -18.812 17.578 5.703 1 91.75 73 SER B N 1
ATOM 2331 C CA . SER B 1 73 ? -20.094 18.016 5.129 1 91.75 73 SER B CA 1
ATOM 2332 C C . SER B 1 73 ? -20.234 17.531 3.688 1 91.75 73 SER B C 1
ATOM 2334 O O . SER B 1 73 ? -21.344 17.547 3.133 1 91.75 73 SER B O 1
ATOM 2336 N N . MET B 1 74 ? -19.125 17.109 3.164 1 90.69 74 MET B N 1
ATOM 2337 C CA . MET B 1 74 ? -19.125 16.594 1.801 1 90.69 74 MET B CA 1
ATOM 2338 C C . MET B 1 74 ? -19.719 15.195 1.754 1 90.69 74 MET B C 1
ATOM 2340 O O . MET B 1 74 ? -19.625 14.438 2.721 1 90.69 74 MET B O 1
ATOM 2344 N N . LYS B 1 75 ? -20.266 14.914 0.553 1 88.38 75 LYS B N 1
ATOM 2345 C CA . LYS B 1 75 ? -20.625 13.516 0.297 1 88.38 75 LYS B CA 1
ATOM 2346 C C . LYS B 1 75 ? -19.375 12.656 0.16 1 88.38 75 LYS B C 1
ATOM 2348 O O . LYS B 1 75 ? -18.297 13.156 -0.168 1 88.38 75 LYS B O 1
ATOM 2353 N N . GLU B 1 76 ? -19.484 11.43 0.385 1 85.12 76 GLU B N 1
ATOM 2354 C CA . GLU B 1 76 ? -18.359 10.5 0.395 1 85.12 76 GLU B CA 1
ATOM 2355 C C . GLU B 1 76 ? -17.562 10.578 -0.904 1 85.12 76 GLU B C 1
ATOM 2357 O O . GLU B 1 76 ? -16.344 10.617 -0.882 1 85.12 76 GLU B O 1
ATOM 2362 N N . GLU B 1 77 ? -18.281 10.648 -1.977 1 83.81 77 GLU B N 1
ATOM 2363 C CA . GLU B 1 77 ? -17.609 10.703 -3.273 1 83.81 77 GLU B CA 1
ATOM 2364 C C . GLU B 1 77 ? -16.797 11.984 -3.422 1 83.81 77 GLU B C 1
ATOM 2366 O O . GLU B 1 77 ? -15.656 11.945 -3.875 1 83.81 77 GLU B O 1
ATOM 2371 N N . GLN B 1 78 ? -17.359 13.078 -3.01 1 90.06 78 GLN B N 1
ATOM 2372 C CA . GLN B 1 78 ? -16.672 14.367 -3.082 1 90.06 78 GLN B CA 1
ATOM 2373 C C . GLN B 1 78 ? -15.5 14.422 -2.115 1 90.06 78 GLN B C 1
ATOM 2375 O O . GLN B 1 78 ? -14.438 14.953 -2.451 1 90.06 78 GLN B O 1
ATOM 2380 N N . ARG B 1 79 ? -15.68 13.82 -0.949 1 92 79 ARG B N 1
ATOM 2381 C CA . ARG B 1 79 ? -14.625 13.766 0.054 1 92 79 ARG B CA 1
ATOM 2382 C C . ARG B 1 79 ? -13.43 12.969 -0.451 1 92 79 ARG B C 1
ATOM 2384 O O . ARG B 1 79 ? -12.281 13.352 -0.225 1 92 79 ARG B O 1
ATOM 2391 N N . THR B 1 80 ? -13.711 11.992 -1.17 1 87.88 80 THR B N 1
ATOM 2392 C CA . THR B 1 80 ? -12.68 11.125 -1.739 1 87.88 80 THR B CA 1
ATOM 2393 C C . THR B 1 80 ? -11.844 11.883 -2.768 1 87.88 80 THR B C 1
ATOM 2395 O O . THR B 1 80 ? -10.617 11.812 -2.746 1 87.88 80 THR B O 1
ATOM 2398 N N . ILE B 1 81 ? -12.523 12.539 -3.596 1 87.88 81 ILE B N 1
ATOM 2399 C CA . ILE B 1 81 ? -11.844 13.305 -4.633 1 87.88 81 ILE B CA 1
ATOM 2400 C C . ILE B 1 81 ? -11.031 14.438 -3.996 1 87.88 81 ILE B C 1
ATOM 2402 O O . ILE B 1 81 ? -9.875 14.648 -4.355 1 87.88 81 ILE B O 1
ATOM 2406 N N . PHE B 1 82 ? -11.68 15.094 -3.051 1 92.69 82 PHE B N 1
ATOM 2407 C CA . PHE B 1 82 ? -11 16.188 -2.35 1 92.69 82 PHE B CA 1
ATOM 2408 C C . PHE B 1 82 ? -9.727 15.68 -1.679 1 92.69 82 PHE B C 1
ATOM 2410 O O . PHE B 1 82 ? -8.664 16.281 -1.816 1 92.69 82 PHE B O 1
ATOM 2417 N N . ARG B 1 83 ? -9.797 14.57 -0.971 1 93.38 83 ARG B N 1
ATOM 2418 C CA . ARG B 1 83 ? -8.664 13.969 -0.271 1 93.38 83 ARG B CA 1
ATOM 2419 C C . ARG B 1 83 ? -7.539 13.633 -1.24 1 93.38 83 ARG B C 1
ATOM 2421 O O . ARG B 1 83 ? -6.387 14.008 -1.019 1 93.38 83 ARG B O 1
ATOM 2428 N N . ARG B 1 84 ? -7.84 13.047 -2.277 1 90.62 84 ARG B N 1
ATOM 2429 C CA . ARG B 1 84 ? -6.859 12.602 -3.262 1 90.62 84 ARG B CA 1
ATOM 2430 C C . ARG B 1 84 ? -6.129 13.789 -3.883 1 90.62 84 ARG B C 1
ATOM 2432 O O . ARG B 1 84 ? -4.926 13.719 -4.141 1 90.62 84 ARG B O 1
ATOM 2439 N N . ARG B 1 85 ? -6.793 14.867 -4.012 1 91.56 85 ARG B N 1
ATOM 2440 C CA . ARG B 1 85 ? -6.246 16 -4.746 1 91.56 85 ARG B CA 1
ATOM 2441 C C . ARG B 1 85 ? -5.539 16.984 -3.803 1 91.56 85 ARG B C 1
ATOM 2443 O O . ARG B 1 85 ? -4.598 17.656 -4.203 1 91.56 85 ARG B O 1
ATOM 2450 N N . ASN B 1 86 ? -6 17.016 -2.586 1 94.12 86 ASN B N 1
ATOM 2451 C CA . ASN B 1 86 ? -5.594 18.156 -1.761 1 94.12 86 ASN B CA 1
ATOM 2452 C C . ASN B 1 86 ? -4.781 17.703 -0.551 1 94.12 86 ASN B C 1
ATOM 2454 O O . ASN B 1 86 ? -4.152 18.516 0.123 1 94.12 86 ASN B O 1
ATOM 2458 N N . ILE B 1 87 ? -4.793 16.422 -0.304 1 95.81 87 ILE B N 1
ATOM 2459 C CA . ILE B 1 87 ? -4.117 15.945 0.896 1 95.81 87 ILE B CA 1
ATOM 2460 C C . ILE B 1 87 ? -3.123 14.852 0.523 1 95.81 87 ILE B C 1
ATOM 2462 O O . ILE B 1 87 ? -3.482 13.875 -0.139 1 95.81 87 ILE B O 1
ATOM 2466 N N . GLY B 1 88 ? -1.876 15.047 0.875 1 96.31 88 GLY B N 1
ATOM 2467 C CA . GLY B 1 88 ? -0.85 14.023 0.742 1 96.31 88 GLY B CA 1
ATOM 2468 C C . GLY B 1 88 ? -0.535 13.32 2.051 1 96.31 88 GLY B C 1
ATOM 2469 O O . GLY B 1 88 ? -0.508 13.953 3.109 1 96.31 88 GLY B O 1
ATOM 2470 N N . PHE B 1 89 ? -0.244 12.039 1.909 1 96.88 89 PHE B N 1
ATOM 2471 C CA . PHE B 1 89 ? 0.029 11.242 3.102 1 96.88 89 PHE B CA 1
ATOM 2472 C C . PHE B 1 89 ? 1.42 10.625 3.033 1 96.88 89 PHE B C 1
ATOM 2474 O O . PHE B 1 89 ? 1.848 10.164 1.973 1 96.88 89 PHE B O 1
ATOM 2481 N N . ILE B 1 90 ? 2.064 10.68 4.188 1 96.56 90 ILE B N 1
ATOM 2482 C CA . ILE B 1 90 ? 3.33 9.984 4.391 1 96.56 90 ILE B CA 1
ATOM 2483 C C . ILE B 1 90 ? 3.252 9.133 5.656 1 96.56 90 ILE B C 1
ATOM 2485 O O . ILE B 1 90 ? 2.916 9.641 6.73 1 96.56 90 ILE B O 1
ATOM 2489 N N . PHE B 1 91 ? 3.572 7.855 5.5 1 94.44 91 PHE B N 1
ATOM 2490 C CA . PHE B 1 91 ? 3.469 6.938 6.625 1 94.44 91 PHE B CA 1
ATOM 2491 C C . PHE B 1 91 ? 4.84 6.402 7.02 1 94.44 91 PHE B C 1
ATOM 2493 O O . PHE B 1 91 ? 5.766 6.395 6.203 1 94.44 91 PHE B O 1
ATOM 2500 N N . GLN B 1 92 ? 4.812 5.922 8.211 1 91.38 92 GLN B N 1
ATOM 2501 C CA . GLN B 1 92 ? 6.051 5.355 8.742 1 91.38 92 GLN B CA 1
ATOM 2502 C C . GLN B 1 92 ? 6.477 4.129 7.945 1 91.38 92 GLN B C 1
ATOM 2504 O O . GLN B 1 92 ? 7.664 3.943 7.668 1 91.38 92 GLN B O 1
ATOM 2509 N N . SER B 1 93 ? 5.555 3.305 7.562 1 91.44 93 SER B N 1
ATOM 2510 C CA . SER B 1 93 ? 5.867 2.072 6.844 1 91.44 93 SER B CA 1
ATOM 2511 C C . SER B 1 93 ? 5.859 2.297 5.336 1 91.44 93 SER B C 1
ATOM 2513 O O . SER B 1 93 ? 5.664 1.354 4.566 1 91.44 93 SER B O 1
ATOM 2515 N N . PHE B 1 94 ? 5.996 3.451 4.922 1 92.81 94 PHE B N 1
ATOM 2516 C CA . PHE B 1 94 ? 6.109 3.879 3.535 1 92.81 94 PHE B CA 1
ATOM 2517 C C . PHE B 1 94 ? 4.828 3.584 2.77 1 92.81 94 PHE B C 1
ATOM 2519 O O . PHE B 1 94 ? 4.379 4.398 1.958 1 92.81 94 PHE B O 1
ATOM 2526 N N . GLN B 1 95 ? 4.23 2.404 3 1 92.12 95 GLN B N 1
ATOM 2527 C CA . GLN B 1 95 ? 2.988 1.945 2.389 1 92.12 95 GLN B CA 1
ATOM 2528 C C . GLN B 1 95 ? 3.07 1.997 0.866 1 92.12 95 GLN B C 1
ATOM 2530 O O . GLN B 1 95 ? 2.16 2.502 0.207 1 92.12 95 GLN B O 1
ATOM 2535 N N . LEU B 1 96 ? 4.191 1.618 0.356 1 94.25 96 LEU B N 1
ATOM 2536 C CA . LEU B 1 96 ? 4.34 1.523 -1.093 1 94.25 96 LEU B CA 1
ATOM 2537 C C . LEU B 1 96 ? 3.637 0.281 -1.629 1 94.25 96 LEU B C 1
ATOM 2539 O O . LEU B 1 96 ? 3.496 -0.715 -0.916 1 94.25 96 LEU B O 1
ATOM 2543 N N . VAL B 1 97 ? 3.17 0.408 -2.809 1 92.06 97 VAL B N 1
ATOM 2544 C CA . VAL B 1 97 ? 2.656 -0.758 -3.518 1 92.06 97 VAL B CA 1
ATOM 2545 C C . VAL B 1 97 ? 3.818 -1.582 -4.066 1 92.06 97 VAL B C 1
ATOM 2547 O O . VAL B 1 97 ? 4.555 -1.121 -4.941 1 92.06 97 VAL B O 1
ATOM 2550 N N . SER B 1 98 ? 3.961 -2.771 -3.686 1 90.19 98 SER B N 1
ATOM 2551 C CA . SER B 1 98 ? 5.145 -3.59 -3.926 1 90.19 98 SER B CA 1
ATOM 2552 C C . SER B 1 98 ? 5.293 -3.93 -5.406 1 90.19 98 SER B C 1
ATOM 2554 O O . SER B 1 98 ? 6.406 -4.117 -5.898 1 90.19 98 SER B O 1
ATOM 2556 N N . GLU B 1 99 ? 4.195 -3.957 -6.102 1 89.12 99 GLU B N 1
ATOM 2557 C CA . GLU B 1 99 ? 4.199 -4.375 -7.5 1 89.12 99 GLU B CA 1
ATOM 2558 C C . GLU B 1 99 ? 4.523 -3.207 -8.43 1 89.12 99 GLU B C 1
ATOM 2560 O O . GLU B 1 99 ? 4.773 -3.402 -9.617 1 89.12 99 GLU B O 1
ATOM 2565 N N . LEU B 1 100 ? 4.543 -2.066 -7.867 1 91.81 100 LEU B N 1
ATOM 2566 C CA . LEU B 1 100 ? 4.801 -0.874 -8.672 1 91.81 100 LEU B CA 1
ATOM 2567 C C . LEU B 1 100 ? 6.234 -0.391 -8.484 1 91.81 100 LEU B C 1
ATOM 2569 O O . LEU B 1 100 ? 6.773 -0.452 -7.375 1 91.81 100 LEU B O 1
ATOM 2573 N N . ASN B 1 101 ? 6.781 0.079 -9.609 1 93.88 101 ASN B N 1
ATOM 2574 C CA . ASN B 1 101 ? 8.109 0.671 -9.461 1 93.88 101 ASN B CA 1
ATOM 2575 C C . ASN B 1 101 ? 8.031 2.076 -8.867 1 93.88 101 ASN B C 1
ATOM 2577 O O . ASN B 1 101 ? 6.945 2.559 -8.539 1 93.88 101 ASN B O 1
ATOM 2581 N N . VAL B 1 102 ? 9.156 2.686 -8.742 1 96.38 102 VAL B N 1
ATOM 2582 C CA . VAL B 1 102 ? 9.289 3.992 -8.102 1 96.38 102 VAL B CA 1
ATOM 2583 C C . VAL B 1 102 ? 8.406 5.008 -8.828 1 96.38 102 VAL B C 1
ATOM 2585 O O . VAL B 1 102 ? 7.578 5.676 -8.203 1 96.38 102 VAL B O 1
ATOM 2588 N N . GLU B 1 103 ? 8.516 5.094 -10.062 1 95.5 103 GLU B N 1
ATOM 2589 C CA . GLU B 1 103 ? 7.777 6.078 -10.852 1 95.5 103 GLU B CA 1
ATOM 2590 C C . GLU B 1 103 ? 6.273 5.84 -10.758 1 95.5 103 GLU B C 1
ATOM 2592 O O . GLU B 1 103 ? 5.5 6.785 -10.578 1 95.5 103 GLU B O 1
ATOM 2597 N N . GLN B 1 104 ? 5.887 4.637 -10.82 1 93 104 GLN B N 1
ATOM 2598 C CA . GLN B 1 104 ? 4.473 4.285 -10.766 1 93 104 GLN B CA 1
ATOM 2599 C C . GLN B 1 104 ? 3.885 4.594 -9.391 1 93 104 GLN B C 1
ATOM 2601 O O . GLN B 1 104 ? 2.773 5.113 -9.289 1 93 104 GLN B O 1
ATOM 2606 N N . ASN B 1 105 ? 4.598 4.258 -8.391 1 95.75 105 ASN B N 1
ATOM 2607 C CA . ASN B 1 105 ? 4.152 4.582 -7.039 1 95.75 105 ASN B CA 1
ATOM 2608 C C . ASN B 1 105 ? 3.949 6.086 -6.863 1 95.75 105 ASN B C 1
ATOM 2610 O O . ASN B 1 105 ? 3.012 6.516 -6.188 1 95.75 105 ASN B O 1
ATOM 2614 N N . ILE B 1 106 ? 4.777 6.844 -7.496 1 95.94 106 ILE B N 1
ATOM 2615 C CA . ILE B 1 106 ? 4.734 8.297 -7.34 1 95.94 106 ILE B CA 1
ATOM 2616 C C . ILE B 1 106 ? 3.566 8.859 -8.141 1 95.94 106 ILE B C 1
ATOM 2618 O O . ILE B 1 106 ? 2.84 9.734 -7.66 1 95.94 106 ILE B O 1
ATOM 2622 N N . MET B 1 107 ? 3.295 8.352 -9.281 1 93.5 107 MET B N 1
ATOM 2623 C CA . MET B 1 107 ? 2.416 9.062 -10.203 1 93.5 107 MET B CA 1
ATOM 2624 C C . MET B 1 107 ? 0.986 8.539 -10.102 1 93.5 107 MET B C 1
ATOM 2626 O O . MET B 1 107 ? 0.057 9.156 -10.633 1 93.5 107 MET B O 1
ATOM 2630 N N . PHE B 1 108 ? 0.714 7.395 -9.438 1 89.94 108 PHE B N 1
ATOM 2631 C CA . PHE B 1 108 ? -0.582 6.746 -9.594 1 89.94 108 PHE B CA 1
ATOM 2632 C C . PHE B 1 108 ? -1.698 7.621 -9.039 1 89.94 108 PHE B C 1
ATOM 2634 O O . PHE B 1 108 ? -2.838 7.555 -9.508 1 89.94 108 PHE B O 1
ATOM 2641 N N . PRO B 1 109 ? -1.433 8.516 -8.078 1 91.25 109 PRO B N 1
ATOM 2642 C CA . PRO B 1 109 ? -2.531 9.391 -7.656 1 91.25 109 PRO B CA 1
ATOM 2643 C C . PRO B 1 109 ? -3.049 10.273 -8.781 1 91.25 109 PRO B C 1
ATOM 2645 O O . PRO B 1 109 ? -4.242 10.578 -8.836 1 91.25 109 PRO B O 1
ATOM 2648 N N . LEU B 1 110 ? -2.188 10.672 -9.664 1 91.94 110 LEU B N 1
ATOM 2649 C CA . LEU B 1 110 ? -2.594 11.484 -10.797 1 91.94 110 LEU B CA 1
ATOM 2650 C C . LEU B 1 110 ? -3.471 10.688 -11.758 1 91.94 110 LEU B C 1
ATOM 2652 O O . LEU B 1 110 ? -4.422 11.227 -12.328 1 91.94 110 LEU B O 1
ATOM 2656 N N . LEU B 1 111 ? -3.162 9.422 -11.859 1 90.62 111 LEU B N 1
ATOM 2657 C CA . LEU B 1 111 ? -3.879 8.562 -12.789 1 90.62 111 LEU B CA 1
ATOM 2658 C C . LEU B 1 111 ? -5.305 8.312 -12.312 1 90.62 111 LEU B C 1
ATOM 2660 O O . LEU B 1 111 ? -6.211 8.125 -13.125 1 90.62 111 LEU B O 1
ATOM 2664 N N . LEU B 1 112 ? -5.504 8.375 -11.055 1 89.38 112 LEU B N 1
ATOM 2665 C CA . LEU B 1 112 ? -6.824 8.156 -10.484 1 89.38 112 LEU B CA 1
ATOM 2666 C C . LEU B 1 112 ? -7.773 9.297 -10.836 1 89.38 112 LEU B C 1
ATOM 2668 O O . LEU B 1 112 ? -8.992 9.156 -10.719 1 89.38 112 LEU B O 1
ATOM 2672 N N . ASP B 1 113 ? -7.254 10.391 -11.219 1 85.88 113 ASP B N 1
ATOM 2673 C CA . ASP B 1 113 ? -8.047 11.508 -11.727 1 85.88 113 ASP B CA 1
ATOM 2674 C C . ASP B 1 113 ? -8.117 11.492 -13.25 1 85.88 113 ASP B C 1
ATOM 2676 O O . ASP B 1 113 ? -8.484 12.492 -13.867 1 85.88 113 ASP B O 1
ATOM 2680 N N . TYR B 1 114 ? -7.66 10.445 -13.758 1 82.94 114 TYR B N 1
ATOM 2681 C CA . TYR B 1 114 ? -7.637 10.25 -15.203 1 82.94 114 TYR B CA 1
ATOM 2682 C C . TYR B 1 114 ? -6.836 11.352 -15.891 1 82.94 114 TYR B C 1
ATOM 2684 O O . TYR B 1 114 ? -7.195 11.805 -16.984 1 82.94 114 TYR B O 1
ATOM 2692 N N . ARG B 1 115 ? -5.902 11.875 -15.156 1 83.44 115 ARG B N 1
ATOM 2693 C CA . ARG B 1 115 ? -4.961 12.844 -15.719 1 83.44 115 ARG B CA 1
ATOM 2694 C C . ARG B 1 115 ? -3.678 12.148 -16.172 1 83.44 115 ARG B C 1
ATOM 2696 O O . ARG B 1 115 ? -3.188 11.234 -15.508 1 83.44 115 ARG B O 1
ATOM 2703 N N . LYS B 1 116 ? -3.242 12.539 -17.312 1 84.25 116 LYS B N 1
ATOM 2704 C CA . LYS B 1 116 ? -1.938 12.055 -17.75 1 84.25 116 LYS B CA 1
ATOM 2705 C C . LYS B 1 116 ? -0.808 12.805 -17.047 1 84.25 116 LYS B C 1
ATOM 2707 O O . LYS B 1 116 ? -0.76 14.031 -17.078 1 84.25 116 LYS B O 1
ATOM 2712 N N . PRO B 1 117 ? -0.042 12.039 -16.438 1 89.12 117 PRO B N 1
ATOM 2713 C CA . PRO B 1 117 ? 1.066 12.719 -15.758 1 89.12 117 PRO B CA 1
ATOM 2714 C C . PRO B 1 117 ? 1.969 13.484 -16.719 1 89.12 117 PRO B C 1
ATOM 2716 O O . PRO B 1 117 ? 2.26 13 -17.812 1 89.12 117 PRO B O 1
ATOM 2719 N N . ASP B 1 118 ? 2.285 14.719 -16.344 1 91.62 118 ASP B N 1
ATOM 2720 C CA . ASP B 1 118 ? 3.295 15.484 -17.078 1 91.62 118 ASP B CA 1
ATOM 2721 C C . ASP B 1 118 ? 4.691 14.922 -16.828 1 91.62 118 ASP B C 1
ATOM 2723 O O . ASP B 1 118 ? 5.199 14.953 -15.711 1 91.62 118 ASP B O 1
ATOM 2727 N N . PRO B 1 119 ? 5.277 14.406 -17.875 1 92.06 119 PRO B N 1
ATOM 2728 C CA . PRO B 1 119 ? 6.609 13.82 -17.703 1 92.06 119 PRO B CA 1
ATOM 2729 C C . PRO B 1 119 ? 7.594 14.781 -17.047 1 92.06 119 PRO B C 1
ATOM 2731 O O . PRO B 1 119 ? 8.453 14.359 -16.266 1 92.06 119 PRO B O 1
ATOM 2734 N N . ALA B 1 120 ? 7.488 16 -17.35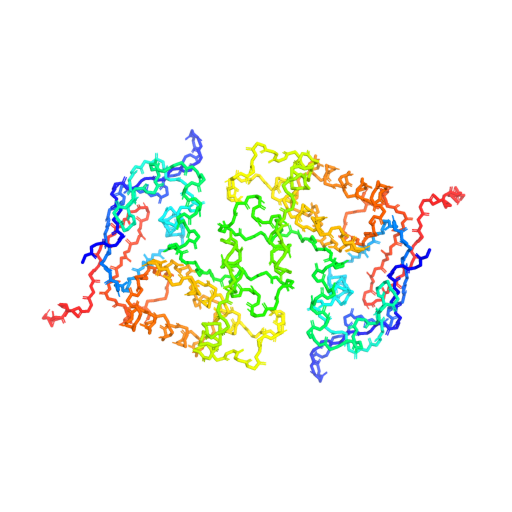9 1 94.06 120 ALA B N 1
ATOM 2735 C CA . ALA B 1 120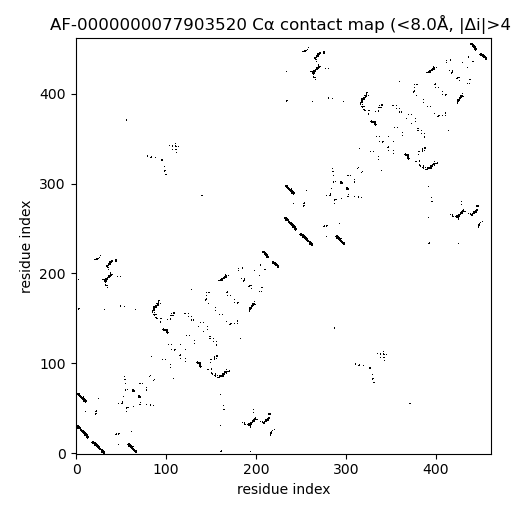 ? 8.383 17 -16.766 1 94.06 120 ALA B CA 1
ATOM 2736 C C . ALA B 1 120 ? 8.195 17.078 -15.258 1 94.06 120 ALA B C 1
ATOM 2738 O O . ALA B 1 120 ? 9.172 17.172 -14.508 1 94.06 120 ALA B O 1
ATOM 2739 N N . ALA B 1 121 ? 6.957 17.016 -14.812 1 92.38 121 ALA B N 1
ATOM 2740 C CA . ALA B 1 121 ? 6.656 17.062 -13.391 1 92.38 121 ALA B CA 1
ATOM 2741 C C . ALA B 1 121 ? 7.195 15.836 -12.672 1 92.38 121 ALA B C 1
ATOM 2743 O O . ALA B 1 121 ? 7.742 15.938 -11.57 1 92.38 121 ALA B O 1
ATOM 2744 N N . VAL B 1 122 ? 7.082 14.734 -13.312 1 94.69 122 VAL B N 1
ATOM 2745 C CA . VAL B 1 122 ? 7.57 13.484 -12.75 1 94.69 122 VAL B CA 1
ATOM 2746 C C . VAL B 1 122 ? 9.094 13.516 -12.656 1 94.69 122 VAL B C 1
ATOM 2748 O O . VAL B 1 122 ? 9.664 13.164 -11.617 1 94.69 122 VAL B O 1
ATOM 2751 N N . ASN B 1 123 ? 9.688 13.977 -13.688 1 96.25 123 ASN B N 1
ATOM 2752 C CA . ASN B 1 123 ? 11.141 14.086 -13.688 1 96.25 123 ASN B CA 1
ATOM 2753 C C . ASN B 1 123 ? 11.633 15.047 -12.609 1 96.25 123 ASN B C 1
ATOM 2755 O O . ASN B 1 123 ? 12.625 14.766 -11.93 1 96.25 123 ASN B O 1
ATOM 2759 N N . GLU B 1 124 ? 10.953 16.094 -12.477 1 94.19 124 GLU B N 1
ATOM 2760 C CA . GLU B 1 124 ? 11.32 17.078 -11.469 1 94.19 124 GLU B CA 1
ATOM 2761 C C . GLU B 1 124 ? 11.25 16.5 -10.062 1 94.19 124 GLU B C 1
ATOM 2763 O O . GLU B 1 124 ? 12.164 16.672 -9.258 1 94.19 124 GLU B O 1
ATOM 2768 N N . ILE B 1 125 ? 10.234 15.789 -9.805 1 94.12 125 ILE B N 1
ATOM 2769 C CA . ILE B 1 125 ? 10.062 15.195 -8.484 1 94.12 125 ILE B CA 1
ATOM 2770 C C . ILE B 1 125 ? 11.125 14.125 -8.25 1 94.12 125 ILE B C 1
ATOM 2772 O O . ILE B 1 125 ? 11.703 14.039 -7.168 1 94.12 125 ILE B O 1
ATOM 2776 N N . LEU B 1 126 ? 11.391 13.336 -9.281 1 96.75 126 LEU B N 1
ATOM 2777 C CA . LEU B 1 126 ? 12.414 12.305 -9.172 1 96.75 126 LEU B CA 1
ATOM 2778 C C . LEU B 1 126 ? 13.781 12.922 -8.891 1 96.75 126 LEU B C 1
ATOM 2780 O O . LEU B 1 126 ? 14.547 12.398 -8.078 1 96.75 126 LEU B O 1
ATOM 2784 N N . GLU B 1 127 ? 14.039 13.977 -9.531 1 95.69 127 GLU B N 1
ATOM 2785 C CA . GLU B 1 127 ? 15.297 14.68 -9.32 1 95.69 127 GLU B CA 1
ATOM 2786 C C . GLU B 1 127 ? 15.375 15.258 -7.91 1 95.69 127 GLU B C 1
ATOM 2788 O O . GLU B 1 127 ? 16.391 15.094 -7.227 1 95.69 127 GLU B O 1
ATOM 2793 N N . LEU B 1 128 ? 14.359 15.852 -7.492 1 91.81 128 LEU B N 1
ATOM 2794 C CA . LEU B 1 128 ? 14.289 16.422 -6.156 1 91.81 128 LEU B CA 1
ATOM 2795 C C . LEU B 1 128 ? 14.539 15.367 -5.09 1 91.81 128 LEU B C 1
ATOM 2797 O O . LEU B 1 128 ? 15.211 15.633 -4.086 1 91.81 128 LEU B O 1
ATOM 2801 N N . LEU B 1 129 ? 14.078 14.18 -5.363 1 95.06 129 LEU B N 1
ATOM 2802 C CA . LEU B 1 129 ? 14.148 13.102 -4.391 1 95.06 129 LEU B CA 1
ATOM 2803 C C . LEU B 1 129 ? 15.445 12.312 -4.543 1 95.06 129 LEU B C 1
ATOM 2805 O O . LEU B 1 129 ? 15.75 11.445 -3.717 1 95.06 129 LEU B O 1
ATOM 2809 N N . GLY B 1 130 ? 16.172 12.555 -5.539 1 95.06 130 GLY B N 1
ATOM 2810 C CA . GLY B 1 130 ? 17.375 11.789 -5.801 1 95.06 130 GLY B CA 1
ATOM 2811 C C . GLY B 1 130 ? 17.109 10.359 -6.23 1 95.06 130 GLY B C 1
ATOM 2812 O O . GLY B 1 130 ? 17.828 9.445 -5.84 1 95.06 130 GLY B O 1
ATOM 2813 N N . LEU B 1 131 ? 16.031 10.219 -6.996 1 96.75 131 LEU B N 1
ATOM 2814 C CA . LEU B 1 131 ? 15.617 8.867 -7.344 1 96.75 131 LEU B CA 1
ATOM 2815 C C . LEU B 1 131 ? 15.586 8.68 -8.859 1 96.75 131 LEU B C 1
ATOM 2817 O O . LEU B 1 131 ? 15.016 7.711 -9.359 1 96.75 131 LEU B O 1
ATOM 2821 N N . THR B 1 132 ? 16.188 9.578 -9.602 1 96.75 132 THR B N 1
ATOM 2822 C CA . THR B 1 132 ? 16.172 9.531 -11.062 1 96.75 132 THR B CA 1
ATOM 2823 C C . THR B 1 132 ? 16.703 8.195 -11.57 1 96.75 132 THR B C 1
ATOM 2825 O O . THR B 1 132 ? 16.078 7.555 -12.422 1 96.75 132 THR B O 1
ATOM 2828 N N . GLU B 1 133 ? 17.797 7.734 -10.992 1 95.38 133 GLU B N 1
ATOM 2829 C CA . GLU B 1 133 ? 18.422 6.504 -11.453 1 95.38 133 GLU B CA 1
ATOM 2830 C C . GLU B 1 133 ? 17.672 5.273 -10.961 1 95.38 133 GLU B C 1
ATOM 2832 O O . GLU B 1 133 ? 17.922 4.156 -11.422 1 95.38 133 GLU B O 1
ATOM 2837 N N . ARG B 1 134 ? 16.734 5.449 -10.055 1 94.94 134 ARG B N 1
ATOM 2838 C CA . ARG B 1 134 ? 16.016 4.328 -9.469 1 94.94 134 ARG B CA 1
ATOM 2839 C C . ARG B 1 134 ? 14.562 4.316 -9.938 1 94.94 134 ARG B C 1
ATOM 2841 O O . ARG B 1 134 ? 13.734 3.584 -9.391 1 94.94 134 ARG B O 1
ATOM 2848 N N . ARG B 1 135 ? 14.305 5.023 -10.891 1 94.5 135 ARG B N 1
ATOM 2849 C CA . ARG B 1 135 ? 12.961 5.293 -11.375 1 94.5 135 ARG B CA 1
ATOM 2850 C C . ARG B 1 135 ? 12.203 3.998 -11.656 1 94.5 135 ARG B C 1
ATOM 2852 O O . ARG B 1 135 ? 10.992 3.922 -11.461 1 94.5 135 ARG B O 1
ATOM 2859 N N . HIS B 1 136 ? 12.914 2.941 -12.047 1 92.5 136 HIS B N 1
ATOM 2860 C CA . HIS B 1 136 ? 12.242 1.719 -12.477 1 92.5 136 HIS B CA 1
ATOM 2861 C C . HIS B 1 136 ? 12.445 0.594 -11.469 1 92.5 136 HIS B C 1
ATOM 2863 O O . HIS B 1 136 ? 12.031 -0.543 -11.711 1 92.5 136 HIS B O 1
ATOM 2869 N N . HIS B 1 137 ? 12.953 0.889 -10.344 1 93.38 137 HIS B N 1
ATOM 2870 C CA . HIS B 1 137 ? 13.164 -0.11 -9.297 1 93.38 137 HIS B CA 1
ATOM 2871 C C . HIS B 1 137 ? 11.883 -0.37 -8.516 1 93.38 137 HIS B C 1
ATOM 2873 O O . HIS B 1 137 ? 11.047 0.524 -8.367 1 93.38 137 HIS B O 1
ATOM 2879 N N . LEU B 1 138 ? 11.836 -1.581 -8.07 1 93.44 138 LEU B N 1
ATOM 2880 C CA . LEU B 1 138 ? 10.75 -1.946 -7.168 1 93.44 138 LEU B CA 1
ATOM 2881 C C . LEU B 1 138 ? 11.094 -1.582 -5.73 1 93.44 138 LEU B C 1
ATOM 2883 O O . LEU B 1 138 ? 12.273 -1.427 -5.391 1 93.44 138 LEU B O 1
ATOM 2887 N N . PRO B 1 139 ? 10.062 -1.467 -4.914 1 94.25 139 PRO B N 1
ATOM 2888 C CA . PRO B 1 139 ? 10.297 -1.14 -3.508 1 94.25 139 PRO B CA 1
ATOM 2889 C C . PRO B 1 139 ? 11.273 -2.104 -2.838 1 94.25 139 PRO B C 1
ATOM 2891 O O . PRO B 1 139 ? 12.117 -1.682 -2.035 1 94.25 139 PRO B O 1
ATOM 2894 N N . SER B 1 140 ? 11.258 -3.322 -3.23 1 88.75 140 SER B N 1
ATOM 2895 C CA . SER B 1 140 ? 12.117 -4.332 -2.619 1 88.75 140 SER B CA 1
ATOM 2896 C C . SER B 1 140 ? 13.578 -4.098 -2.969 1 88.75 140 SER B C 1
ATOM 2898 O O . SER B 1 140 ? 14.477 -4.66 -2.334 1 88.75 140 SER B O 1
ATOM 2900 N N . GLN B 1 141 ? 13.844 -3.328 -3.896 1 90.81 141 GLN B N 1
ATOM 2901 C CA . GLN B 1 141 ? 15.195 -3.059 -4.363 1 90.81 141 GLN B CA 1
ATOM 2902 C C . GLN B 1 141 ? 15.719 -1.742 -3.799 1 90.81 141 GLN B C 1
ATOM 2904 O O . GLN B 1 141 ? 16.797 -1.273 -4.195 1 90.81 141 GLN B O 1
ATOM 2909 N N . LEU B 1 142 ? 14.945 -1.124 -2.928 1 94.44 142 LEU B N 1
ATOM 2910 C CA . LEU B 1 142 ? 15.281 0.17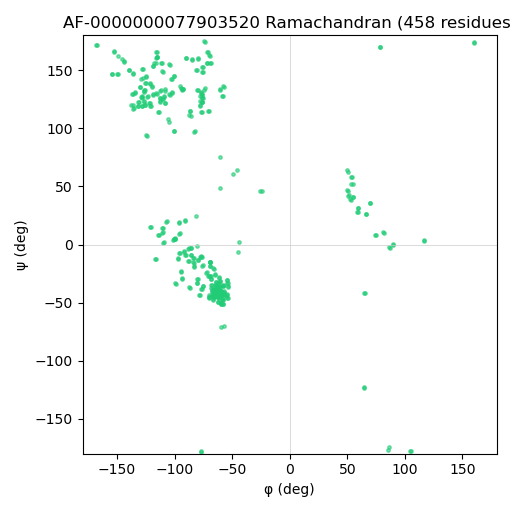9 -2.365 1 94.44 142 LEU B CA 1
ATOM 2911 C C . LEU B 1 142 ? 15.633 0.059 -0.886 1 94.44 142 LEU B C 1
ATOM 2913 O O . LEU B 1 142 ? 15.133 -0.828 -0.194 1 94.44 142 LEU B O 1
ATOM 2917 N N . SER B 1 143 ? 16.547 0.983 -0.5 1 93.5 143 SER B N 1
ATOM 2918 C CA . SER B 1 143 ? 16.766 1.12 0.937 1 93.5 143 SER B CA 1
ATOM 2919 C C . SER B 1 143 ? 15.562 1.775 1.616 1 93.5 143 SER B C 1
ATOM 2921 O O . SER B 1 143 ? 14.695 2.35 0.947 1 93.5 143 SER B O 1
ATOM 2923 N N . GLY B 1 144 ? 15.508 1.683 2.916 1 93.88 144 GLY B N 1
ATOM 2924 C CA . GLY B 1 144 ? 14.445 2.33 3.662 1 93.88 144 GLY B CA 1
ATOM 2925 C C . GLY B 1 144 ? 14.312 3.811 3.359 1 93.88 144 GLY B C 1
ATOM 2926 O O . GLY B 1 144 ? 13.211 4.316 3.156 1 93.88 144 GLY B O 1
ATOM 2927 N N . GLY B 1 145 ? 15.453 4.453 3.359 1 94.94 145 GLY B N 1
ATOM 2928 C CA . GLY B 1 145 ? 15.461 5.871 3.035 1 94.94 145 GLY B CA 1
ATOM 2929 C C . GLY B 1 145 ? 14.922 6.168 1.647 1 94.94 145 GLY B C 1
ATOM 2930 O O . GLY B 1 145 ? 14.18 7.137 1.456 1 94.94 145 GLY B O 1
ATOM 2931 N N . GLN B 1 146 ? 15.305 5.324 0.708 1 96.25 146 GLN B N 1
ATOM 2932 C CA . GLN B 1 146 ? 14.82 5.484 -0.659 1 96.25 146 GLN B CA 1
ATOM 2933 C C . GLN B 1 146 ? 13.312 5.242 -0.742 1 96.25 146 GLN B C 1
ATOM 2935 O O . GLN B 1 146 ? 12.602 5.973 -1.431 1 96.25 146 GLN B O 1
ATOM 2940 N N . GLN B 1 147 ? 12.836 4.266 -0.019 1 97.06 147 GLN B N 1
ATOM 2941 C CA . GLN B 1 147 ? 11.406 3.98 -0.002 1 97.06 147 GLN B CA 1
ATOM 2942 C C . GLN B 1 147 ? 10.617 5.156 0.564 1 97.06 147 GLN B C 1
ATOM 2944 O O . GLN B 1 147 ? 9.562 5.52 0.031 1 97.06 147 GLN B O 1
ATOM 2949 N N . GLN B 1 148 ? 11.141 5.707 1.583 1 97 148 GLN B N 1
ATOM 2950 C CA . GLN B 1 148 ? 10.469 6.855 2.174 1 97 148 GLN B CA 1
ATOM 2951 C C . GLN B 1 148 ? 10.43 8.031 1.204 1 97 148 GLN B C 1
ATOM 2953 O O . GLN B 1 148 ? 9.43 8.75 1.128 1 97 148 GLN B O 1
ATOM 2958 N N . ARG B 1 149 ? 11.508 8.25 0.516 1 96.69 149 ARG B N 1
ATOM 2959 C CA . ARG B 1 149 ? 11.547 9.32 -0.474 1 96.69 149 ARG B CA 1
ATOM 2960 C C . ARG B 1 149 ? 10.508 9.086 -1.569 1 96.69 149 ARG B C 1
ATOM 2962 O O . ARG B 1 149 ? 9.891 10.031 -2.059 1 96.69 149 ARG B O 1
ATOM 2969 N N . VAL B 1 150 ? 10.297 7.812 -1.945 1 97.5 150 VAL B N 1
ATOM 2970 C CA . VAL B 1 150 ? 9.242 7.488 -2.902 1 97.5 150 VAL B CA 1
ATOM 2971 C C . VAL B 1 150 ? 7.883 7.871 -2.324 1 97.5 150 VAL B C 1
ATOM 2973 O O . VAL B 1 150 ? 7.059 8.477 -3.012 1 97.5 150 VAL B O 1
ATOM 2976 N N . ALA B 1 151 ? 7.695 7.531 -1.081 1 97.06 151 ALA B N 1
ATOM 2977 C CA . ALA B 1 151 ? 6.445 7.863 -0.408 1 97.06 151 ALA B CA 1
ATOM 2978 C C . ALA B 1 151 ? 6.219 9.375 -0.38 1 97.06 151 ALA B C 1
ATOM 2980 O O . ALA B 1 151 ? 5.098 9.844 -0.583 1 97.06 151 ALA B O 1
ATOM 2981 N N . ILE B 1 152 ? 7.242 10.094 -0.145 1 96.5 152 ILE B N 1
ATOM 2982 C CA . ILE B 1 152 ? 7.176 11.547 -0.138 1 96.5 152 ILE B CA 1
ATOM 2983 C C . ILE B 1 152 ? 6.828 12.055 -1.536 1 96.5 152 ILE B C 1
ATOM 2985 O O . ILE B 1 152 ? 5.984 12.938 -1.69 1 96.5 152 ILE B O 1
ATOM 2989 N N . GLY B 1 153 ? 7.461 11.492 -2.537 1 96 153 GLY B N 1
ATOM 2990 C CA . GLY B 1 153 ? 7.141 11.859 -3.906 1 96 153 GLY B CA 1
ATOM 2991 C C . GLY B 1 153 ? 5.68 11.648 -4.254 1 96 153 GLY B C 1
ATOM 2992 O O . GLY B 1 153 ? 5.059 12.492 -4.902 1 96 153 GLY B O 1
ATOM 2993 N N . ARG B 1 154 ? 5.184 10.547 -3.809 1 95.75 154 ARG B N 1
ATOM 2994 C CA . ARG B 1 154 ? 3.775 10.242 -4.035 1 95.75 154 ARG B CA 1
ATOM 2995 C C . ARG B 1 154 ? 2.875 11.289 -3.395 1 95.75 154 ARG B C 1
ATOM 2997 O O . ARG B 1 154 ? 1.879 11.703 -3.988 1 95.75 154 ARG B O 1
ATOM 3004 N N . ALA B 1 155 ? 3.227 11.711 -2.254 1 95.5 155 ALA B N 1
ATOM 3005 C CA . ALA B 1 155 ? 2.459 12.719 -1.531 1 95.5 155 ALA B CA 1
ATOM 3006 C C . ALA B 1 155 ? 2.543 14.078 -2.23 1 95.5 155 ALA B C 1
ATOM 3008 O O . ALA B 1 155 ? 1.571 14.836 -2.242 1 95.5 155 ALA B O 1
ATOM 3009 N N . LEU B 1 156 ? 3.635 14.375 -2.924 1 94.12 156 LEU B N 1
ATOM 3010 C CA . LEU B 1 156 ? 3.916 15.711 -3.438 1 94.12 156 LEU B CA 1
ATOM 3011 C C . LEU B 1 156 ? 3.441 15.844 -4.879 1 94.12 156 LEU B C 1
ATOM 3013 O O . LEU B 1 156 ? 3.223 16.953 -5.363 1 94.12 156 LEU B O 1
ATOM 3017 N N . ILE B 1 157 ? 3.322 14.742 -5.547 1 93.81 157 ILE B N 1
ATOM 3018 C CA . ILE B 1 157 ? 3.141 14.758 -6.992 1 93.81 157 ILE B CA 1
ATOM 3019 C C . ILE B 1 157 ? 1.849 15.5 -7.344 1 93.81 157 ILE B C 1
ATOM 3021 O O . ILE B 1 157 ? 1.749 16.125 -8.406 1 93.81 157 ILE B O 1
ATOM 3025 N N . THR B 1 158 ? 0.869 15.492 -6.469 1 92.19 158 THR B N 1
ATOM 3026 C CA . THR B 1 158 ? -0.416 16.141 -6.727 1 92.19 158 THR B CA 1
ATOM 3027 C C . THR B 1 158 ? -0.381 17.609 -6.316 1 92.19 158 THR B C 1
ATOM 3029 O O . THR B 1 158 ? -1.355 18.328 -6.512 1 92.19 158 THR B O 1
ATOM 3032 N N . LYS B 1 159 ? 0.751 18.031 -5.742 1 91.25 159 LYS B N 1
ATOM 3033 C CA . LYS B 1 159 ? 0.887 19.375 -5.215 1 91.25 159 LYS B CA 1
ATOM 3034 C C . LYS B 1 159 ? -0.236 19.703 -4.234 1 91.25 159 LYS B C 1
ATOM 3036 O O . LYS B 1 159 ? -0.943 20.703 -4.398 1 91.25 159 LYS B O 1
ATOM 3041 N N . PRO B 1 160 ? -0.31 18.891 -3.223 1 94.5 160 PRO B N 1
ATOM 3042 C CA . PRO B 1 160 ? -1.42 19.031 -2.275 1 94.5 160 PRO B CA 1
ATOM 3043 C C . PRO B 1 160 ? -1.33 20.297 -1.438 1 94.5 160 PRO B C 1
ATOM 3045 O O . PRO B 1 160 ? -0.263 20.922 -1.352 1 94.5 160 PRO B O 1
ATOM 3048 N N . LYS B 1 161 ? -2.48 20.656 -0.846 1 93.44 161 LYS B N 1
ATOM 3049 C CA . LYS B 1 161 ? -2.537 21.797 0.057 1 93.44 161 LYS B CA 1
ATOM 3050 C C . LYS B 1 161 ? -2.02 21.422 1.444 1 93.44 161 LYS B C 1
ATOM 3052 O O . LYS B 1 161 ? -1.511 22.281 2.17 1 93.44 161 LYS B O 1
ATOM 3057 N N . LEU B 1 162 ? -2.197 20.203 1.758 1 97.12 162 LEU B N 1
ATOM 3058 C CA . LEU B 1 162 ? -1.856 19.719 3.088 1 97.12 162 LEU B CA 1
ATOM 3059 C C . LEU B 1 162 ? -1.137 18.375 3.006 1 97.12 162 LEU B C 1
ATOM 3061 O O . LEU B 1 162 ? -1.566 17.484 2.277 1 97.12 162 LEU B O 1
ATOM 3065 N N . ILE B 1 163 ? -0.033 18.281 3.668 1 97.56 163 ILE B N 1
ATOM 3066 C CA . ILE B 1 163 ? 0.684 17.016 3.807 1 97.56 163 ILE B CA 1
ATOM 3067 C C . ILE B 1 163 ? 0.599 16.531 5.254 1 97.56 163 ILE B C 1
ATOM 3069 O O . ILE B 1 163 ? 0.878 17.281 6.184 1 97.56 163 ILE B O 1
ATOM 3073 N N . LEU B 1 164 ? 0.14 15.352 5.398 1 98.06 164 LEU B N 1
ATOM 3074 C CA . LEU B 1 164 ? 0.073 14.695 6.699 1 98.06 164 LEU B CA 1
ATOM 3075 C C . LEU B 1 164 ? 1.114 13.586 6.805 1 98.06 164 LEU B C 1
ATOM 3077 O O . LEU B 1 164 ? 1.119 12.656 5.996 1 98.06 164 LEU B O 1
ATOM 3081 N N . ALA B 1 165 ? 1.953 13.695 7.77 1 97.44 165 ALA B N 1
ATOM 3082 C CA . ALA B 1 165 ? 3.037 12.727 7.922 1 97.44 165 ALA B CA 1
ATOM 3083 C C . ALA B 1 165 ? 2.967 12.031 9.273 1 97.44 165 ALA B C 1
ATOM 3085 O O . ALA B 1 165 ? 3.027 12.688 10.32 1 97.44 165 ALA B O 1
ATOM 3086 N N . ASP B 1 166 ? 2.818 10.766 9.25 1 96.06 166 ASP B N 1
ATOM 3087 C CA . ASP B 1 166 ? 2.801 9.953 10.461 1 96.06 166 ASP B CA 1
ATOM 3088 C C . ASP B 1 166 ? 4.145 9.266 10.68 1 96.06 166 ASP B C 1
ATOM 3090 O O . ASP B 1 166 ? 4.406 8.203 10.102 1 96.06 166 ASP B O 1
ATOM 3094 N N . GLU B 1 167 ? 4.93 9.875 11.5 1 95.06 167 GLU B N 1
ATOM 3095 C CA . GLU B 1 167 ? 6.262 9.375 11.836 1 95.06 167 GLU B CA 1
ATOM 3096 C C . GLU B 1 167 ? 7.066 9.062 10.578 1 95.06 167 GLU B C 1
ATOM 3098 O O . GLU B 1 167 ? 7.562 7.945 10.414 1 95.06 167 GLU B O 1
ATOM 3103 N N . PRO B 1 168 ? 7.324 10.078 9.781 1 95.25 168 PRO B N 1
ATOM 3104 C CA . PRO B 1 168 ? 7.945 9.828 8.477 1 95.25 168 PRO B CA 1
ATOM 3105 C C . PRO B 1 168 ? 9.391 9.359 8.594 1 95.25 168 PRO B C 1
ATOM 3107 O O . PRO B 1 168 ? 9.961 8.852 7.621 1 95.25 168 PRO B O 1
ATOM 3110 N N . THR B 1 169 ? 10 9.523 9.734 1 93.81 169 THR B N 1
ATOM 3111 C CA . THR B 1 169 ? 11.398 9.141 9.891 1 93.81 169 THR B CA 1
ATOM 3112 C C . THR B 1 169 ? 11.539 7.98 10.867 1 93.81 169 THR B C 1
ATOM 3114 O O . THR B 1 169 ? 12.648 7.613 11.25 1 93.81 169 THR B O 1
ATOM 3117 N N . GLY B 1 170 ? 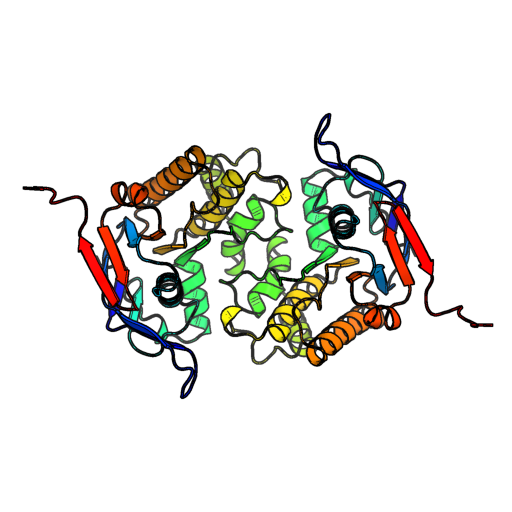10.484 7.395 11.289 1 90.44 170 GLY B N 1
ATOM 3118 C CA . GLY B 1 170 ? 10.5 6.387 12.336 1 90.44 170 GLY B CA 1
ATOM 3119 C C . GLY B 1 170 ? 11.336 5.172 11.984 1 90.44 170 GLY B C 1
ATOM 3120 O O . GLY B 1 170 ? 11.914 4.535 12.867 1 90.44 170 GLY B O 1
ATOM 3121 N N . ASN B 1 171 ? 11.422 4.82 10.797 1 89.56 171 ASN B N 1
ATOM 3122 C CA . ASN B 1 171 ? 12.125 3.617 10.375 1 89.56 171 ASN B CA 1
ATOM 3123 C C . ASN B 1 171 ? 13.453 3.955 9.688 1 89.56 171 ASN B C 1
ATOM 3125 O O . ASN B 1 171 ? 14.008 3.131 8.961 1 89.56 171 ASN B O 1
ATOM 3129 N N . LEU B 1 172 ? 13.945 5.125 9.93 1 92.44 172 LEU B N 1
ATOM 3130 C CA . LEU B 1 172 ? 15.125 5.574 9.195 1 92.44 172 LEU B CA 1
ATOM 3131 C C . LEU B 1 172 ? 16.281 5.848 10.148 1 92.44 172 LEU B C 1
ATOM 3133 O O . LEU B 1 172 ? 16.062 6.152 11.32 1 92.44 172 LEU B O 1
ATOM 3137 N N . ASP B 1 173 ? 17.484 5.707 9.586 1 91.62 173 ASP B N 1
ATOM 3138 C CA . ASP B 1 173 ? 18.656 6.148 10.336 1 91.62 173 ASP B CA 1
ATOM 3139 C C . ASP B 1 173 ? 18.75 7.672 10.359 1 91.62 173 ASP B C 1
ATOM 3141 O O . ASP B 1 173 ? 17.953 8.359 9.734 1 91.62 173 ASP B O 1
ATOM 3145 N N . SER B 1 174 ? 19.734 8.109 11.125 1 90.62 174 SER B N 1
ATOM 3146 C CA . SER B 1 174 ? 19.844 9.547 11.383 1 90.62 174 SER B CA 1
ATOM 3147 C C . SER B 1 174 ? 20.078 10.32 10.086 1 90.62 174 SER B C 1
ATOM 3149 O O . SER B 1 174 ? 19.453 11.359 9.859 1 90.62 174 SER B O 1
ATOM 3151 N N . LYS B 1 175 ? 20.922 9.867 9.297 1 91.94 175 LYS B N 1
ATOM 3152 C CA . LYS B 1 175 ? 21.234 10.562 8.055 1 91.94 175 LYS B CA 1
ATOM 3153 C C . LYS B 1 175 ? 20.016 10.641 7.141 1 91.94 175 LYS B C 1
ATOM 3155 O O . LYS B 1 175 ? 19.641 11.727 6.68 1 91.94 175 LYS B O 1
ATOM 3160 N N . ASN B 1 176 ? 19.406 9.562 6.957 1 91.75 176 ASN B N 1
ATOM 3161 C CA . ASN B 1 176 ? 18.219 9.523 6.117 1 91.75 176 ASN B CA 1
ATOM 3162 C C . ASN B 1 176 ? 17.078 10.336 6.727 1 91.75 176 ASN B C 1
ATOM 3164 O O . ASN B 1 176 ? 16.297 10.961 6.004 1 91.75 176 ASN B O 1
ATOM 3168 N N . SER B 1 177 ? 17.062 10.289 7.969 1 93 177 SER B N 1
ATOM 3169 C CA . SER B 1 177 ? 16.047 11.078 8.656 1 93 177 SER B CA 1
ATOM 3170 C C . SER B 1 177 ? 16.234 12.57 8.375 1 93 177 SER B C 1
ATOM 3172 O O . SER B 1 177 ? 15.258 13.266 8.07 1 93 177 SER B O 1
ATOM 3174 N N . GLN B 1 178 ? 17.375 12.992 8.453 1 92.06 178 GLN B N 1
ATOM 3175 C CA . GLN B 1 178 ? 17.688 14.398 8.188 1 92.06 178 GLN B CA 1
ATOM 3176 C C . GLN B 1 178 ? 17.344 14.766 6.742 1 92.06 178 GLN B C 1
ATOM 3178 O O . GLN B 1 178 ? 16.797 15.836 6.48 1 92.06 178 GLN B O 1
ATOM 3183 N N . ASP B 1 179 ? 17.641 13.836 5.875 1 92.5 179 ASP B N 1
ATOM 3184 C CA . ASP B 1 179 ? 17.344 14.07 4.465 1 92.5 179 ASP B CA 1
ATOM 3185 C C . ASP B 1 179 ? 15.836 14.219 4.238 1 92.5 179 ASP B C 1
ATOM 3187 O O . ASP B 1 179 ? 15.398 15.109 3.506 1 92.5 179 ASP B O 1
ATOM 3191 N N . VAL B 1 180 ? 15.172 13.398 4.859 1 92.69 180 VAL B N 1
ATOM 3192 C CA . VAL B 1 180 ? 13.719 13.391 4.711 1 92.69 180 VAL B CA 1
ATOM 3193 C C . VAL B 1 180 ? 13.141 14.688 5.277 1 92.69 180 VAL B C 1
ATOM 3195 O O . VAL B 1 180 ? 12.305 15.336 4.637 1 92.69 180 VAL B O 1
ATOM 3198 N N . ILE B 1 181 ? 13.594 15.094 6.395 1 93.56 181 ILE B N 1
ATOM 3199 C CA . ILE B 1 181 ? 13.094 16.312 7.023 1 93.56 181 ILE B CA 1
ATOM 3200 C C . ILE B 1 181 ? 13.461 17.516 6.164 1 93.56 181 ILE B C 1
ATOM 3202 O O . ILE B 1 181 ? 12.656 18.438 6 1 93.56 181 ILE B O 1
ATOM 3206 N N . ALA B 1 182 ? 14.625 17.516 5.641 1 93.38 182 ALA B N 1
ATOM 3207 C CA . ALA B 1 182 ? 15.055 18.594 4.754 1 93.38 182 ALA B CA 1
ATOM 3208 C C . ALA B 1 182 ? 14.141 18.688 3.533 1 93.38 182 ALA B C 1
ATOM 3210 O O . ALA B 1 182 ? 13.781 19.797 3.105 1 93.38 182 ALA B O 1
ATOM 3211 N N . LEU B 1 183 ? 13.781 17.578 3.051 1 92.94 183 LEU B N 1
ATOM 3212 C CA . LEU B 1 183 ? 12.883 17.531 1.903 1 92.94 183 LEU B CA 1
ATOM 3213 C C . LEU B 1 183 ? 11.516 18.109 2.262 1 92.94 183 LEU B C 1
ATOM 3215 O O . LEU B 1 183 ? 10.945 18.891 1.498 1 92.94 183 LEU B O 1
ATOM 3219 N N . LEU B 1 184 ? 11.031 17.734 3.389 1 94 184 LEU B N 1
ATOM 3220 C CA . LEU B 1 184 ? 9.742 18.234 3.842 1 94 184 LEU B CA 1
ATOM 3221 C C . LEU B 1 184 ? 9.805 19.75 4.094 1 94 184 LEU B C 1
ATOM 3223 O O . LEU B 1 184 ? 8.875 20.469 3.75 1 94 184 LEU B O 1
ATOM 3227 N N . THR B 1 185 ? 10.875 20.141 4.629 1 93.31 185 THR B N 1
ATOM 3228 C CA . THR B 1 185 ? 11.078 21.562 4.867 1 93.31 185 THR B CA 1
ATOM 3229 C C . THR B 1 185 ? 11.102 22.328 3.553 1 93.31 185 THR B C 1
ATOM 3231 O O . THR B 1 185 ? 10.477 23.391 3.436 1 93.31 185 THR B O 1
ATOM 3234 N N . GLN B 1 186 ? 11.75 21.781 2.621 1 90.69 186 GLN B N 1
ATOM 3235 C CA . GLN B 1 186 ? 11.805 22.406 1.304 1 90.69 186 GLN B CA 1
ATOM 3236 C C . GLN B 1 186 ? 10.422 22.484 0.676 1 90.69 186 GLN B C 1
ATOM 3238 O O . GLN B 1 186 ? 10.062 23.5 0.067 1 90.69 186 GLN B O 1
ATOM 3243 N N . ALA B 1 187 ? 9.688 21.406 0.784 1 89.38 187 ALA B N 1
ATOM 3244 C CA . ALA B 1 187 ? 8.328 21.406 0.255 1 89.38 187 ALA B CA 1
ATOM 3245 C C . ALA B 1 187 ? 7.488 22.516 0.881 1 89.38 187 ALA B C 1
ATOM 3247 O O . ALA B 1 187 ? 6.734 23.203 0.187 1 89.38 187 ALA B O 1
ATOM 3248 N N . SER B 1 188 ? 7.656 22.734 2.152 1 90.81 188 SER B N 1
ATOM 3249 C CA . SER B 1 188 ? 6.922 23.766 2.867 1 90.81 188 SER B CA 1
ATOM 3250 C C . SER B 1 188 ? 7.387 25.156 2.453 1 90.81 188 SER B C 1
ATOM 3252 O O . SER B 1 188 ? 6.574 26.016 2.107 1 90.81 188 SER B O 1
ATOM 3254 N N . ARG B 1 189 ? 8.641 25.359 2.387 1 89.62 189 ARG B N 1
ATOM 3255 C CA . ARG B 1 189 ? 9.211 26.672 2.172 1 89.62 189 ARG B CA 1
ATOM 3256 C C . ARG B 1 189 ? 9.125 27.078 0.705 1 89.62 189 ARG B C 1
ATOM 3258 O O . ARG B 1 189 ? 8.734 28.203 0.39 1 89.62 189 ARG B O 1
ATOM 3265 N N . ARG B 1 190 ? 9.422 26.172 -0.156 1 84.69 190 ARG B N 1
ATOM 3266 C CA . ARG B 1 190 ? 9.523 26.5 -1.573 1 84.69 190 ARG B CA 1
ATOM 3267 C C . ARG B 1 190 ? 8.164 26.391 -2.26 1 84.69 190 ARG B C 1
ATOM 3269 O O . ARG B 1 190 ? 7.82 27.234 -3.094 1 84.69 190 ARG B O 1
ATOM 3276 N N . TYR B 1 191 ? 7.406 25.422 -1.838 1 85.06 191 TYR B N 1
ATOM 3277 C CA . TYR B 1 191 ? 6.164 25.172 -2.562 1 85.06 191 TYR B CA 1
ATOM 3278 C C . TYR B 1 191 ? 4.953 25.562 -1.719 1 85.06 191 TYR B C 1
ATOM 3280 O O . TYR B 1 191 ? 3.811 25.359 -2.131 1 85.06 191 TYR B O 1
ATOM 3288 N N . GLN B 1 192 ? 5.18 26.078 -0.523 1 89.56 192 GLN B N 1
ATOM 3289 C CA . GLN B 1 192 ? 4.148 26.578 0.385 1 89.56 192 GLN B CA 1
ATOM 3290 C C . GLN B 1 192 ? 3.145 25.484 0.73 1 89.56 192 GLN B C 1
ATOM 3292 O O . GLN B 1 192 ? 1.941 25.734 0.801 1 89.56 192 GLN B O 1
ATOM 3297 N N . GLN B 1 193 ? 3.664 24.328 0.751 1 92.56 193 GLN B N 1
ATOM 3298 C CA . GLN B 1 193 ? 2.83 23.234 1.219 1 92.56 193 GLN B CA 1
ATOM 3299 C C . GLN B 1 193 ? 2.705 23.234 2.738 1 92.56 193 GLN B C 1
ATOM 3301 O O . GLN B 1 193 ? 3.676 23.516 3.445 1 92.56 193 GLN B O 1
ATOM 3306 N N . THR B 1 194 ? 1.487 23.141 3.213 1 97.25 194 THR B N 1
ATOM 3307 C CA . THR B 1 194 ? 1.258 23.031 4.648 1 97.25 194 THR B CA 1
ATOM 3308 C C . THR B 1 194 ? 1.495 21.609 5.125 1 97.25 194 THR B C 1
ATOM 3310 O O . THR B 1 194 ? 1.025 20.656 4.5 1 97.25 194 THR B O 1
ATOM 3313 N N . ILE B 1 195 ? 2.271 21.453 6.262 1 97.56 195 ILE B N 1
ATOM 3314 C CA . ILE B 1 195 ? 2.658 20.125 6.695 1 97.56 195 ILE B CA 1
ATOM 3315 C C . ILE B 1 195 ? 2.318 19.938 8.172 1 97.56 195 ILE B C 1
ATOM 3317 O O . ILE B 1 195 ? 2.619 20.812 9 1 97.56 195 ILE B O 1
ATOM 3321 N N . LEU B 1 196 ? 1.618 18.922 8.5 1 98 196 LEU B N 1
ATOM 3322 C CA . LEU B 1 196 ? 1.404 18.438 9.859 1 98 196 LEU B CA 1
ATOM 3323 C C . LEU B 1 196 ? 2.057 17.078 10.062 1 98 196 LEU B C 1
ATOM 3325 O O . LEU B 1 196 ? 1.634 16.078 9.469 1 98 196 LEU B O 1
ATOM 3329 N N . MET B 1 197 ? 3.064 17.047 10.914 1 97.44 197 MET B N 1
ATOM 3330 C CA . MET B 1 197 ? 3.83 15.82 11.148 1 97.44 197 MET B CA 1
ATOM 3331 C C . MET B 1 197 ? 3.666 15.344 12.586 1 97.44 197 MET B C 1
ATOM 3333 O O . MET B 1 197 ? 3.715 16.141 13.516 1 97.44 197 MET B O 1
ATOM 3337 N N . ILE B 1 198 ? 3.367 14.102 12.695 1 96.38 198 ILE B N 1
ATOM 3338 C CA . ILE B 1 198 ? 3.438 13.453 14 1 96.38 198 ILE B CA 1
ATOM 3339 C C . ILE B 1 198 ? 4.816 12.82 14.188 1 96.38 198 ILE B C 1
ATOM 3341 O O . ILE B 1 198 ? 5.332 12.156 13.289 1 96.38 198 ILE B O 1
ATOM 3345 N N . THR B 1 199 ? 5.391 13.047 15.359 1 93.44 199 THR B N 1
ATOM 3346 C CA . THR B 1 199 ? 6.691 12.445 15.625 1 93.44 199 THR B CA 1
ATOM 3347 C C . THR B 1 199 ? 6.906 12.273 17.125 1 93.44 199 THR B C 1
ATOM 3349 O O . THR B 1 199 ? 6.379 13.047 17.938 1 93.44 199 THR B O 1
ATOM 3352 N N . HIS B 1 200 ? 7.57 11.289 17.391 1 88 200 HIS B N 1
ATOM 3353 C CA . HIS B 1 200 ? 8.008 11.109 18.781 1 88 200 HIS B CA 1
ATOM 3354 C C . H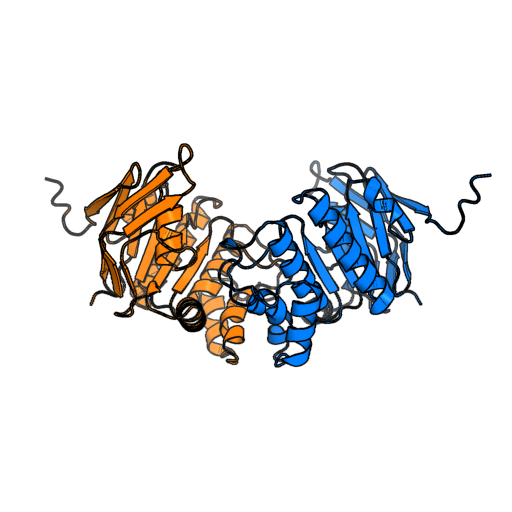IS B 1 200 ? 9.422 11.625 18.984 1 88 200 HIS B C 1
ATOM 3356 O O . HIS B 1 200 ? 9.922 11.656 20.109 1 88 200 HIS B O 1
ATOM 3362 N N . ASN B 1 201 ? 10.07 11.984 17.969 1 84.69 201 ASN B N 1
ATOM 3363 C CA . ASN B 1 201 ? 11.43 12.508 18.016 1 84.69 201 ASN B CA 1
ATOM 3364 C C . ASN B 1 201 ? 11.445 14.016 18.266 1 84.69 201 ASN B C 1
ATOM 3366 O O . ASN B 1 201 ? 11.258 14.797 17.328 1 84.69 201 ASN B O 1
ATOM 3370 N N . LYS B 1 202 ? 11.867 14.422 19.375 1 83.88 202 LYS B N 1
ATOM 3371 C CA . LYS B 1 202 ? 11.836 15.828 19.781 1 83.88 202 LYS B CA 1
ATOM 3372 C C . LYS B 1 202 ? 12.867 16.641 19.016 1 83.88 202 LYS B C 1
ATOM 3374 O O . LYS B 1 202 ? 12.719 17.859 18.875 1 83.88 202 LYS B O 1
ATOM 3379 N N . ASN B 1 203 ? 13.867 15.953 18.547 1 83.31 203 ASN B N 1
ATOM 3380 C CA . ASN B 1 203 ? 14.914 16.672 17.828 1 83.31 203 ASN B CA 1
ATOM 3381 C C . ASN B 1 203 ? 14.391 17.25 16.516 1 83.31 203 ASN B C 1
ATOM 3383 O O . ASN B 1 203 ? 14.961 18.203 15.977 1 83.31 203 ASN B O 1
ATOM 3387 N N . LEU B 1 204 ? 13.359 16.734 16.078 1 84.75 204 LEU B N 1
ATOM 3388 C CA . LEU B 1 204 ? 12.805 17.172 14.797 1 84.75 204 LEU B CA 1
ATOM 3389 C C . LEU B 1 204 ? 11.938 18.406 14.984 1 84.75 204 LEU B C 1
ATOM 3391 O O . LEU B 1 204 ? 11.609 19.094 14.008 1 84.75 204 LEU B O 1
ATOM 3395 N N . THR B 1 205 ? 11.625 18.75 16.188 1 83.75 205 THR B N 1
ATOM 3396 C CA . THR B 1 205 ? 10.719 19.859 16.469 1 83.75 205 THR B CA 1
ATOM 3397 C C . THR B 1 205 ? 11.43 21.203 16.281 1 83.75 205 THR B C 1
ATOM 3399 O O . THR B 1 205 ? 10.781 22.234 16.172 1 83.75 205 THR B O 1
ATOM 3402 N N . THR B 1 206 ? 12.703 21.141 16.141 1 82.25 206 THR B N 1
ATOM 3403 C CA . THR B 1 206 ? 13.477 22.375 15.961 1 82.25 206 THR B CA 1
ATOM 3404 C C . THR B 1 206 ? 13.383 22.859 14.516 1 82.25 206 THR B C 1
ATOM 3406 O O . THR B 1 206 ? 13.656 24.016 14.234 1 82.25 206 THR B O 1
ATOM 3409 N N . SER B 1 207 ? 12.906 22.016 13.648 1 84.31 207 SER B N 1
ATOM 3410 C CA . SER B 1 207 ? 12.891 22.344 12.219 1 84.31 207 SER B CA 1
ATOM 3411 C C . SER B 1 207 ? 11.508 22.797 11.773 1 84.31 207 SER B C 1
ATOM 3413 O O . SER B 1 207 ? 11.289 23.062 10.586 1 84.31 207 SER B O 1
ATOM 3415 N N . VAL B 1 208 ? 10.617 22.906 12.789 1 93.12 208 VAL B N 1
ATOM 3416 C CA . VAL B 1 208 ? 9.25 23.203 12.383 1 93.12 208 VAL B CA 1
ATOM 3417 C C . VAL B 1 208 ? 8.828 24.562 12.914 1 93.12 208 VAL B C 1
ATOM 3419 O O . VAL B 1 208 ? 9.508 25.141 13.773 1 93.12 208 VAL B O 1
ATOM 3422 N N . ASP B 1 209 ? 7.727 25.078 12.367 1 94.5 209 ASP B N 1
ATOM 3423 C CA . ASP B 1 209 ? 7.242 26.406 12.719 1 94.5 209 ASP B CA 1
ATOM 3424 C C . ASP B 1 209 ? 6.469 26.375 14.039 1 94.5 209 ASP B C 1
ATOM 3426 O O . ASP B 1 209 ? 6.434 27.359 14.766 1 94.5 209 ASP B O 1
ATOM 3430 N N . ARG B 1 210 ? 5.844 25.375 14.281 1 95.19 210 ARG B N 1
ATOM 3431 C CA . ARG B 1 210 ? 4.949 25.25 15.43 1 95.19 210 ARG B CA 1
ATOM 3432 C C . ARG B 1 210 ? 4.891 23.812 15.938 1 95.19 210 ARG B C 1
ATOM 3434 O O . ARG B 1 210 ? 5.039 22.875 15.156 1 95.19 210 ARG B O 1
ATOM 3441 N N . VAL B 1 211 ? 4.723 23.672 17.312 1 95.88 211 VAL B N 1
ATOM 3442 C CA . VAL B 1 211 ? 4.668 22.344 17.906 1 95.88 211 VAL B CA 1
ATOM 3443 C C . VAL B 1 211 ? 3.4 22.219 18.75 1 95.88 211 VAL B C 1
ATOM 3445 O O . VAL B 1 211 ? 3.059 23.109 19.516 1 95.88 211 VAL B O 1
ATOM 3448 N N . PHE B 1 212 ? 2.701 21.109 18.516 1 96.69 212 PHE B N 1
ATOM 3449 C CA . PHE B 1 212 ? 1.567 20.719 19.344 1 96.69 212 PHE B CA 1
ATOM 3450 C C . PHE B 1 212 ? 1.899 19.469 20.141 1 96.69 212 PHE B C 1
ATOM 3452 O O . PHE B 1 212 ? 2.76 18.672 19.75 1 96.69 212 PHE B O 1
ATOM 3459 N N . ARG B 1 213 ? 1.162 19.328 21.266 1 96.12 213 ARG B N 1
ATOM 3460 C CA . ARG B 1 213 ? 1.26 18.125 22.062 1 96.12 213 ARG B CA 1
ATOM 3461 C C . ARG B 1 213 ? -0.115 17.5 22.281 1 96.12 213 ARG B C 1
ATOM 3463 O O . ARG B 1 213 ? -1.088 18.203 22.562 1 96.12 213 ARG B O 1
ATOM 3470 N N . VAL B 1 214 ? -0.138 16.219 22.062 1 95.81 214 VAL B N 1
ATOM 3471 C CA . VAL B 1 214 ? -1.356 15.477 22.391 1 95.81 214 VAL B CA 1
ATOM 3472 C C . VAL B 1 214 ? -1.113 14.586 23.609 1 95.81 214 VAL B C 1
ATOM 3474 O O . VAL B 1 214 ? -0.141 13.828 23.641 1 95.81 214 VAL B O 1
ATOM 3477 N N . SER B 1 215 ? -1.961 14.719 24.594 1 94.94 215 SER B N 1
ATOM 3478 C CA . SER B 1 215 ? -1.953 13.898 25.797 1 94.94 215 SER B CA 1
ATOM 3479 C C . SER B 1 215 ? -3.363 13.453 26.172 1 94.94 215 SER B C 1
ATOM 3481 O O . SER B 1 215 ? -4.227 14.289 26.453 1 94.94 215 SER B O 1
ATOM 3483 N N . ASP B 1 216 ? -3.578 12.148 26.156 1 94 216 ASP B N 1
ATOM 3484 C CA . ASP B 1 216 ? -4.863 11.562 26.516 1 94 216 ASP B CA 1
ATOM 3485 C C . ASP B 1 216 ? -6 12.195 25.719 1 94 216 ASP B C 1
ATOM 3487 O O . ASP B 1 216 ? -7.031 12.562 26.281 1 94 216 ASP B O 1
ATOM 3491 N N . GLY B 1 217 ? -5.723 12.461 24.5 1 95.56 217 GLY B N 1
ATOM 3492 C CA . GLY B 1 217 ? -6.762 12.914 23.594 1 95.56 217 GLY B CA 1
ATOM 3493 C C . GLY B 1 217 ? -6.922 14.422 23.578 1 95.56 217 GLY B C 1
ATOM 3494 O O . GLY B 1 217 ? -7.75 14.961 22.828 1 95.56 217 GLY B O 1
ATOM 3495 N N . VAL B 1 218 ? -6.129 15.117 24.359 1 96.56 218 VAL B N 1
ATOM 3496 C CA . VAL B 1 218 ? -6.207 16.562 24.453 1 96.56 218 VAL B CA 1
ATOM 3497 C C . VAL B 1 218 ? -5 17.203 23.766 1 96.56 218 VAL B C 1
ATOM 3499 O O . VAL B 1 218 ? -3.867 16.75 23.953 1 96.56 218 VAL B O 1
ATOM 3502 N N . LEU B 1 219 ? -5.258 18.188 22.938 1 97.12 219 LEU B N 1
ATOM 3503 C CA . LEU B 1 219 ? -4.188 18.844 22.203 1 97.12 219 LEU B CA 1
ATOM 3504 C C . LEU B 1 219 ? -3.832 20.188 22.844 1 97.12 219 LEU B C 1
ATOM 3506 O O . LEU B 1 219 ? -4.719 20.969 23.172 1 97.12 219 LEU B O 1
ATOM 3510 N N . THR B 1 220 ? -2.564 20.375 23.047 1 96.5 220 THR B N 1
ATOM 3511 C CA . THR B 1 220 ? -2.035 21.625 23.578 1 96.5 220 THR B CA 1
ATOM 3512 C C . THR B 1 220 ? -1.07 22.266 22.578 1 96.5 220 THR B C 1
ATOM 3514 O O . THR B 1 220 ? -0.236 21.578 21.984 1 96.5 220 THR B O 1
ATOM 3517 N N . ASP B 1 221 ? -1.201 23.547 22.406 1 95.94 221 ASP B N 1
ATOM 3518 C CA . ASP B 1 221 ? -0.301 24.312 21.547 1 95.94 221 ASP B CA 1
ATOM 3519 C C . ASP B 1 221 ? 0.938 24.766 22.312 1 95.94 221 ASP B C 1
ATOM 3521 O O . ASP B 1 221 ? 0.841 25.594 23.219 1 95.94 221 ASP B O 1
ATOM 3525 N N . LEU B 1 222 ? 2.084 24.234 21.891 1 91.69 222 LEU B N 1
ATOM 3526 C CA . LEU B 1 222 ? 3.318 24.562 22.594 1 91.69 222 LEU B CA 1
ATOM 3527 C C . LEU B 1 222 ? 4.004 25.766 21.953 1 91.69 222 LEU B C 1
ATOM 3529 O O . LEU B 1 222 ? 4.988 26.281 22.484 1 91.69 222 LEU B O 1
ATOM 3533 N N . GLY B 1 223 ? 3.545 26.234 20.906 1 88 223 GLY B N 1
ATOM 3534 C CA . GLY B 1 223 ? 4.109 27.375 20.219 1 88 223 GLY B CA 1
ATOM 3535 C C . GLY B 1 223 ? 5.238 27.016 19.281 1 88 223 GLY B C 1
ATOM 3536 O O . GLY B 1 223 ? 5.453 25.844 18.984 1 88 223 GLY B O 1
ATOM 3537 N N . GLY B 1 224 ? 5.938 27.844 18.594 1 75.06 224 GLY B N 1
ATOM 3538 C CA . GLY B 1 224 ? 7.008 27.656 17.625 1 75.06 224 GLY B CA 1
ATOM 3539 C C . GLY B 1 224 ? 8.055 28.75 17.672 1 75.06 224 GLY B C 1
ATOM 3540 O O . GLY B 1 224 ? 7.953 29.672 18.484 1 75.06 224 GLY B O 1
ATOM 3541 N N . LYS B 1 225 ? 9.367 28.484 17.109 1 56.47 225 LYS B N 1
ATOM 3542 C CA . LYS B 1 225 ? 10.57 29.312 17.109 1 56.47 225 LYS B CA 1
ATOM 3543 C C . LYS B 1 225 ? 10.234 30.75 16.766 1 56.47 225 LYS B C 1
ATOM 3545 O O . LYS B 1 225 ? 11.133 31.578 16.547 1 56.47 225 LYS B O 1
ATOM 3550 N N . THR B 1 226 ? 9.211 31.328 16.531 1 45.81 226 THR B N 1
ATOM 3551 C CA . THR B 1 226 ? 9.664 32.719 16.625 1 45.81 226 THR B CA 1
ATOM 3552 C C . THR B 1 226 ? 10.273 33 17.984 1 45.81 226 THR B C 1
ATOM 3554 O O . THR B 1 226 ? 11.32 33.625 18.094 1 45.81 226 THR B O 1
ATOM 3557 N N . ASP B 1 227 ? 9.328 33.031 19.109 1 37.62 227 ASP B N 1
ATOM 3558 C CA . ASP B 1 227 ? 9.562 33.781 20.344 1 37.62 227 ASP B CA 1
ATOM 3559 C C . ASP B 1 227 ? 10.461 33 21.297 1 37.62 227 ASP B C 1
ATOM 3561 O O . ASP B 1 227 ? 9.969 32.281 22.188 1 37.62 227 ASP B O 1
ATOM 3565 N N . GLU B 1 228 ? 11.281 32.156 21.188 1 34.56 228 GLU B N 1
ATOM 3566 C CA . GLU B 1 228 ? 12.422 32.156 22.109 1 34.56 228 GLU B CA 1
ATOM 3567 C C . GLU B 1 228 ? 13.008 33.562 22.25 1 34.56 228 GLU B C 1
ATOM 3569 O O . GLU B 1 228 ? 13.703 34.062 21.344 1 34.56 228 GLU B O 1
ATOM 3574 N N . ALA B 1 229 ? 12.398 34.656 22.766 1 30.75 229 ALA B N 1
ATOM 3575 C CA . ALA B 1 229 ? 12.992 35.125 24.016 1 30.75 229 ALA B CA 1
ATOM 3576 C C . ALA B 1 229 ? 12.914 34.062 25.094 1 30.75 229 ALA B C 1
ATOM 3578 O O . ALA B 1 229 ? 11.836 33.781 25.641 1 30.75 229 ALA B O 1
ATOM 3579 N N . LEU B 1 230 ? 13.266 32.75 25 1 31.14 230 LEU B N 1
ATOM 3580 C CA . LEU B 1 230 ? 13.695 31.984 26.156 1 31.14 230 LEU B CA 1
ATOM 3581 C C . LEU B 1 230 ? 14.289 32.906 27.219 1 31.14 230 LEU B C 1
ATOM 3583 O O . LEU B 1 230 ? 15.438 33.344 27.094 1 31.14 230 LEU B O 1
ATOM 3587 N N . SER B 1 231 ? 13.758 34 27.594 1 24.03 231 SER B N 1
ATOM 3588 C CA . SER B 1 231 ? 14.102 34.406 28.953 1 24.03 231 SER B CA 1
ATOM 3589 C C . SER B 1 231 ? 13.672 33.344 29.953 1 24.03 231 SER B C 1
ATOM 3591 O O . SER B 1 231 ? 12.68 32.625 29.75 1 24.03 231 SER B O 1
#

InterPro domains:
  IPR003439 ABC transporter-like, ATP-binding domain [PF00005] (23-169)
  IPR003439 ABC transporter-like, ATP-binding domain [PS50893] (4-230)
  IPR003593 AAA+ ATPase domain [SM00382] (32-218)
  IPR017871 ABC transporter-like, conserved site [PS00211] (142-156)
  IPR017911 MacB-like, ATP-binding domain [cd03255] (4-219)
  IPR027417 P-loop containing nucleoside triphosphate hydrolase [G3DSA:3.40.50.300] (1-224)
  IPR027417 P-loop containing nucleoside triphosphate hydrolase [SSF52540] (3-224)

Organism: NCBI:txid853

Foldseek 3Di:
DWFKWWFQFWAWDDDDPPIATLAGGETDTDDFLFFEEEAEDPSLNVVVVLCCQLVVDPTPDTFMGGRNDTLVVDDPVVNVVLSLQAEFEAEQQLPFDQVAFLLCSLCVSCCVVVHDQDPVLSCVLCVLLVCNVRRRPGPVVDDPLSSLSSSVSNRPSSVHQEYEYEASCVPHDPVSSVVNLVSVNCCSPVSRRHYYYYHNDPVSLLSGAWYWYGGSNYIDTPGGPPPPPVD/DWFKWWFQFWAWDDDDPPIATLAGGETDTDDFLFFEEEAEDPSLNVVVVLCCQLVVDPTPDTFMHGRNDTLVVDDPVVNVVLSLQAEFEAEQQLPFDQVAFLLCSLCVSVCVVVHDQDPVLSCVLCVLLVCNVRRRPGPVVDDPLSSLSSSVSNRPSSVHQEYEYEASCVPHDPVSSVVNLVSVNCCSPVSRRHYYYYHNDPVSLLSGAWYWYGGSNYIDTPGGPPDPCCD

Solvent-accessible surface area (backbone atoms only — not comparable to full-atom values): 24040 Å² total; per-residue (Å²): 106,66,33,36,39,35,41,48,26,23,30,64,45,72,63,82,91,62,50,42,65,40,28,52,54,29,61,52,69,40,42,65,25,37,34,32,35,36,32,51,58,90,87,15,26,63,68,58,49,52,29,36,75,61,64,62,40,81,60,69,40,61,46,45,27,50,71,83,37,54,52,82,78,42,54,70,71,57,35,50,53,48,34,65,49,34,43,15,59,30,41,46,78,31,72,71,56,64,88,32,27,40,50,50,54,24,47,48,72,44,34,76,70,72,39,79,77,54,65,66,60,52,50,50,46,27,51,77,60,71,34,61,92,44,36,77,36,37,52,80,77,44,53,64,54,54,40,39,43,40,25,47,40,32,24,48,67,61,62,24,59,34,35,42,26,46,28,64,45,70,72,42,56,72,69,46,28,51,52,50,51,50,51,53,48,44,41,16,70,75,67,47,22,16,33,47,30,36,41,78,57,70,81,60,57,76,78,29,54,30,36,32,35,31,55,78,12,32,65,43,83,73,50,39,73,75,69,69,71,79,120,105,67,34,34,41,36,42,48,27,23,30,66,44,72,62,81,91,62,52,39,65,40,28,52,54,29,62,52,71,40,41,66,26,38,35,32,33,37,33,52,58,90,89,15,27,63,67,59,49,52,29,36,75,60,64,63,40,80,59,70,41,60,45,46,30,51,70,82,37,53,52,82,78,44,54,70,70,55,37,50,54,48,34,65,49,34,44,15,60,32,42,45,79,32,74,70,54,65,88,32,26,38,50,51,54,24,47,47,72,44,34,75,69,72,40,80,76,54,65,66,60,52,51,51,49,28,52,75,60,70,36,60,92,44,36,78,36,36,53,79,77,43,54,64,53,54,39,38,42,41,25,47,39,32,24,48,67,62,63,26,58,34,35,42,26,45,28,64,44,71,73,42,54,72,69,46,28,51,51,51,50,51,50,52,47,43,42,16,70,76,66,45,22,17,33,45,30,36,39,78,58,70,78,59,58,76,78,30,54,32,36,34,36,30,54,78,12,32,64,44,82,72,50,36,68,77,72,64,74,76,116